Protein AF-A0A2M7BD12-F1 (afdb_monomer)

InterPro domains:
  IPR000212 UvrD-like helicase [PTHR11070] (2-362)
  IPR011604 PD-(D/E)XK endonuclease-like domain superfamily [G3DSA:3.90.320.10] (371-621)
  IPR014017 UvrD-like helicase, C-terminal [PF13361] (2-305)
  IPR014017 U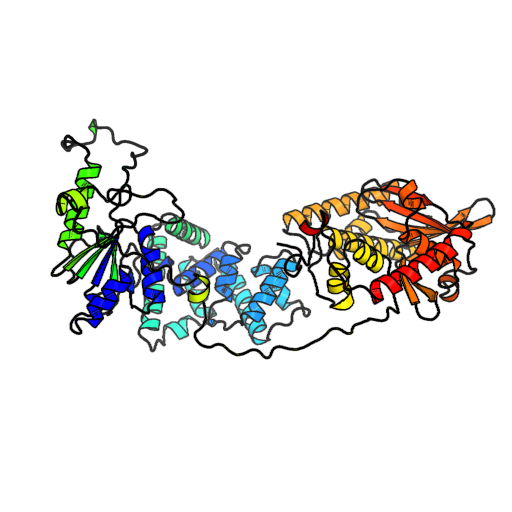vrD-like helicase, C-terminal [PS51217] (1-241)
  IPR027417 P-loop containing nucleoside triphosphate hydrolase [G3DSA:3.40.50.300] (2-325)
  IPR027417 P-loop containing nucleoside triphosphate hydrolase [SSF52540] (1-389)
  IPR038726 PD-(D/E)XK endonuclease-like domain, AddAB-type [PF12705] (373-620)

Foldseek 3Di:
DVLVVLVVVCVVDVVDFQLQAEEAFADPVVCVVVVVVCVLVVFFADEDEFACLCVDLLNLLLLLLLVCLVPVQPLVSVLSVLPPVLLVADPVLSVLLVVQCQQQQHRSLVSLVVCLVDPVRDGDPSSSVSSVLVNVLSVVLNVCLVPDFSLVSSVSVCVSSVVVVVLVDDDDPVSVQSNQSVVVVSVVLVVVVVVDPDRGSNVVSVVSVVCVVVVHDHHRDDPCPVPDRHHYYYYLVSCQPAAHQEYEHEAQFPCRQVNDDDPDPDDDPPVPPPDDDDPDDVSNVVSLVSVVSRQVSHDHYYHYYHDLDDDPDPHGTHGHPSVCVVPPPCPPPPPPPPPPPDDDVVVSPDDPDDPPDDDDPDDDDQFDQAQEDEPVLLVQCVQFLLLSCVCPVVVPDFWDAPQRQLVVLLLQLVQVQLVCLVVVHDQDLVNSLVSSVVSRGSTNASHPVRSVVSSVVSSVLSSCCCVPPDDSVWRFLDAQDKFWDDLDPRYIYIDTFGTKTWDQDPVRDIAIEGEDEDADDDDDLVCVQVDPNQVVVLCRQQVCRCVVVVSDVDRDDQQRYKYWYQYSVVRDIRIDTDDPVVVVVSSVVVVVSSVCSRNDPRQTDDDPCLVVRRCLVVHPPND

Structure (mmCIF, N/CA/C/O backbone):
data_AF-A0A2M7BD12-F1
#
_entry.id   AF-A0A2M7BD12-F1
#
loop_
_atom_site.group_PDB
_atom_site.id
_atom_site.type_symbol
_atom_site.label_atom_id
_atom_site.label_alt_id
_atom_site.label_comp_id
_atom_site.label_asym_id
_atom_site.label_entity_id
_atom_site.label_seq_id
_atom_site.pdbx_PDB_ins_code
_atom_site.Cartn_x
_atom_site.Cartn_y
_atom_site.Cartn_z
_atom_site.occupancy
_atom_site.B_iso_or_equiv
_atom_site.auth_seq_id
_atom_site.auth_comp_id
_atom_site.auth_asym_id
_atom_site.auth_atom_id
_atom_site.pdbx_PDB_model_num
ATOM 1 N N . ALA A 1 1 ? -27.859 -23.116 12.399 1.00 79.50 1 ALA A N 1
ATOM 2 C CA . ALA A 1 1 ? -28.941 -23.837 13.106 1.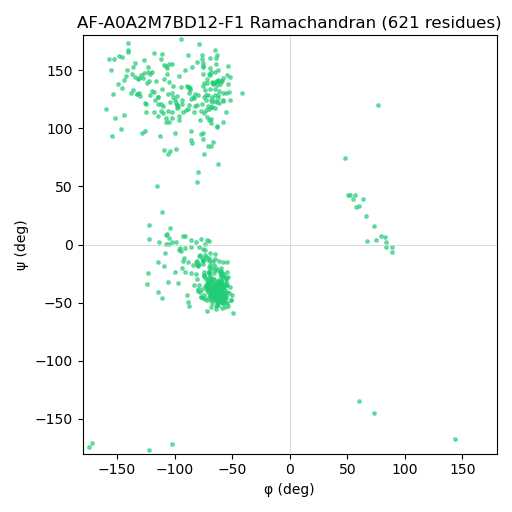00 79.50 1 ALA A CA 1
ATOM 3 C C . ALA A 1 1 ? -29.618 -22.964 14.164 1.00 79.50 1 ALA A C 1
ATOM 5 O O . ALA A 1 1 ? -30.793 -22.682 13.989 1.00 79.50 1 ALA A O 1
ATOM 6 N N . VAL A 1 2 ? -28.889 -22.469 15.177 1.00 87.62 2 VAL A N 1
ATOM 7 C CA . VAL A 1 2 ? -29.424 -21.631 16.280 1.00 87.62 2 VAL A CA 1
ATOM 8 C C . VAL A 1 2 ? -30.289 -20.472 15.785 1.00 87.62 2 VAL A C 1
ATOM 10 O O . VAL A 1 2 ? -31.487 -20.462 16.040 1.00 87.62 2 VAL A O 1
ATOM 13 N N . ALA A 1 3 ? -29.732 -19.582 14.955 1.00 86.25 3 ALA A N 1
ATOM 14 C CA . ALA A 1 3 ? -30.499 -18.476 14.383 1.00 86.25 3 ALA A CA 1
ATOM 15 C C . ALA A 1 3 ? -31.752 -18.949 13.624 1.00 86.25 3 ALA A C 1
ATOM 17 O O . ALA A 1 3 ? -32.725 -18.224 13.555 1.00 86.25 3 ALA A O 1
ATOM 18 N N . LYS A 1 4 ? -31.760 -20.162 13.043 1.00 86.75 4 LYS A N 1
ATOM 19 C CA . LYS A 1 4 ? -32.921 -20.659 12.277 1.00 86.75 4 LYS A CA 1
ATOM 20 C C . LYS A 1 4 ? -34.038 -20.983 13.246 1.00 86.75 4 LYS A C 1
ATOM 22 O O . LYS A 1 4 ? -35.140 -20.503 13.065 1.00 86.75 4 LYS A O 1
ATOM 27 N N . LYS A 1 5 ? -33.701 -21.715 14.308 1.00 88.75 5 LYS A N 1
ATOM 28 C CA . LYS A 1 5 ? -34.680 -22.111 15.306 1.00 88.75 5 LYS A CA 1
ATOM 29 C C . LYS A 1 5 ? -35.239 -20.915 16.074 1.00 88.75 5 LYS A C 1
ATOM 31 O O . LYS A 1 5 ? -36.416 -20.941 16.386 1.00 88.75 5 LYS A O 1
ATOM 36 N N . ILE A 1 6 ? -34.443 -19.873 16.330 1.00 88.62 6 ILE A N 1
ATOM 37 C CA . ILE A 1 6 ? -34.951 -18.620 16.919 1.00 88.62 6 ILE A CA 1
ATOM 38 C C . ILE A 1 6 ? -36.005 -17.982 16.002 1.00 88.62 6 ILE A C 1
ATOM 40 O O . ILE A 1 6 ? -37.091 -17.666 16.468 1.00 88.62 6 ILE A O 1
ATOM 44 N N . PHE A 1 7 ? -35.723 -17.859 14.699 1.00 85.94 7 PHE A N 1
ATOM 45 C CA . PHE A 1 7 ? -36.707 -17.372 13.723 1.00 85.94 7 PHE A CA 1
ATOM 46 C C . PHE A 1 7 ? -37.956 -18.258 13.662 1.00 85.94 7 PHE A C 1
ATOM 48 O O . PHE A 1 7 ? -39.064 -17.738 13.693 1.00 85.94 7 PHE A O 1
ATOM 55 N N . ASP A 1 8 ? -37.784 -19.582 13.613 1.00 87.06 8 ASP A N 1
ATOM 56 C CA . ASP A 1 8 ? -38.903 -20.527 13.580 1.00 87.06 8 ASP A CA 1
ATOM 57 C C . ASP A 1 8 ? -39.780 -20.371 14.841 1.00 87.06 8 ASP A C 1
ATOM 59 O O . ASP A 1 8 ? -40.992 -20.268 14.730 1.00 87.06 8 ASP A O 1
ATOM 63 N N . LEU A 1 9 ? -39.176 -20.263 16.033 1.00 87.38 9 LEU A N 1
ATOM 64 C CA . LEU A 1 9 ? -39.893 -20.068 17.302 1.00 87.38 9 LEU A CA 1
ATOM 65 C C . LEU A 1 9 ? -40.617 -18.724 17.386 1.00 87.38 9 LEU A C 1
ATOM 67 O O . LEU A 1 9 ? -41.709 -18.666 17.942 1.00 87.38 9 LEU A O 1
ATOM 71 N N . LYS A 1 10 ? -40.012 -17.660 16.848 1.00 85.00 10 LYS A N 1
ATOM 72 C CA . LYS A 1 10 ? -40.647 -16.344 16.767 1.00 85.00 10 LYS A CA 1
ATOM 73 C C . LYS A 1 10 ? -41.849 -16.368 15.817 1.00 85.00 10 LYS A C 1
ATOM 75 O O . LYS A 1 10 ? -42.880 -15.805 16.142 1.00 85.00 10 LYS A O 1
ATOM 80 N N . ASN A 1 11 ? -41.737 -17.058 14.680 1.00 83.88 11 ASN A N 1
ATOM 81 C CA . ASN A 1 11 ? -42.829 -17.190 13.710 1.00 83.88 11 ASN A CA 1
ATOM 82 C C . ASN A 1 11 ? -43.943 -18.143 14.183 1.00 83.88 11 ASN A C 1
ATOM 84 O O . ASN A 1 11 ? -45.084 -18.013 13.758 1.00 83.88 11 ASN A O 1
ATOM 88 N N . GLU A 1 12 ? -43.614 -19.135 15.015 1.00 84.25 12 GLU A N 1
ATOM 89 C CA . GLU A 1 12 ? -44.582 -20.063 15.616 1.00 84.25 12 GLU A CA 1
ATOM 90 C C . GLU A 1 12 ? -45.400 -19.404 16.744 1.00 84.25 12 GLU A C 1
ATOM 92 O O . GLU A 1 12 ? -46.491 -19.881 17.056 1.00 84.25 12 GLU A O 1
ATOM 97 N N . ASN A 1 13 ? -44.882 -18.346 17.381 1.00 77.81 13 ASN A N 1
ATOM 98 C CA . ASN A 1 13 ? -45.518 -17.697 18.524 1.00 77.81 13 ASN A CA 1
ATOM 99 C C . ASN A 1 13 ? -45.263 -16.180 18.544 1.00 77.81 13 ASN A C 1
ATOM 101 O O . ASN A 1 13 ? -44.243 -15.724 19.063 1.00 77.81 13 ASN A O 1
ATOM 105 N N . ASP A 1 14 ? -46.244 -15.407 18.068 1.00 73.44 14 ASP A N 1
ATOM 106 C CA . ASP A 1 14 ? -46.196 -13.937 18.005 1.00 73.44 14 ASP A CA 1
ATOM 107 C C . ASP A 1 14 ? -46.052 -13.251 19.379 1.00 73.44 14 ASP A C 1
ATOM 109 O O . ASP A 1 14 ? -45.712 -12.070 19.446 1.00 73.44 14 ASP A O 1
ATOM 113 N N . ALA A 1 15 ? -46.279 -13.969 20.486 1.00 79.50 15 ALA A N 1
ATOM 114 C CA . ALA A 1 15 ? -46.080 -13.435 21.833 1.00 79.50 15 ALA A CA 1
ATOM 115 C C . ALA A 1 15 ? -44.597 -13.330 22.243 1.00 79.50 15 ALA A C 1
ATOM 117 O O . ALA A 1 15 ? -44.293 -12.627 23.204 1.00 79.50 15 ALA A O 1
ATOM 118 N N . LEU A 1 16 ? -43.680 -14.021 21.548 1.00 84.25 16 LEU A N 1
ATOM 119 C CA . LEU A 1 16 ? -42.244 -13.978 21.840 1.00 84.25 16 LEU A CA 1
ATOM 120 C C . LEU A 1 16 ? -41.570 -12.828 21.087 1.00 84.25 16 LEU A C 1
ATOM 122 O O . LEU A 1 16 ? -41.469 -12.815 19.854 1.00 84.25 16 LEU A O 1
ATOM 126 N N . SER A 1 17 ? -41.029 -11.874 21.836 1.00 87.12 17 SER A N 1
ATOM 127 C CA . SER A 1 17 ? -40.235 -10.789 21.274 1.00 87.12 17 SER A CA 1
ATOM 128 C C . SER A 1 17 ? -38.757 -11.208 21.177 1.00 87.12 17 SER A C 1
ATOM 130 O O . SER A 1 17 ? -38.330 -12.219 21.733 1.00 87.12 17 SER A O 1
ATOM 132 N N . TRP A 1 18 ? -37.944 -10.497 20.393 1.00 86.56 18 TRP A N 1
ATOM 133 C CA . TRP A 1 18 ? -36.523 -10.837 20.230 1.00 86.56 18 TRP A CA 1
ATOM 134 C C . TRP A 1 18 ? -35.746 -10.798 21.555 1.00 86.56 18 TRP A C 1
ATOM 136 O O . TRP A 1 18 ? -34.832 -11.604 21.728 1.00 86.56 18 TRP A O 1
ATOM 146 N N . LYS A 1 19 ? -36.147 -9.928 22.493 1.00 88.25 19 LYS A N 1
ATOM 147 C CA . LYS A 1 19 ? -35.540 -9.808 23.833 1.00 88.25 19 LYS A CA 1
ATOM 148 C C . LYS A 1 19 ? -35.684 -11.064 24.699 1.00 88.25 19 LYS A C 1
ATOM 150 O O . LYS A 1 19 ? -34.884 -11.276 25.608 1.00 88.25 19 LYS A O 1
ATOM 155 N N . ASP A 1 20 ? -36.664 -11.913 24.390 1.00 90.06 20 ASP A N 1
ATOM 156 C CA . ASP A 1 20 ? -36.971 -13.131 25.146 1.00 90.06 20 ASP A CA 1
ATOM 157 C C . ASP A 1 20 ? -36.000 -14.285 24.838 1.00 90.06 20 ASP A C 1
ATOM 159 O O . ASP A 1 20 ? -36.010 -15.323 25.509 1.00 90.06 20 ASP A O 1
ATOM 163 N N . PHE A 1 21 ? -35.145 -14.111 23.825 1.00 92.75 21 PHE A N 1
ATOM 164 C CA . PHE A 1 21 ? -34.149 -15.090 23.413 1.00 92.75 21 PHE A CA 1
ATOM 165 C C . PHE A 1 21 ? -32.755 -14.704 23.910 1.00 92.75 21 PHE A C 1
ATOM 167 O O . PHE A 1 21 ? -32.273 -13.600 23.644 1.00 92.75 21 PHE A O 1
ATOM 174 N N . ALA A 1 22 ? -32.062 -15.660 24.532 1.00 92.75 22 ALA A N 1
ATOM 175 C CA . ALA A 1 22 ? -30.655 -15.530 24.893 1.00 92.75 22 ALA A CA 1
ATOM 176 C C . ALA A 1 22 ? -29.778 -16.633 24.287 1.00 92.75 22 ALA A C 1
ATOM 178 O O . ALA A 1 22 ? -30.148 -17.806 24.249 1.00 92.75 22 ALA A O 1
ATOM 179 N N . VAL A 1 23 ? -28.577 -16.262 23.846 1.00 94.38 23 VAL A N 1
ATOM 180 C CA . VAL A 1 23 ? -27.519 -17.162 23.376 1.00 94.38 23 VAL A CA 1
ATOM 181 C C . VAL A 1 23 ? -26.339 -17.059 24.336 1.00 94.38 23 VAL A C 1
ATOM 183 O O . VAL A 1 23 ? -25.646 -16.043 24.376 1.00 94.38 23 VAL A O 1
ATOM 186 N N . LEU A 1 24 ? -26.105 -18.124 25.100 1.00 93.12 24 LEU A N 1
ATOM 187 C CA . LEU A 1 24 ? -25.054 -18.187 26.110 1.00 93.12 24 LEU A CA 1
ATOM 188 C C . LEU A 1 24 ? -23.806 -18.866 25.548 1.00 93.12 24 LEU A C 1
ATOM 190 O O . LEU A 1 24 ? -23.831 -20.047 25.190 1.00 93.12 24 LEU A O 1
ATOM 194 N N . VAL A 1 25 ? -22.698 -18.126 25.504 1.00 90.69 25 VAL A N 1
ATOM 195 C CA . VAL A 1 25 ? -21.386 -18.619 25.061 1.00 90.69 25 VAL A CA 1
ATOM 196 C C . VAL A 1 25 ? -20.430 -18.814 26.242 1.00 90.69 25 VAL A C 1
ATOM 198 O O . VAL A 1 25 ? -20.436 -18.050 27.204 1.00 90.69 25 VAL A O 1
ATOM 201 N N . ARG A 1 26 ? -19.538 -19.809 26.176 1.00 87.31 26 ARG A N 1
ATOM 202 C CA . ARG A 1 26 ? -18.496 -19.990 27.208 1.00 87.31 26 ARG A CA 1
ATOM 203 C C . ARG A 1 26 ? -17.394 -18.920 27.158 1.00 87.31 26 ARG A C 1
ATOM 205 O O . ARG A 1 26 ? -16.868 -18.553 28.205 1.00 87.31 26 ARG A O 1
ATOM 212 N N . ALA A 1 27 ? -17.042 -18.432 25.968 1.00 81.56 27 ALA A N 1
ATOM 213 C CA . ALA A 1 27 ? -15.944 -17.486 25.748 1.00 81.56 27 ALA A CA 1
ATOM 214 C C . ALA A 1 27 ? -16.346 -16.379 24.759 1.00 81.56 27 ALA A C 1
ATOM 216 O O . ALA A 1 27 ? -17.099 -16.636 23.819 1.00 81.56 27 ALA A O 1
ATOM 217 N N . ASN A 1 28 ? -15.817 -15.164 24.943 1.00 76.75 28 ASN A N 1
ATOM 218 C CA . ASN A 1 28 ? -16.164 -13.985 24.131 1.00 76.75 28 ASN A CA 1
ATOM 219 C C . ASN A 1 28 ? -15.832 -14.149 22.642 1.00 76.75 28 ASN A C 1
ATOM 221 O O . ASN A 1 28 ? -16.597 -13.738 21.778 1.00 76.75 28 ASN A O 1
ATOM 225 N N . ASN A 1 29 ? -14.722 -14.809 22.318 1.00 77.19 29 ASN A N 1
ATOM 226 C CA . ASN A 1 29 ? -14.327 -15.081 20.932 1.00 77.19 29 ASN A CA 1
ATOM 227 C C . ASN A 1 29 ? -15.245 -16.096 20.215 1.00 77.19 29 ASN A C 1
ATOM 229 O O . ASN A 1 29 ? -15.106 -16.324 19.017 1.00 77.19 29 ASN A O 1
ATOM 233 N N . HIS A 1 30 ? -16.181 -16.738 20.923 1.00 82.56 30 HIS A N 1
ATOM 234 C CA . HIS A 1 30 ? -17.148 -17.660 20.324 1.00 82.56 30 HIS A CA 1
ATOM 235 C C . HIS A 1 30 ? -18.399 -16.953 19.783 1.00 82.56 30 HIS A C 1
ATOM 237 O O . HIS A 1 30 ? -19.267 -17.619 19.224 1.00 82.56 30 HIS A O 1
ATOM 243 N N . VAL A 1 31 ? -18.502 -15.634 19.948 1.00 83.19 31 VAL A N 1
ATOM 244 C CA . VAL A 1 31 ? -19.691 -14.828 19.637 1.00 83.19 31 VAL A CA 1
ATOM 245 C C . VAL A 1 31 ? -19.814 -14.525 18.142 1.00 83.19 31 VAL A C 1
ATOM 247 O O . VAL A 1 31 ? -20.913 -14.596 17.586 1.00 83.19 31 VAL A O 1
ATOM 250 N N . ASP A 1 32 ? -18.695 -14.235 17.470 1.00 81.69 32 ASP A N 1
ATOM 251 C CA . ASP A 1 32 ? -18.673 -13.714 16.094 1.00 81.69 32 ASP A CA 1
ATOM 252 C C . ASP A 1 32 ? -19.470 -14.545 15.071 1.00 81.69 32 ASP A C 1
ATOM 254 O O . ASP A 1 32 ? -20.183 -13.955 14.250 1.00 81.69 32 ASP A O 1
ATOM 258 N N . PRO A 1 33 ? -19.423 -15.897 15.078 1.00 84.44 33 PRO A N 1
ATOM 259 C CA . PRO A 1 33 ? -20.205 -16.698 14.138 1.00 84.44 33 PRO A CA 1
ATOM 260 C C . PRO A 1 33 ? -21.719 -16.508 14.301 1.00 84.44 33 PRO A C 1
ATOM 262 O O . PRO A 1 33 ? -22.452 -16.548 13.311 1.00 84.44 33 PRO A O 1
ATOM 265 N N . PHE A 1 34 ? -22.192 -16.288 15.531 1.00 86.88 34 PHE A N 1
ATOM 266 C CA . PHE A 1 34 ? -23.611 -16.076 15.818 1.00 86.88 34 PHE A CA 1
ATOM 267 C C . PHE A 1 34 ? -24.052 -14.683 15.379 1.00 86.88 34 PHE A C 1
ATOM 269 O O . PHE A 1 34 ? -25.064 -14.575 14.691 1.00 86.88 34 PHE A O 1
ATOM 276 N N . ILE A 1 35 ? -23.249 -13.651 15.663 1.00 82.50 35 ILE A N 1
ATOM 277 C CA . ILE A 1 35 ? -23.481 -12.285 15.170 1.00 82.50 35 ILE A CA 1
ATOM 278 C C . ILE A 1 35 ? -23.631 -12.282 13.646 1.00 82.50 35 ILE A C 1
ATOM 280 O O . ILE A 1 35 ? -24.648 -11.832 13.120 1.00 82.50 35 ILE A O 1
ATOM 284 N N . LYS A 1 36 ? -22.669 -12.869 12.921 1.00 82.12 36 LYS A N 1
ATOM 285 C CA . LYS A 1 36 ? -22.719 -12.950 11.450 1.00 82.12 36 LYS A CA 1
ATOM 286 C C . LYS A 1 36 ? -23.979 -13.666 10.953 1.00 82.12 36 LYS A C 1
ATOM 288 O O . LYS A 1 36 ? -24.545 -13.272 9.935 1.00 82.12 36 LYS A O 1
ATOM 293 N N . ALA A 1 37 ? -24.429 -14.705 11.656 1.00 84.62 37 ALA A N 1
ATOM 294 C CA . ALA A 1 37 ? -25.641 -15.438 11.300 1.00 84.62 37 ALA A CA 1
ATOM 295 C C . ALA A 1 37 ? -26.931 -14.629 11.532 1.00 84.62 37 ALA A C 1
ATOM 297 O O . ALA A 1 37 ? -27.861 -14.761 10.735 1.00 84.62 37 ALA A O 1
ATOM 298 N N . PHE A 1 38 ? -26.994 -13.802 12.580 1.00 84.25 38 PHE A N 1
ATOM 299 C CA . PHE A 1 38 ? -28.126 -12.904 12.826 1.00 84.25 38 PHE A CA 1
ATOM 300 C C . PHE A 1 38 ? -28.173 -11.761 11.809 1.00 84.25 38 PHE A C 1
ATOM 302 O O . PHE A 1 38 ? -29.225 -11.550 11.207 1.00 84.25 38 PHE A O 1
ATOM 309 N N . VAL A 1 39 ? -27.027 -11.128 11.516 1.00 78.62 39 VAL A N 1
ATOM 310 C CA . VAL A 1 39 ? -26.900 -10.086 10.476 1.00 78.62 39 VAL A CA 1
ATOM 311 C C . VAL A 1 39 ? -27.408 -10.592 9.127 1.00 78.62 39 VAL A C 1
ATOM 313 O O . VAL A 1 39 ? -28.259 -9.960 8.512 1.00 78.62 39 VAL A O 1
ATOM 316 N N . ARG A 1 40 ? -26.949 -11.773 8.687 1.00 79.06 40 ARG A N 1
ATOM 317 C CA . ARG A 1 40 ? -27.358 -12.371 7.400 1.00 79.06 40 ARG A CA 1
ATOM 318 C C . ARG A 1 40 ? -28.860 -12.623 7.277 1.00 79.06 40 ARG A C 1
ATOM 320 O O . ARG A 1 40 ? -29.354 -12.767 6.167 1.00 79.06 40 ARG A O 1
ATOM 327 N N . ARG A 1 41 ? -29.572 -12.738 8.397 1.00 81.25 41 ARG A N 1
ATOM 328 C CA . ARG A 1 41 ? -31.016 -13.001 8.424 1.00 81.25 41 ARG A CA 1
ATOM 329 C C . ARG A 1 41 ? -31.847 -11.796 8.839 1.00 81.25 41 ARG A C 1
ATOM 331 O O . ARG A 1 41 ? -33.060 -11.925 8.915 1.00 81.25 41 ARG A O 1
ATOM 338 N N . GLY A 1 42 ? -31.214 -10.658 9.118 1.00 77.88 42 GLY A N 1
ATOM 339 C CA . GLY A 1 42 ? -31.905 -9.461 9.587 1.00 77.88 42 GLY A CA 1
ATOM 340 C C . GLY A 1 42 ? -32.528 -9.605 10.979 1.00 77.88 42 GLY A C 1
ATOM 341 O O . GLY A 1 42 ? -33.485 -8.901 11.276 1.00 77.88 42 GLY A O 1
ATOM 342 N N . ALA A 1 43 ? -32.027 -10.510 11.830 1.00 79.94 43 ALA A N 1
ATOM 343 C CA . ALA A 1 43 ? -32.453 -10.552 13.231 1.00 79.94 43 ALA A CA 1
ATOM 344 C C . ALA A 1 43 ? -31.714 -9.470 14.034 1.00 79.94 43 ALA A C 1
ATOM 346 O O . ALA A 1 43 ? -30.479 -9.443 13.988 1.00 79.94 43 ALA A O 1
ATOM 347 N N . PRO A 1 44 ? -32.425 -8.621 14.798 1.00 82.94 44 PRO A N 1
ATOM 348 C CA . PRO A 1 44 ? -31.788 -7.711 15.736 1.00 82.94 44 PRO A CA 1
ATOM 349 C C . PRO A 1 44 ? -31.104 -8.525 16.839 1.00 82.94 44 PRO A C 1
ATOM 351 O O . PRO A 1 44 ? -31.675 -9.472 17.382 1.00 82.94 44 PRO A O 1
ATOM 354 N N . TYR A 1 45 ? -29.863 -8.175 17.160 1.00 84.31 45 TYR A N 1
ATOM 355 C CA . TYR A 1 45 ? -29.073 -8.831 18.199 1.00 84.31 45 TYR A CA 1
ATOM 356 C C . TYR A 1 45 ? -28.349 -7.784 19.042 1.00 84.31 45 TYR A C 1
ATOM 358 O O . TYR A 1 45 ? -28.011 -6.704 18.557 1.00 84.31 45 TYR A O 1
ATOM 366 N N . GLN A 1 46 ? -28.079 -8.133 20.294 1.00 80.50 46 GLN A N 1
ATOM 367 C CA . GLN A 1 46 ? -27.294 -7.329 21.217 1.00 80.50 46 GLN A CA 1
ATOM 368 C C . GLN A 1 46 ? -26.266 -8.228 21.899 1.00 80.50 46 GLN A C 1
ATOM 370 O O . GLN A 1 46 ? -26.604 -9.295 22.402 1.00 80.50 46 GLN A O 1
ATOM 375 N N . PHE A 1 47 ? -24.997 -7.819 21.890 1.00 78.19 47 PHE A N 1
ATOM 376 C CA . PHE A 1 47 ? -23.941 -8.521 22.614 1.00 78.19 47 PHE A CA 1
ATOM 377 C C . PHE A 1 47 ? -23.678 -7.826 23.951 1.00 78.19 47 PHE A C 1
ATOM 379 O O . PHE A 1 47 ? -23.309 -6.654 23.972 1.00 78.19 47 PHE A O 1
ATOM 386 N N . LEU A 1 48 ? -23.856 -8.561 25.046 1.00 70.69 48 LEU A N 1
ATOM 387 C CA . LEU A 1 48 ? -23.642 -8.120 26.422 1.00 70.69 48 LEU A CA 1
ATOM 388 C C . LEU A 1 48 ? -22.385 -8.830 26.949 1.00 70.69 48 LEU A C 1
ATOM 390 O O . LEU A 1 48 ? -22.451 -9.892 27.575 1.00 70.69 48 LEU A O 1
ATOM 394 N N . GLY A 1 49 ? -21.222 -8.287 26.595 1.00 60.97 49 GLY A N 1
ATOM 395 C CA . GLY A 1 49 ? -19.908 -8.780 27.017 1.00 60.97 49 GLY A CA 1
ATOM 396 C C . GLY A 1 49 ? -19.098 -7.712 27.754 1.00 60.97 49 GLY A C 1
ATOM 397 O O . GLY A 1 49 ? -19.604 -6.606 27.957 1.00 60.97 49 GLY A O 1
ATOM 398 N N . PRO A 1 50 ? -17.841 -8.013 28.149 1.00 55.94 50 PRO A N 1
ATOM 399 C CA . PRO A 1 50 ? -16.938 -6.985 28.658 1.00 55.94 50 PRO A CA 1
ATOM 400 C C . PRO A 1 50 ? -16.837 -5.870 27.623 1.00 55.94 50 PRO A C 1
ATOM 402 O O . PRO A 1 50 ? -16.992 -6.114 26.422 1.00 55.94 50 PRO A O 1
ATOM 405 N N . GLY A 1 51 ? -16.703 -4.649 28.123 1.00 62.56 51 GLY A N 1
ATOM 406 C CA . GLY A 1 51 ? -17.120 -3.461 27.410 1.00 62.56 51 GLY A CA 1
ATOM 407 C C . GLY A 1 51 ? -16.542 -3.313 26.002 1.00 62.56 51 GLY A C 1
ATOM 408 O O . GLY A 1 51 ? -15.514 -3.873 25.639 1.00 62.56 51 GLY A O 1
ATOM 409 N N . ILE A 1 52 ? -17.285 -2.604 25.160 1.00 74.00 52 ILE A N 1
ATOM 410 C CA . ILE A 1 52 ? -17.034 -2.485 23.718 1.00 74.00 52 ILE A CA 1
ATOM 411 C C . ILE A 1 52 ? -16.844 -1.028 23.299 1.00 74.00 52 ILE A C 1
ATOM 413 O O . ILE A 1 52 ? -16.967 -0.717 22.113 1.00 74.00 52 ILE A O 1
ATOM 417 N N . LEU A 1 53 ? -16.585 -0.128 24.252 1.00 81.81 53 LEU A N 1
ATOM 418 C CA . LEU A 1 53 ? -16.524 1.308 24.002 1.00 81.81 53 LEU A CA 1
ATOM 419 C C . LEU A 1 53 ? -15.455 1.658 22.960 1.00 81.81 53 LEU A C 1
ATOM 421 O O . LEU A 1 53 ? -15.763 2.309 21.970 1.00 81.81 53 LEU A O 1
ATOM 425 N N . PHE A 1 54 ? -14.237 1.128 23.095 1.00 85.81 54 PHE A N 1
ATOM 426 C CA . PHE A 1 54 ? -13.138 1.367 22.143 1.00 85.81 54 PHE A CA 1
ATOM 427 C C . PHE A 1 54 ? -13.398 0.755 20.760 1.00 85.81 54 PHE A C 1
ATOM 429 O O . PHE A 1 54 ? -12.723 1.072 19.783 1.00 85.81 54 PHE A O 1
ATOM 436 N N . ARG A 1 55 ? -14.391 -0.138 20.649 1.00 83.69 55 ARG A N 1
ATOM 437 C CA . ARG A 1 55 ? -14.787 -0.744 19.375 1.00 83.69 55 ARG A CA 1
ATOM 438 C C . ARG A 1 55 ? -15.834 0.079 18.628 1.00 83.69 55 ARG A C 1
ATOM 440 O O . ARG A 1 55 ? -16.034 -0.190 17.436 1.00 83.69 55 ARG A O 1
ATOM 447 N N . GLN A 1 56 ? -16.478 1.037 19.296 1.00 85.56 56 GLN A N 1
ATOM 448 C CA . GLN A 1 56 ? -17.512 1.870 18.694 1.00 85.56 56 GLN A CA 1
ATOM 449 C C . GLN A 1 56 ? -16.922 2.777 17.601 1.00 85.56 56 GLN A C 1
ATOM 451 O O . GLN A 1 56 ? -15.818 3.292 17.790 1.00 85.56 56 GLN A O 1
ATOM 456 N N . PRO A 1 57 ? -17.608 2.960 16.456 1.00 88.19 57 PRO A N 1
ATOM 457 C CA . PRO A 1 57 ? -17.096 3.742 15.325 1.00 88.19 57 PRO A CA 1
ATOM 458 C C . PRO A 1 57 ? -16.581 5.140 15.705 1.00 88.19 57 PRO A C 1
ATOM 460 O O . PRO A 1 57 ? -15.467 5.507 15.361 1.00 88.19 57 PRO A O 1
ATOM 463 N N . GLU A 1 58 ? -17.368 5.866 16.476 1.00 89.62 58 GLU A N 1
ATOM 464 C CA . GLU A 1 58 ? -17.166 7.227 16.952 1.00 89.62 58 GLU A CA 1
ATOM 465 C C . GLU A 1 58 ? -16.022 7.335 17.963 1.00 89.62 58 GLU A C 1
ATOM 467 O O . GLU A 1 58 ? -15.324 8.340 17.996 1.00 89.62 58 GLU A O 1
ATOM 472 N N . VAL A 1 59 ? -15.766 6.284 18.746 1.00 92.12 59 VAL A N 1
ATOM 473 C CA . VAL A 1 59 ? -14.608 6.239 19.651 1.00 92.12 59 VAL A CA 1
ATOM 474 C C . VAL A 1 59 ? -13.342 5.879 18.875 1.00 92.12 59 VAL A C 1
ATOM 476 O O . VAL A 1 59 ? -12.297 6.478 19.102 1.00 92.12 59 VAL A O 1
ATOM 479 N N . LYS A 1 60 ? -13.431 4.965 17.898 1.00 93.25 60 LYS A N 1
ATOM 480 C CA . LYS A 1 60 ? -12.319 4.664 16.977 1.00 93.25 60 LYS A CA 1
ATOM 481 C C . LYS A 1 60 ? -11.869 5.887 16.197 1.00 93.25 60 LYS A C 1
ATOM 483 O O . LYS A 1 60 ? -10.689 6.004 15.902 1.00 93.25 60 LYS A O 1
ATOM 488 N N . ASP A 1 61 ? -12.801 6.766 15.858 1.00 94.50 61 ASP A N 1
ATOM 489 C CA . ASP A 1 61 ? -12.529 8.014 15.156 1.00 94.50 61 ASP A CA 1
ATOM 490 C C . ASP A 1 61 ? -11.653 8.950 16.006 1.00 94.50 61 ASP A C 1
ATOM 492 O O . ASP A 1 61 ? -10.663 9.490 15.511 1.00 94.50 61 ASP A O 1
ATOM 496 N N . LEU A 1 62 ? -11.942 9.057 17.307 1.00 94.88 62 LEU A N 1
ATOM 497 C CA . LEU A 1 62 ? -11.124 9.816 18.259 1.00 94.88 62 LEU A CA 1
ATOM 498 C C . LEU A 1 62 ? -9.768 9.150 18.518 1.00 94.88 62 LEU A C 1
ATOM 500 O O . LEU A 1 62 ? -8.741 9.825 18.512 1.00 94.88 62 LEU A O 1
ATOM 504 N N . ILE A 1 63 ? -9.748 7.825 18.698 1.00 94.69 63 ILE A N 1
ATOM 505 C CA . ILE A 1 63 ? -8.503 7.063 18.870 1.00 94.69 63 ILE A CA 1
ATOM 506 C C . ILE A 1 63 ? -7.608 7.247 17.641 1.00 94.69 63 ILE A C 1
ATOM 508 O O . ILE A 1 63 ? -6.443 7.586 17.794 1.00 94.69 63 ILE A O 1
ATOM 512 N N . ALA A 1 64 ? -8.156 7.110 16.429 1.00 95.50 64 ALA A N 1
ATOM 513 C CA . ALA A 1 64 ? -7.413 7.298 15.187 1.00 95.50 64 ALA A CA 1
ATOM 514 C C . ALA A 1 64 ? -6.809 8.704 15.085 1.00 95.50 64 ALA A C 1
ATOM 516 O O . ALA A 1 64 ? -5.672 8.846 14.640 1.00 95.50 64 ALA A O 1
ATOM 517 N N . TYR A 1 65 ? -7.529 9.738 15.529 1.00 95.94 65 TYR A N 1
ATOM 518 C CA . TYR A 1 65 ? -6.990 11.095 15.560 1.00 95.94 65 TYR A CA 1
ATOM 519 C C . TYR A 1 65 ? -5.770 11.216 16.491 1.00 95.94 65 TYR A C 1
ATOM 521 O O . TYR A 1 65 ? -4.742 11.761 16.089 1.00 95.94 65 TYR A O 1
ATOM 529 N N . LEU A 1 66 ? -5.843 10.653 17.703 1.00 95.12 66 LEU A N 1
ATOM 530 C CA . LEU A 1 66 ? -4.697 10.600 18.618 1.00 95.12 66 LEU A CA 1
ATOM 531 C C . LEU A 1 66 ? -3.538 9.772 18.045 1.00 95.12 66 LEU A C 1
ATOM 533 O O . LEU A 1 66 ? -2.387 10.198 18.122 1.00 95.12 66 LEU A O 1
ATOM 537 N N . SER A 1 67 ? -3.830 8.630 17.417 1.00 94.88 67 SER A N 1
ATOM 538 C CA . SER A 1 67 ? -2.820 7.771 16.792 1.00 94.88 67 SER A CA 1
ATOM 539 C C . SER A 1 67 ? -2.055 8.504 15.688 1.00 94.88 67 SER A C 1
ATOM 541 O O . SER A 1 67 ? -0.828 8.441 15.672 1.00 94.88 67 SER A O 1
ATOM 543 N N . VAL A 1 68 ? -2.734 9.285 14.838 1.00 94.94 68 VAL A N 1
ATOM 544 C CA . VAL A 1 68 ? -2.072 10.119 13.813 1.00 94.94 68 VAL A CA 1
ATOM 545 C C . VAL A 1 68 ? -1.145 11.159 14.444 1.00 94.94 68 VAL A C 1
ATOM 547 O O . VAL A 1 68 ? -0.049 11.378 13.939 1.00 94.94 68 VAL A O 1
ATOM 550 N N . LEU A 1 69 ? -1.550 11.784 15.555 1.00 93.81 69 LEU A N 1
ATOM 551 C CA . LEU A 1 69 ? -0.701 12.745 16.270 1.00 93.81 69 LEU A CA 1
ATOM 552 C C . LEU A 1 69 ? 0.516 12.090 16.936 1.00 93.81 69 LEU A C 1
ATOM 554 O O . LEU A 1 69 ? 1.540 12.752 17.093 1.00 93.81 69 LEU A O 1
ATOM 558 N N . SER A 1 70 ? 0.406 10.817 17.323 1.00 92.88 70 SER A N 1
ATOM 559 C CA . SER A 1 70 ? 1.525 10.045 17.872 1.00 92.88 70 SER A CA 1
ATOM 560 C C . SER A 1 70 ? 2.480 9.524 16.789 1.00 92.88 70 SER A C 1
ATOM 562 O O . SER A 1 70 ? 3.687 9.470 17.009 1.00 92.88 70 SER A O 1
ATOM 564 N N . ASN A 1 71 ? 1.964 9.152 15.611 1.00 92.12 71 ASN A N 1
ATOM 565 C CA . ASN A 1 71 ? 2.744 8.556 14.530 1.00 92.12 71 ASN A CA 1
ATOM 566 C C . ASN A 1 71 ? 2.146 8.864 13.140 1.00 92.12 71 ASN A C 1
ATOM 568 O O . ASN A 1 71 ? 1.150 8.264 12.734 1.00 92.12 71 ASN A O 1
ATOM 572 N N . PHE A 1 72 ? 2.807 9.722 12.353 1.00 89.50 72 PHE A N 1
ATOM 573 C CA . PHE A 1 72 ? 2.373 10.055 10.982 1.00 89.50 72 PHE A CA 1
ATOM 574 C C . PHE A 1 72 ? 2.568 8.929 9.962 1.00 89.50 72 PHE A C 1
ATOM 576 O O . PHE A 1 72 ? 2.046 9.009 8.844 1.00 89.50 72 PHE A O 1
ATOM 583 N N . GLU A 1 73 ? 3.331 7.891 10.304 1.00 90.25 73 GLU A N 1
ATOM 584 C CA . GLU A 1 73 ? 3.490 6.713 9.452 1.00 90.25 73 GLU A CA 1
ATOM 585 C C . GLU A 1 73 ? 2.304 5.745 9.589 1.00 90.25 73 GLU A C 1
ATOM 587 O O . GLU A 1 73 ? 2.110 4.894 8.713 1.00 90.25 73 GLU A O 1
ATOM 592 N N . ASP A 1 74 ? 1.458 5.909 10.620 1.00 92.44 74 ASP A N 1
ATOM 593 C CA . ASP A 1 74 ? 0.246 5.111 10.807 1.00 92.44 74 ASP A CA 1
ATOM 594 C C . ASP A 1 74 ? -0.824 5.463 9.762 1.00 92.44 74 ASP A C 1
ATOM 596 O O . ASP A 1 74 ? -1.761 6.248 9.946 1.00 92.44 74 ASP A O 1
ATOM 600 N N . SER A 1 75 ? -0.680 4.812 8.615 1.00 93.19 75 SER A N 1
ATOM 601 C CA . SER A 1 75 ? -1.597 4.943 7.494 1.00 93.19 75 SER A CA 1
ATOM 602 C C . SER A 1 75 ? -2.974 4.335 7.791 1.00 93.19 75 SER A C 1
ATOM 604 O O . SER A 1 75 ? -3.944 4.711 7.138 1.00 93.19 75 SER A O 1
ATOM 606 N N . VAL A 1 76 ? -3.109 3.427 8.766 1.00 93.69 76 VAL A N 1
ATOM 607 C CA . VAL A 1 76 ? -4.411 2.838 9.125 1.00 93.69 76 VAL A CA 1
ATOM 608 C C . VAL A 1 76 ? -5.246 3.863 9.886 1.00 93.69 76 VAL A C 1
ATOM 610 O O . VAL A 1 76 ? -6.406 4.094 9.528 1.00 93.69 76 VAL A O 1
ATOM 613 N N . ALA A 1 77 ? -4.642 4.523 10.874 1.00 94.44 77 ALA A N 1
ATOM 614 C CA . ALA A 1 77 ? -5.272 5.615 11.605 1.00 94.44 77 ALA A CA 1
ATOM 615 C C . ALA A 1 77 ? -5.604 6.794 10.677 1.00 94.44 77 ALA A C 1
ATOM 617 O O . ALA A 1 77 ? -6.737 7.283 10.676 1.00 94.44 77 ALA A O 1
ATOM 618 N N . MET A 1 78 ? -4.672 7.187 9.801 1.00 95.19 78 MET A N 1
ATOM 619 C CA . MET A 1 78 ? -4.914 8.278 8.851 1.00 95.19 78 MET A CA 1
ATOM 620 C C . MET A 1 78 ? -6.019 7.941 7.838 1.00 95.19 78 MET A C 1
ATOM 622 O O . MET A 1 78 ? -6.869 8.782 7.542 1.00 95.19 78 MET A O 1
ATOM 626 N N . TYR A 1 79 ? -6.069 6.703 7.333 1.00 95.06 79 TYR A N 1
ATOM 627 C CA . TYR A 1 79 ? -7.166 6.253 6.472 1.00 95.06 79 TYR A CA 1
ATOM 628 C C . TYR A 1 79 ? -8.513 6.339 7.192 1.00 95.06 79 TYR A C 1
ATOM 630 O O . TYR A 1 79 ? -9.477 6.846 6.621 1.00 95.06 79 TYR A O 1
ATOM 638 N N . ARG A 1 80 ? -8.579 5.877 8.449 1.00 94.62 80 ARG A N 1
ATOM 639 C CA . ARG A 1 80 ? -9.796 5.948 9.265 1.00 94.62 80 ARG A CA 1
ATOM 640 C C . ARG A 1 80 ? -10.267 7.392 9.435 1.00 94.62 80 ARG A C 1
ATOM 642 O O . ARG A 1 80 ? -11.454 7.648 9.266 1.00 94.62 80 ARG A O 1
ATOM 649 N N . LEU A 1 81 ? -9.340 8.312 9.704 1.00 94.19 81 LEU A N 1
ATOM 650 C CA . LEU A 1 81 ? -9.617 9.738 9.859 1.00 94.19 81 LEU A CA 1
ATOM 651 C C . LEU A 1 81 ? -10.161 10.369 8.572 1.00 94.19 81 LEU A C 1
ATOM 653 O O . LEU A 1 81 ? -11.166 11.069 8.622 1.00 94.19 81 LEU A O 1
ATOM 657 N N . LEU A 1 82 ? -9.560 10.084 7.415 1.00 93.50 82 LEU A N 1
ATOM 658 C CA . LEU A 1 82 ? -10.044 10.589 6.123 1.00 93.50 82 LEU A CA 1
ATOM 659 C C . LEU A 1 82 ? -11.378 9.964 5.694 1.00 93.50 82 LEU A C 1
ATOM 661 O O . LEU A 1 82 ? -12.180 10.613 5.026 1.00 93.50 82 LEU A O 1
ATOM 665 N N . ALA A 1 83 ? -11.621 8.710 6.073 1.00 93.88 83 ALA A N 1
ATOM 666 C CA . ALA A 1 83 ? -12.829 7.968 5.727 1.00 93.88 83 ALA A CA 1
ATOM 667 C C . ALA A 1 83 ? -14.035 8.284 6.629 1.00 93.88 83 ALA A C 1
ATOM 669 O O . ALA A 1 83 ? -15.082 7.662 6.455 1.00 93.88 83 ALA A O 1
ATOM 670 N N . MET A 1 84 ? -13.919 9.210 7.590 1.00 92.06 84 MET A N 1
ATOM 671 C CA . MET A 1 84 ? -15.065 9.613 8.407 1.00 92.06 84 MET A CA 1
ATOM 672 C C . MET A 1 84 ? -16.161 10.219 7.524 1.00 92.06 84 MET A C 1
ATOM 674 O O . MET A 1 84 ? -15.907 11.138 6.739 1.00 92.06 84 MET A O 1
ATOM 678 N N . ASP A 1 85 ? -17.401 9.766 7.725 1.00 87.38 85 ASP A N 1
ATOM 679 C CA . ASP A 1 85 ? -18.575 10.250 6.982 1.00 87.38 85 ASP A CA 1
ATOM 680 C C . ASP A 1 85 ? -18.733 11.777 7.075 1.00 87.38 85 ASP A C 1
ATOM 682 O O . ASP A 1 85 ? -19.218 12.419 6.143 1.00 87.38 85 ASP A O 1
ATOM 686 N N . PHE A 1 86 ? -18.266 12.365 8.182 1.00 88.38 86 PHE A N 1
ATOM 687 C CA . PHE A 1 86 ? -18.268 13.802 8.440 1.00 88.38 86 PHE A CA 1
ATOM 688 C C . PHE A 1 86 ? -17.574 14.625 7.344 1.00 88.38 86 PHE A C 1
ATOM 690 O O . PHE A 1 86 ? -18.087 15.662 6.924 1.00 88.38 86 PHE A O 1
ATOM 697 N N . TRP A 1 87 ? -16.430 14.154 6.842 1.00 90.06 87 TRP A N 1
ATOM 698 C CA . TRP A 1 87 ? -15.663 14.871 5.822 1.00 90.06 87 TRP A CA 1
ATOM 699 C C . TRP A 1 87 ? -16.311 14.786 4.438 1.00 90.06 87 TRP A C 1
ATOM 701 O O . TRP A 1 87 ? -16.118 15.667 3.594 1.00 90.06 87 TRP A O 1
ATOM 711 N N . GLY A 1 88 ? -17.086 13.723 4.195 1.00 87.81 88 GLY A N 1
ATOM 712 C CA . GLY A 1 88 ? -17.726 13.458 2.910 1.00 87.81 88 GLY A CA 1
ATOM 713 C C . GLY A 1 88 ? -16.729 13.303 1.757 1.00 87.81 88 GLY A C 1
ATOM 714 O O . GLY A 1 88 ? -17.035 13.724 0.639 1.00 87.81 88 GLY A O 1
ATOM 715 N N . ILE A 1 89 ? -15.537 12.757 2.029 1.00 91.75 89 ILE A N 1
ATOM 716 C CA . ILE A 1 89 ? -14.523 12.455 1.011 1.00 91.75 89 ILE A CA 1
ATOM 717 C C . ILE A 1 89 ? -14.991 11.244 0.205 1.00 91.75 89 ILE A C 1
ATOM 719 O O . ILE A 1 89 ? -15.355 10.206 0.758 1.00 91.75 89 ILE A O 1
ATOM 723 N N . SER A 1 90 ? -14.991 11.365 -1.123 1.00 92.06 90 SER A N 1
ATOM 724 C CA . SER A 1 90 ? -15.423 10.267 -1.984 1.00 92.06 90 SER A CA 1
ATOM 725 C C . SER A 1 90 ? -14.423 9.104 -1.946 1.00 92.06 90 SER A C 1
ATOM 727 O O . SER A 1 90 ? -13.209 9.309 -1.900 1.00 92.06 90 SER A O 1
ATOM 729 N N . GLY A 1 91 ? -14.912 7.862 -2.050 1.00 90.62 91 GLY A N 1
ATOM 730 C CA . GLY A 1 91 ? -14.034 6.685 -2.119 1.00 90.62 91 GLY A CA 1
ATOM 731 C C . GLY A 1 91 ? -13.047 6.730 -3.296 1.00 90.62 91 GLY A C 1
ATOM 732 O O . GLY A 1 91 ? -11.952 6.180 -3.202 1.00 90.62 91 GLY A O 1
ATOM 733 N N . ARG A 1 92 ? -13.399 7.439 -4.381 1.00 91.81 92 ARG A N 1
ATOM 734 C CA . ARG A 1 92 ? -12.506 7.701 -5.517 1.00 91.81 92 ARG A CA 1
ATOM 735 C C . ARG A 1 92 ? -11.351 8.621 -5.125 1.00 91.81 92 ARG A C 1
ATOM 737 O O . ARG A 1 92 ? -10.210 8.272 -5.407 1.00 91.81 92 ARG A O 1
ATOM 744 N N . ASP A 1 93 ? -11.629 9.761 -4.490 1.00 92.25 93 ASP A N 1
ATOM 745 C CA . ASP A 1 93 ? -10.577 10.699 -4.072 1.00 92.25 93 ASP A CA 1
ATOM 746 C C . ASP A 1 93 ? -9.656 10.054 -3.033 1.00 92.25 93 ASP A C 1
ATOM 748 O O . ASP A 1 93 ? -8.436 10.160 -3.131 1.00 92.25 93 ASP A O 1
ATOM 752 N N . LEU A 1 94 ? -10.230 9.302 -2.089 1.00 92.75 94 LEU A N 1
ATOM 753 C CA . LEU A 1 94 ? -9.463 8.558 -1.095 1.00 92.75 94 LEU A CA 1
ATOM 754 C C . LEU A 1 94 ? -8.531 7.531 -1.755 1.00 92.75 94 LEU A C 1
ATOM 756 O O . LEU A 1 94 ? -7.354 7.448 -1.410 1.00 92.75 94 LEU A O 1
ATOM 760 N N . ALA A 1 95 ? -9.022 6.795 -2.758 1.00 92.00 95 ALA A N 1
ATOM 761 C CA . ALA A 1 95 ? -8.196 5.875 -3.536 1.00 92.00 95 ALA A CA 1
ATOM 762 C C . ALA A 1 95 ? -7.081 6.595 -4.315 1.00 92.00 95 ALA A C 1
ATOM 764 O O . ALA A 1 95 ? -5.975 6.066 -4.403 1.00 92.00 95 ALA A O 1
ATOM 765 N N . LEU A 1 96 ? -7.333 7.795 -4.853 1.00 90.94 96 LEU A N 1
ATOM 766 C CA . LEU A 1 96 ? -6.309 8.598 -5.530 1.00 90.94 96 LEU A CA 1
ATOM 767 C C . LEU A 1 96 ? -5.192 9.022 -4.571 1.00 90.94 96 LEU A C 1
ATOM 769 O O . LEU A 1 96 ? -4.023 8.863 -4.914 1.00 90.94 96 LEU A O 1
ATOM 773 N N . ILE A 1 97 ? -5.535 9.477 -3.362 1.00 90.75 97 ILE A N 1
ATOM 774 C CA . ILE A 1 97 ? -4.558 9.851 -2.326 1.00 90.75 97 ILE A CA 1
ATOM 775 C C . ILE A 1 97 ? -3.714 8.633 -1.922 1.00 90.75 97 ILE A C 1
ATOM 777 O O . ILE A 1 97 ? -2.487 8.711 -1.882 1.00 90.75 97 ILE A O 1
ATOM 781 N N . ILE A 1 98 ? -4.350 7.477 -1.696 1.00 91.38 98 ILE A N 1
ATOM 782 C CA . ILE A 1 98 ? -3.650 6.228 -1.347 1.00 91.38 98 ILE A CA 1
ATOM 783 C C . ILE A 1 98 ? -2.722 5.781 -2.479 1.00 91.38 98 ILE A C 1
ATOM 785 O O . ILE A 1 98 ? -1.579 5.399 -2.232 1.00 91.38 98 ILE A O 1
ATOM 789 N N . ASN A 1 99 ? -3.196 5.820 -3.724 1.00 88.88 99 ASN A N 1
ATOM 790 C CA . ASN A 1 99 ? -2.396 5.433 -4.882 1.00 88.88 99 ASN A CA 1
ATOM 791 C C . ASN A 1 99 ? -1.218 6.384 -5.094 1.00 88.88 99 ASN A C 1
ATOM 793 O O . ASN A 1 99 ? -0.132 5.923 -5.437 1.00 88.88 99 ASN A O 1
ATOM 797 N N . TYR A 1 100 ? -1.405 7.682 -4.850 1.00 89.19 100 TYR A N 1
ATOM 798 C CA . TYR A 1 100 ? -0.321 8.656 -4.867 1.00 89.19 100 TYR A CA 1
ATOM 799 C C . TYR A 1 100 ? 0.724 8.354 -3.788 1.00 89.19 100 TYR A C 1
ATOM 801 O O . TYR A 1 100 ? 1.917 8.338 -4.090 1.00 89.19 100 TYR A O 1
ATOM 809 N N . GLY A 1 101 ? 0.288 8.041 -2.563 1.00 88.12 101 GLY A N 1
ATOM 810 C CA . GLY A 1 101 ? 1.182 7.623 -1.484 1.00 88.12 101 GLY A CA 1
ATOM 811 C C . GLY A 1 101 ? 1.978 6.374 -1.851 1.00 88.12 101 GLY A C 1
ATOM 812 O O . GLY A 1 101 ? 3.202 6.383 -1.789 1.00 88.12 101 GLY A O 1
ATOM 813 N N . ARG A 1 102 ? 1.308 5.335 -2.365 1.00 85.88 102 ARG A N 1
ATOM 814 C CA . ARG A 1 102 ? 1.961 4.097 -2.828 1.00 85.88 102 ARG A CA 1
ATOM 815 C C . ARG A 1 102 ? 2.944 4.328 -3.970 1.00 85.88 102 ARG A C 1
ATOM 817 O O . ARG A 1 102 ? 4.022 3.754 -3.958 1.00 85.88 102 ARG A O 1
ATOM 824 N N . LYS A 1 103 ? 2.584 5.155 -4.955 1.00 82.69 103 LYS A N 1
ATOM 825 C CA . LYS A 1 103 ? 3.449 5.461 -6.104 1.00 82.69 103 LYS A CA 1
ATOM 826 C C . LYS A 1 103 ? 4.742 6.165 -5.680 1.00 82.69 103 LYS A C 1
ATOM 828 O O . LYS A 1 103 ? 5.760 5.999 -6.342 1.00 82.69 103 LYS A O 1
ATOM 833 N N . ASN A 1 104 ? 4.681 6.947 -4.604 1.00 84.06 104 ASN A N 1
ATOM 834 C CA . ASN A 1 104 ? 5.792 7.756 -4.113 1.00 84.06 104 ASN A CA 1
ATOM 835 C C . ASN A 1 104 ? 6.430 7.220 -2.817 1.00 84.06 104 ASN A C 1
ATOM 837 O O . ASN A 1 104 ? 7.250 7.921 -2.233 1.00 84.06 104 ASN A O 1
ATOM 841 N N . ASN A 1 105 ? 6.044 6.023 -2.357 1.00 84.88 105 ASN A N 1
ATOM 842 C CA . ASN A 1 105 ? 6.464 5.431 -1.076 1.00 84.88 105 ASN A CA 1
ATOM 843 C C . ASN A 1 105 ? 6.294 6.364 0.140 1.00 84.88 105 ASN A C 1
ATOM 845 O O . ASN A 1 105 ? 7.164 6.440 1.007 1.00 84.88 105 ASN A O 1
ATOM 849 N N . LEU A 1 106 ? 5.161 7.064 0.198 1.00 89.44 106 LEU A N 1
ATOM 850 C CA . LEU A 1 106 ? 4.802 8.000 1.264 1.00 89.44 106 LEU A CA 1
ATOM 851 C C . LEU A 1 106 ? 3.725 7.413 2.176 1.00 89.44 106 LEU A C 1
ATOM 853 O O . LEU A 1 106 ? 2.877 6.634 1.720 1.00 89.44 106 LEU A O 1
ATOM 857 N N . SER A 1 107 ? 3.703 7.841 3.440 1.00 92.06 107 SER A N 1
ATOM 858 C CA . SER A 1 107 ? 2.552 7.582 4.310 1.00 92.06 107 SER A CA 1
ATOM 859 C C . SER A 1 107 ? 1.304 8.296 3.774 1.00 92.06 107 SER A C 1
ATOM 861 O O . SER A 1 107 ? 1.396 9.240 2.985 1.00 92.06 107 SER A O 1
ATOM 863 N N . ILE A 1 108 ? 0.104 7.876 4.189 1.00 93.38 108 ILE A N 1
ATOM 864 C CA . ILE A 1 108 ? -1.130 8.566 3.758 1.00 93.38 108 ILE A CA 1
ATOM 865 C C . ILE A 1 108 ? -1.142 10.031 4.228 1.00 93.38 108 ILE A C 1
ATOM 867 O O . ILE A 1 108 ? -1.688 10.887 3.530 1.00 93.38 108 ILE A O 1
ATOM 871 N N . PHE A 1 109 ? -0.510 10.329 5.366 1.00 93.25 109 PHE A N 1
ATOM 872 C CA . PHE A 1 109 ? -0.361 11.694 5.863 1.00 93.25 109 PHE A CA 1
ATOM 873 C C . PHE A 1 109 ? 0.487 12.545 4.903 1.00 93.25 109 PHE A C 1
ATOM 875 O O . PHE A 1 109 ? -0.004 13.534 4.358 1.00 93.25 109 PHE A O 1
ATOM 882 N N . GLU A 1 110 ? 1.706 12.093 4.595 1.00 91.31 110 GLU A N 1
ATOM 883 C CA . GLU A 1 110 ? 2.622 12.760 3.657 1.00 91.31 110 GLU A CA 1
ATOM 884 C C . GLU A 1 110 ? 2.028 12.866 2.241 1.00 91.31 110 GLU A C 1
ATOM 886 O O . GLU A 1 110 ? 2.198 13.869 1.542 1.00 91.31 110 GLU A O 1
ATOM 891 N N . ALA A 1 111 ? 1.310 11.828 1.800 1.00 91.56 111 ALA A N 1
ATOM 892 C CA . ALA A 1 111 ? 0.603 11.826 0.527 1.00 91.56 111 ALA A CA 1
ATOM 893 C C . ALA A 1 111 ? -0.473 12.916 0.495 1.00 91.56 111 ALA A C 1
ATOM 895 O O . ALA A 1 111 ? -0.557 13.655 -0.483 1.00 91.56 111 ALA A O 1
ATOM 896 N N . GLY A 1 112 ? -1.256 13.057 1.568 1.00 90.31 112 GLY A N 1
ATOM 897 C CA . GLY A 1 112 ? -2.255 14.115 1.701 1.00 90.31 112 GLY A CA 1
ATOM 898 C C . GLY A 1 112 ? -1.642 15.514 1.606 1.00 90.31 112 GLY A C 1
ATOM 899 O O . GLY A 1 112 ? -2.181 16.365 0.903 1.00 90.31 112 GLY A O 1
ATOM 900 N N . GLU A 1 113 ? -0.489 15.743 2.237 1.00 90.31 113 GLU A N 1
ATOM 901 C CA . GLU A 1 113 ? 0.222 17.024 2.151 1.00 90.31 113 GLU A CA 1
ATOM 902 C C . GLU A 1 113 ? 0.736 17.341 0.745 1.00 90.31 113 GLU A C 1
ATOM 904 O O . GLU A 1 113 ? 0.621 18.473 0.267 1.00 90.31 113 GLU A O 1
ATOM 909 N N . LYS A 1 114 ? 1.336 16.352 0.076 1.00 89.62 114 LYS A N 1
ATOM 910 C CA . LYS A 1 114 ? 1.910 16.552 -1.258 1.00 89.62 114 LYS A CA 1
ATOM 911 C C . LYS A 1 114 ? 0.839 16.703 -2.331 1.00 89.62 114 LYS A C 1
ATOM 913 O O . LYS A 1 114 ? 0.994 17.556 -3.197 1.00 89.62 114 LYS A O 1
ATOM 918 N N . VAL A 1 115 ? -0.273 15.972 -2.235 1.00 89.88 115 VAL A N 1
ATOM 919 C CA . VAL A 1 115 ? -1.415 16.102 -3.161 1.00 89.88 115 VAL A CA 1
ATOM 920 C C . VAL A 1 115 ? -2.014 17.515 -3.141 1.00 89.88 115 VAL A C 1
ATOM 922 O O . VAL A 1 115 ? -2.548 17.965 -4.149 1.00 89.88 115 VAL A O 1
ATOM 925 N N . LEU A 1 116 ? -1.895 18.260 -2.035 1.00 86.81 116 LEU A N 1
ATOM 926 C CA . LEU A 1 116 ? -2.318 19.667 -1.985 1.00 86.81 116 LEU A CA 1
ATOM 927 C C . LEU A 1 116 ? -1.417 20.610 -2.799 1.00 86.81 116 LEU A C 1
ATOM 929 O O . LEU A 1 116 ? -1.868 21.687 -3.182 1.00 86.81 116 LEU A O 1
ATOM 933 N N . LYS A 1 117 ? -0.155 20.233 -3.034 1.00 85.31 117 LYS A N 1
ATOM 934 C CA . LYS A 1 117 ? 0.847 21.028 -3.767 1.00 85.31 117 LYS A CA 1
ATOM 935 C C . LYS A 1 117 ? 1.011 20.574 -5.218 1.00 85.31 117 LYS A C 1
ATOM 937 O O . LYS A 1 117 ? 1.477 21.347 -6.047 1.00 85.31 117 LYS A O 1
ATOM 942 N N . ASP A 1 118 ? 0.670 19.323 -5.503 1.00 81.50 118 ASP A N 1
ATOM 943 C CA . ASP A 1 118 ? 0.886 18.672 -6.789 1.00 81.50 118 ASP A CA 1
ATOM 944 C C . ASP A 1 118 ? -0.376 18.743 -7.664 1.00 81.50 118 ASP A C 1
ATOM 946 O O . ASP A 1 118 ? -1.385 18.089 -7.397 1.00 81.50 118 ASP A O 1
ATOM 950 N N . GLU A 1 119 ? -0.318 19.530 -8.742 1.00 75.50 119 GLU A N 1
ATOM 951 C CA . GLU A 1 119 ? -1.428 19.679 -9.692 1.00 75.50 119 GLU A CA 1
ATOM 952 C C . GLU A 1 119 ? -1.678 18.420 -10.542 1.00 75.50 119 GLU A C 1
ATOM 954 O O . GLU A 1 119 ? -2.717 18.318 -11.197 1.00 75.50 119 GLU A O 1
ATOM 959 N N . SER A 1 120 ? -0.770 17.435 -10.525 1.00 75.00 120 SER A N 1
ATOM 960 C CA . SER A 1 120 ? -0.916 16.204 -11.313 1.00 75.00 120 SER A CA 1
ATOM 961 C C . SER A 1 120 ? -2.036 15.282 -10.814 1.00 75.00 120 SER A C 1
ATOM 963 O O . SER A 1 120 ? -2.524 14.436 -11.572 1.00 75.00 120 SER A O 1
ATOM 965 N N . VAL A 1 121 ? -2.481 15.443 -9.562 1.00 80.62 121 VAL A N 1
ATOM 966 C CA . VAL A 1 121 ? -3.551 14.636 -8.966 1.00 80.62 121 VAL A CA 1
ATOM 967 C C . VAL A 1 121 ? -4.862 15.417 -8.947 1.00 80.62 121 VAL A C 1
ATOM 969 O O . VAL A 1 121 ? -5.078 16.336 -8.156 1.00 80.62 121 VAL A O 1
ATOM 972 N N . VAL A 1 122 ? -5.793 14.998 -9.802 1.00 85.06 122 VAL A N 1
ATOM 973 C CA . VAL A 1 122 ? -7.122 15.611 -9.898 1.00 85.06 122 VAL A CA 1
ATOM 974 C C . VAL A 1 122 ? -8.064 14.988 -8.864 1.00 85.06 122 VAL A C 1
ATOM 976 O O . VAL A 1 122 ? -8.735 13.993 -9.139 1.00 85.06 122 VAL A O 1
ATOM 979 N N . ILE A 1 123 ? -8.104 15.586 -7.673 1.00 88.00 123 ILE A N 1
ATOM 980 C CA . ILE A 1 123 ? -9.146 15.369 -6.655 1.00 88.00 123 ILE A CA 1
ATOM 981 C C . ILE A 1 123 ? -10.143 16.531 -6.646 1.00 88.00 123 ILE A C 1
ATOM 983 O O . ILE A 1 123 ? -9.801 17.647 -7.045 1.00 88.00 123 ILE A O 1
ATOM 987 N N . ALA A 1 124 ? -11.367 16.276 -6.179 1.00 89.75 124 ALA A N 1
ATOM 988 C CA . ALA A 1 124 ? -12.399 17.307 -6.061 1.00 89.75 124 ALA A CA 1
ATOM 989 C C . ALA A 1 124 ? -11.954 18.481 -5.163 1.00 89.75 124 ALA A C 1
ATOM 991 O O . ALA A 1 124 ? -11.331 18.267 -4.121 1.00 89.75 124 ALA A O 1
ATOM 992 N N . ASP A 1 125 ? -12.342 19.712 -5.514 1.00 88.19 125 ASP A N 1
ATOM 993 C CA . ASP A 1 125 ? -11.951 20.922 -4.769 1.00 88.19 125 ASP A CA 1
ATOM 994 C C . ASP A 1 125 ? -12.416 20.886 -3.308 1.00 88.19 125 ASP A C 1
ATOM 996 O O . ASP A 1 125 ? -11.658 21.226 -2.402 1.00 88.19 125 ASP A O 1
ATOM 1000 N N . LYS A 1 126 ? -13.614 20.343 -3.055 1.00 90.38 126 LYS A N 1
ATOM 1001 C CA . LYS A 1 126 ? -14.108 20.091 -1.692 1.00 90.38 126 LYS A CA 1
ATOM 1002 C C . LYS A 1 126 ? -13.151 19.198 -0.896 1.00 90.38 126 LYS A C 1
ATOM 1004 O O . LYS A 1 126 ? -12.884 19.471 0.269 1.00 90.38 126 LYS A O 1
ATOM 1009 N N . THR A 1 127 ? -12.617 18.145 -1.515 1.00 91.50 127 THR A N 1
ATOM 1010 C CA . THR A 1 127 ? -11.653 17.249 -0.864 1.00 91.50 127 THR A CA 1
ATOM 1011 C C . THR A 1 127 ? -10.341 17.978 -0.577 1.00 91.50 127 THR A C 1
ATOM 1013 O O . THR A 1 127 ? -9.795 17.813 0.511 1.00 91.50 127 THR A O 1
ATOM 1016 N N . LYS A 1 128 ? -9.865 18.835 -1.493 1.00 91.19 128 LYS A N 1
ATOM 1017 C CA . LYS A 1 128 ? -8.670 19.672 -1.269 1.00 91.19 128 LYS A CA 1
ATOM 1018 C C . LYS A 1 128 ? -8.850 20.617 -0.082 1.00 91.19 128 LYS A C 1
ATOM 1020 O O . LYS A 1 128 ? -7.976 20.690 0.776 1.00 91.19 128 LYS A O 1
ATOM 1025 N N . GLU A 1 129 ? -9.983 21.312 -0.003 1.00 91.00 129 GLU A N 1
ATOM 1026 C CA . GLU A 1 129 ? -10.282 22.211 1.116 1.00 91.00 129 GLU A CA 1
ATOM 1027 C C . GLU A 1 129 ? -10.349 21.463 2.450 1.00 91.00 129 GLU A C 1
ATOM 1029 O O . GLU A 1 129 ? -9.779 21.920 3.442 1.00 91.00 129 GLU A O 1
ATOM 1034 N N . THR A 1 130 ? -11.014 20.306 2.478 1.00 92.06 130 THR A N 1
ATOM 1035 C CA . THR A 1 130 ? -11.105 19.471 3.679 1.00 92.06 130 THR A CA 1
ATOM 1036 C C . THR A 1 130 ? -9.737 18.959 4.119 1.00 92.06 130 THR A C 1
ATOM 1038 O O . THR A 1 130 ? -9.402 19.073 5.295 1.00 92.06 130 THR A O 1
ATOM 1041 N N . LEU A 1 131 ? -8.920 18.453 3.189 1.00 92.44 131 LEU A N 1
ATOM 1042 C CA . LEU A 1 131 ? -7.551 18.023 3.481 1.00 92.44 131 LEU A CA 1
ATOM 1043 C C . LEU A 1 131 ? -6.716 19.175 4.032 1.00 92.44 131 LEU A C 1
ATOM 1045 O O . LEU A 1 131 ? -6.049 19.003 5.045 1.00 92.44 131 LEU A O 1
ATOM 1049 N N . LYS A 1 132 ? -6.783 20.360 3.416 1.00 93.00 132 LYS A N 1
ATOM 1050 C CA . LYS A 1 132 ? -6.046 21.536 3.886 1.00 93.00 132 LYS A CA 1
ATOM 1051 C C . LYS A 1 132 ? -6.426 21.902 5.323 1.00 93.00 132 LYS A C 1
ATOM 1053 O O . LYS A 1 132 ? -5.538 22.045 6.157 1.00 93.00 132 LYS A O 1
ATOM 1058 N N . LYS A 1 133 ? -7.728 21.974 5.626 1.00 92.62 133 LYS A N 1
ATOM 1059 C CA . LYS A 1 133 ? -8.229 22.241 6.987 1.00 92.62 133 LYS A CA 1
ATOM 1060 C C . LYS A 1 133 ? -7.762 21.183 7.986 1.00 92.62 133 LYS A C 1
ATOM 1062 O O . LYS A 1 133 ? -7.321 21.526 9.078 1.00 92.62 133 LYS A O 1
ATOM 1067 N N . LEU A 1 134 ? -7.832 19.905 7.608 1.00 93.06 134 LEU A N 1
ATOM 1068 C CA . LEU A 1 134 ? -7.395 18.796 8.454 1.00 93.06 134 LEU A CA 1
ATOM 1069 C C . LEU A 1 134 ? -5.890 18.864 8.747 1.00 93.06 134 LEU A C 1
ATOM 1071 O O . LEU A 1 134 ? -5.492 18.695 9.895 1.00 93.06 134 LEU A O 1
ATOM 1075 N N . MET A 1 135 ? -5.062 19.156 7.740 1.00 92.62 135 MET A N 1
ATOM 1076 C CA . MET A 1 135 ? -3.612 19.287 7.912 1.00 92.62 135 MET A CA 1
ATOM 1077 C C . MET A 1 135 ? -3.252 20.488 8.792 1.00 92.62 135 MET A C 1
ATOM 1079 O O . MET A 1 135 ? -2.457 20.347 9.717 1.00 92.62 135 MET A O 1
ATOM 1083 N N . GLU A 1 136 ? -3.867 21.652 8.561 1.00 93.75 136 GLU A N 1
ATOM 1084 C CA . GLU A 1 136 ? -3.678 22.843 9.403 1.00 93.75 136 GLU A CA 1
ATOM 1085 C C . GLU A 1 136 ? -4.057 22.564 10.868 1.00 93.75 136 GLU A C 1
ATOM 1087 O O . GLU A 1 136 ? -3.315 22.931 11.783 1.00 93.75 136 GLU A O 1
ATOM 1092 N N . MET A 1 137 ? -5.163 21.849 11.092 1.00 94.00 137 MET A N 1
ATOM 1093 C CA . MET A 1 137 ? -5.604 21.424 12.422 1.00 94.00 137 MET A CA 1
ATOM 1094 C C . MET A 1 137 ? -4.615 20.447 13.074 1.00 94.00 137 MET A C 1
ATOM 1096 O O . MET A 1 137 ? -4.247 20.639 14.232 1.00 94.00 137 MET A O 1
ATOM 1100 N N . ILE A 1 138 ? -4.130 19.438 12.341 1.00 94.06 138 ILE A N 1
ATOM 1101 C CA . ILE A 1 138 ? -3.125 18.491 12.849 1.00 94.06 138 ILE A CA 1
ATOM 1102 C C . ILE A 1 138 ? -1.849 19.241 13.254 1.00 94.06 138 ILE A C 1
ATOM 1104 O O . ILE A 1 138 ? -1.385 19.084 14.383 1.00 94.06 138 ILE A O 1
ATOM 1108 N N . TYR A 1 139 ? -1.323 20.125 12.400 1.00 93.50 139 TYR A N 1
ATOM 1109 C CA . TYR A 1 139 ? -0.142 20.937 12.717 1.00 93.50 139 TYR A CA 1
ATOM 1110 C C . TYR A 1 139 ? -0.332 21.835 13.937 1.00 93.50 139 TYR A C 1
ATOM 1112 O O . TYR A 1 139 ? 0.577 21.968 14.762 1.00 93.50 139 TYR A O 1
ATOM 1120 N N . ARG A 1 140 ? -1.515 22.436 14.088 1.00 94.00 140 ARG A N 1
ATOM 1121 C CA . ARG A 1 140 ? -1.857 23.218 15.278 1.00 94.00 140 ARG A CA 1
ATOM 1122 C C . ARG A 1 140 ? -1.844 22.344 16.530 1.00 94.00 140 ARG A C 1
ATOM 1124 O O . ARG A 1 140 ? -1.198 22.709 17.511 1.00 94.00 140 ARG A O 1
ATOM 1131 N N . HIS A 1 141 ? -2.515 21.196 16.494 1.00 94.19 141 HIS A N 1
ATOM 1132 C CA . HIS A 1 141 ? -2.632 20.303 17.644 1.00 94.19 141 HIS A CA 1
ATOM 1133 C C . HIS A 1 141 ? -1.288 19.684 18.038 1.00 94.19 141 HIS A C 1
ATOM 1135 O O . HIS A 1 141 ? -1.004 19.614 19.228 1.00 94.19 141 HIS A O 1
ATOM 1141 N N . LEU A 1 142 ? -0.395 19.379 17.091 1.00 91.38 142 LEU A N 1
ATOM 1142 C CA . LEU A 1 142 ? 0.974 18.923 17.380 1.00 91.38 142 LEU A CA 1
ATOM 1143 C C . LEU A 1 142 ? 1.783 19.902 18.237 1.00 91.38 142 LEU A C 1
ATOM 1145 O O . LEU A 1 142 ? 2.545 19.484 19.109 1.00 91.38 142 LEU A O 1
ATOM 1149 N N . ASN A 1 143 ? 1.599 21.208 18.032 1.00 91.75 143 ASN A N 1
ATOM 1150 C CA . ASN A 1 143 ? 2.250 22.220 18.864 1.00 91.75 143 ASN A CA 1
ATOM 1151 C C . ASN A 1 143 ? 1.686 22.259 20.295 1.00 91.75 143 ASN A C 1
ATOM 1153 O O . ASN A 1 143 ? 2.392 22.674 21.217 1.00 91.75 143 ASN A O 1
ATOM 1157 N N . LEU A 1 144 ? 0.439 21.818 20.483 1.00 91.75 144 LEU A N 1
ATOM 1158 C CA . LEU A 1 144 ? -0.238 21.749 21.778 1.00 91.75 144 LEU A CA 1
ATOM 1159 C C . LEU A 1 144 ? 0.055 20.446 22.535 1.00 91.75 144 LEU A C 1
ATOM 1161 O O . LEU A 1 144 ? 0.032 20.468 23.760 1.00 91.75 144 LEU A O 1
ATOM 1165 N N . VAL A 1 145 ? 0.424 19.351 21.852 1.00 89.12 145 VAL A N 1
ATOM 1166 C CA . VAL A 1 145 ? 0.734 18.043 22.482 1.00 89.12 145 VAL A CA 1
ATOM 1167 C C . VAL A 1 145 ? 1.797 18.147 23.587 1.00 89.12 145 VAL A C 1
ATOM 1169 O O . VAL A 1 145 ? 1.793 17.360 24.523 1.00 89.12 145 VAL A O 1
ATOM 1172 N N . LYS A 1 146 ? 2.709 19.127 23.513 1.00 85.44 146 LYS A N 1
ATOM 1173 C CA . LYS A 1 146 ? 3.750 19.342 24.539 1.00 85.44 146 LYS A CA 1
ATOM 1174 C C . LYS A 1 146 ? 3.237 19.983 25.835 1.00 85.44 146 LYS A C 1
ATOM 1176 O O . LYS A 1 146 ? 4.000 20.069 26.791 1.00 85.44 146 LYS A O 1
ATOM 1181 N N . LYS A 1 147 ? 2.023 20.534 25.830 1.00 86.94 147 LYS A N 1
ATOM 1182 C CA . LYS A 1 147 ? 1.471 21.359 26.918 1.00 86.94 147 LYS A CA 1
ATOM 1183 C C . LYS A 1 147 ? 0.151 20.826 27.459 1.00 86.94 147 LYS A C 1
ATOM 1185 O O . LYS A 1 147 ? -0.112 20.993 28.641 1.00 86.94 147 LYS A O 1
ATOM 1190 N N . GLU A 1 148 ? -0.655 20.232 26.590 1.00 91.19 148 GLU A N 1
ATOM 1191 C CA . GLU A 1 148 ? -2.026 19.819 26.872 1.00 91.19 148 GLU A CA 1
ATOM 1192 C C . GLU A 1 148 ? -2.127 18.289 26.952 1.00 91.19 148 GLU A C 1
ATOM 1194 O O . GLU A 1 148 ? -1.341 17.564 26.334 1.00 91.19 148 GLU A O 1
ATOM 1199 N N . THR A 1 149 ? -3.119 17.792 27.686 1.00 92.19 149 THR A N 1
ATOM 1200 C CA . THR A 1 149 ? -3.405 16.357 27.809 1.00 92.19 149 THR A CA 1
ATOM 1201 C C . THR A 1 149 ? -4.094 15.805 26.560 1.00 92.19 149 THR A C 1
ATOM 1203 O O . THR A 1 149 ? -4.680 16.541 25.759 1.00 92.19 149 THR A O 1
ATOM 1206 N N . ALA A 1 150 ? -4.090 14.479 26.391 1.00 91.25 150 ALA A N 1
ATOM 1207 C CA . ALA A 1 150 ? -4.787 13.839 25.274 1.00 91.25 150 ALA A CA 1
ATOM 1208 C C . ALA A 1 150 ? -6.295 14.165 25.243 1.00 91.25 150 ALA A C 1
ATOM 1210 O O . ALA A 1 150 ? -6.862 14.363 24.164 1.00 91.25 150 ALA A O 1
ATOM 1211 N N . GLY A 1 151 ? -6.938 14.266 26.414 1.00 91.62 151 GLY A N 1
ATOM 1212 C CA . GLY A 1 151 ? -8.342 14.662 26.530 1.00 91.62 151 GLY A CA 1
ATOM 1213 C C . GLY A 1 151 ? -8.589 16.078 26.008 1.00 91.62 151 GLY A C 1
ATOM 1214 O O . GLY A 1 151 ? -9.504 16.297 25.214 1.00 91.62 151 GLY A O 1
ATOM 1215 N N . GLN A 1 152 ? -7.733 17.034 26.370 1.00 91.81 152 GLN A N 1
ATOM 1216 C CA . GLN A 1 152 ? -7.823 18.414 25.879 1.00 91.81 152 GLN A CA 1
ATOM 1217 C C . GLN A 1 152 ? -7.601 18.503 24.363 1.00 91.81 152 GLN A C 1
ATOM 1219 O O . GLN A 1 152 ? -8.357 19.178 23.666 1.00 91.81 152 GLN A O 1
ATOM 1224 N N . ILE A 1 153 ? -6.626 17.764 23.824 1.00 93.88 153 ILE A N 1
ATOM 1225 C CA . ILE A 1 153 ? -6.379 17.702 22.376 1.00 93.88 153 ILE A CA 1
ATOM 1226 C C . ILE A 1 153 ? -7.597 17.158 21.616 1.00 93.88 153 ILE A C 1
ATOM 1228 O O . ILE A 1 153 ? -7.956 17.693 20.565 1.00 93.88 153 ILE A O 1
ATOM 1232 N N . LEU A 1 154 ? -8.270 16.131 22.144 1.00 93.75 154 LEU A N 1
ATOM 1233 C CA . LEU A 1 154 ? -9.509 15.622 21.551 1.00 93.75 154 LEU A CA 1
ATOM 1234 C C . LEU A 1 154 ? -10.659 16.623 21.622 1.00 93.75 154 LEU A C 1
ATOM 1236 O O . LEU A 1 154 ? -11.459 16.697 20.689 1.00 93.75 154 LEU A O 1
ATOM 1240 N N . TYR A 1 155 ? -10.748 17.395 22.702 1.00 93.19 155 TYR A N 1
ATOM 1241 C CA . TYR A 1 155 ? -11.730 18.467 22.799 1.00 93.19 155 TYR A CA 1
ATOM 1242 C C . TYR A 1 155 ? -11.502 19.520 21.703 1.00 93.19 155 TYR A C 1
ATOM 1244 O O . TYR A 1 155 ? -12.436 19.836 20.965 1.00 93.19 155 TYR A O 1
ATOM 1252 N N . PHE A 1 156 ? -10.258 19.981 21.518 1.00 92.88 156 PHE A N 1
ATOM 1253 C CA . PHE A 1 156 ? -9.918 20.917 20.441 1.00 92.88 156 PHE A CA 1
ATOM 1254 C C . PHE A 1 156 ? -10.182 20.328 19.055 1.00 92.88 156 PHE A C 1
ATOM 1256 O O . PHE A 1 156 ? -10.685 21.025 18.183 1.00 92.88 156 PHE A O 1
ATOM 1263 N N . PHE A 1 157 ? -9.940 19.030 18.850 1.00 94.12 157 PHE A N 1
ATOM 1264 C CA . PHE A 1 157 ? -10.322 18.345 17.614 1.00 94.12 157 PHE A CA 1
ATOM 1265 C C . PHE A 1 157 ? -11.829 18.402 17.351 1.00 94.12 157 PHE A C 1
ATOM 1267 O O . PHE A 1 157 ? -12.245 18.747 16.244 1.00 94.12 157 PHE A O 1
ATOM 1274 N N . LEU A 1 158 ? -12.664 18.093 18.347 1.00 92.00 158 LEU A N 1
ATOM 1275 C CA . LEU A 1 158 ? -14.120 18.160 18.200 1.00 92.00 158 LEU A CA 1
ATOM 1276 C C . LEU A 1 158 ? -14.612 19.590 17.932 1.00 92.00 158 LEU A C 1
ATOM 1278 O O . LEU A 1 158 ? -15.573 19.777 17.181 1.00 92.00 158 LEU A O 1
ATOM 1282 N N . GLU A 1 159 ? -13.962 20.589 18.526 1.00 92.38 159 GLU A N 1
ATOM 1283 C CA . GLU A 1 159 ? -14.271 22.006 18.336 1.00 92.38 159 GLU A CA 1
ATOM 1284 C C . GLU A 1 159 ? -13.847 22.517 16.948 1.00 92.38 159 GLU A C 1
ATOM 1286 O O . GLU A 1 159 ? -14.701 22.977 16.185 1.00 92.38 159 GLU A O 1
ATOM 1291 N N . ASP A 1 160 ? -12.566 22.379 16.591 1.00 91.00 160 ASP A N 1
ATOM 1292 C CA . ASP A 1 160 ? -11.978 22.885 15.342 1.00 91.00 160 ASP A CA 1
ATOM 1293 C C . ASP A 1 160 ? -12.551 22.175 14.102 1.00 91.00 160 ASP A C 1
ATOM 1295 O O . ASP A 1 160 ? -12.751 22.801 13.058 1.00 91.00 160 ASP A O 1
ATOM 1299 N N . SER A 1 161 ? -12.879 20.880 14.207 1.00 89.81 161 SER A N 1
ATOM 1300 C CA . SER A 1 161 ? -13.558 20.145 13.128 1.00 89.81 161 SER A CA 1
ATOM 1301 C C . SER A 1 161 ? -15.014 20.581 12.939 1.00 89.81 161 SER A C 1
ATOM 1303 O O . SER A 1 161 ? -15.570 20.410 11.856 1.00 89.81 161 SER A O 1
ATOM 1305 N N . GLY A 1 162 ? -15.647 21.144 13.972 1.00 88.00 162 GLY A N 1
ATOM 1306 C CA . GLY A 1 162 ? -17.077 21.443 14.004 1.00 88.00 162 GLY A CA 1
ATOM 1307 C C . GLY A 1 162 ? -17.967 20.256 14.396 1.00 88.00 162 GLY A C 1
ATOM 1308 O O . GLY A 1 162 ? -19.189 20.424 14.456 1.00 88.00 162 GLY A O 1
ATOM 1309 N N . LEU A 1 163 ? -17.390 19.091 14.720 1.00 86.50 163 LEU A N 1
ATOM 1310 C CA . LEU A 1 163 ? -18.124 17.913 15.202 1.00 86.50 163 LEU A CA 1
ATOM 1311 C C . LEU A 1 163 ? -18.914 18.209 16.480 1.00 86.50 163 LEU A C 1
ATOM 1313 O O . LEU A 1 163 ? -20.032 17.722 16.638 1.00 86.50 163 LEU A O 1
ATOM 1317 N N . LEU A 1 164 ? -18.394 19.064 17.364 1.00 85.44 164 LEU A N 1
ATOM 1318 C CA . LEU A 1 164 ? -19.054 19.417 18.623 1.00 85.44 164 LEU A CA 1
ATOM 1319 C C . LEU A 1 164 ? -20.442 20.047 18.398 1.00 85.44 164 LEU A C 1
ATOM 1321 O O . LEU A 1 164 ? -21.382 19.748 19.131 1.00 85.44 164 LEU A O 1
ATOM 1325 N N . LYS A 1 165 ? -20.619 20.842 17.332 1.00 84.06 165 LYS A N 1
ATOM 1326 C CA . LYS A 1 165 ? -21.927 21.421 16.957 1.00 84.06 165 LYS A CA 1
ATOM 1327 C C . LYS A 1 165 ? -22.921 20.372 16.459 1.00 84.06 165 LYS A C 1
ATOM 1329 O O . LYS A 1 165 ? -24.126 20.535 16.623 1.00 84.06 165 LYS A O 1
ATOM 1334 N N . GLN A 1 166 ? -22.429 19.312 15.825 1.00 80.31 166 GLN A N 1
ATOM 1335 C CA . GLN A 1 166 ? -23.265 18.202 15.377 1.00 80.31 166 GLN A CA 1
ATOM 1336 C C . GLN A 1 166 ? -23.660 17.306 16.556 1.00 80.31 166 GLN A C 1
ATOM 1338 O O . GLN A 1 166 ? -24.808 16.875 16.638 1.00 80.31 166 GLN A O 1
ATOM 1343 N N . LEU A 1 167 ? -22.734 17.085 17.491 1.00 78.50 167 LEU A N 1
ATOM 1344 C CA . LEU A 1 167 ? -22.963 16.304 18.706 1.00 78.50 167 LEU A CA 1
ATOM 1345 C C . LEU A 1 167 ? -23.968 16.971 19.657 1.00 78.50 167 LEU A C 1
ATOM 1347 O O . LEU A 1 167 ? -24.696 16.272 20.350 1.00 78.50 167 LEU A O 1
ATOM 1351 N N . THR A 1 168 ? -24.070 18.302 19.675 1.00 78.00 168 THR A N 1
ATOM 1352 C CA . THR A 1 168 ? -25.054 19.013 20.514 1.00 78.00 168 THR A CA 1
ATOM 1353 C C . THR A 1 168 ? -26.460 19.086 19.909 1.00 78.00 168 THR A C 1
ATOM 1355 O O . THR A 1 168 ? -27.409 19.370 20.634 1.00 78.00 168 THR A O 1
ATOM 1358 N N . ASN A 1 169 ? -26.627 18.800 18.613 1.00 79.56 169 ASN A N 1
ATOM 1359 C CA . ASN A 1 169 ? -27.905 18.904 17.894 1.00 79.56 169 ASN A CA 1
ATOM 1360 C C . ASN A 1 169 ? -28.400 17.532 17.398 1.00 79.56 169 ASN A C 1
ATOM 1362 O O . ASN A 1 169 ? -28.708 17.351 16.215 1.00 79.56 169 ASN A O 1
ATOM 1366 N N . TYR A 1 170 ? -28.433 16.542 18.294 1.00 73.62 170 TYR A N 1
ATOM 1367 C CA . TYR A 1 170 ? -28.896 15.193 17.974 1.00 73.62 170 TYR A CA 1
ATOM 1368 C C . TYR A 1 170 ? -30.426 15.142 17.853 1.00 73.62 170 TYR A C 1
ATOM 1370 O O . TYR A 1 170 ? -31.158 15.714 18.657 1.00 73.62 170 TYR A O 1
ATOM 1378 N N . LYS A 1 171 ? -30.921 14.448 16.820 1.00 74.88 171 LYS A N 1
ATOM 1379 C CA . LYS A 1 171 ? -32.366 14.291 16.546 1.00 74.88 171 LYS A CA 1
ATOM 1380 C C . LYS A 1 171 ? -32.856 12.855 16.694 1.00 74.88 171 LYS A C 1
ATOM 1382 O O . LYS A 1 171 ? -34.061 12.622 16.723 1.00 74.88 171 LYS A O 1
ATOM 1387 N N . THR A 1 172 ? -31.939 11.892 16.732 1.00 78.75 172 THR A N 1
ATOM 1388 C CA . THR A 1 172 ? -32.253 10.463 16.745 1.00 78.75 172 THR A CA 1
ATOM 1389 C C . THR A 1 172 ? -31.648 9.786 17.971 1.00 78.75 172 THR A C 1
ATOM 1391 O O . THR A 1 172 ? -30.596 10.197 18.457 1.00 78.75 172 THR A O 1
ATOM 1394 N N . ALA A 1 173 ? -32.270 8.696 18.428 1.00 74.88 173 ALA A N 1
ATOM 1395 C CA . ALA A 1 173 ? -31.734 7.872 19.516 1.00 74.88 173 ALA A CA 1
ATOM 1396 C C . ALA A 1 173 ? -30.347 7.278 19.185 1.00 74.88 173 ALA A C 1
ATOM 1398 O O . ALA A 1 173 ? -29.551 6.999 20.077 1.00 74.88 173 ALA A O 1
ATOM 1399 N N . ALA A 1 174 ? -30.033 7.086 17.898 1.00 73.44 174 ALA A N 1
ATOM 1400 C CA . ALA A 1 174 ? -28.715 6.630 17.464 1.00 73.44 174 ALA A CA 1
ATOM 1401 C C . ALA A 1 174 ? -27.640 7.712 17.652 1.00 73.44 174 ALA A C 1
ATOM 1403 O O . ALA A 1 174 ? -26.520 7.397 18.046 1.00 73.44 174 ALA A O 1
ATOM 1404 N N . ASP A 1 175 ? -27.977 8.976 17.396 1.00 79.19 175 ASP A N 1
ATOM 1405 C CA . ASP A 1 175 ? -27.055 10.095 17.594 1.00 79.19 175 ASP A CA 1
ATOM 1406 C C . ASP A 1 175 ? -26.833 10.379 19.084 1.00 79.19 175 ASP A C 1
ATOM 1408 O O . ASP A 1 175 ? -25.698 10.608 19.496 1.00 79.19 175 ASP A O 1
ATOM 1412 N N . GLU A 1 176 ? -27.878 10.259 19.907 1.00 80.31 176 GLU A N 1
ATOM 1413 C CA . GLU A 1 176 ? -27.760 10.350 21.368 1.00 80.31 176 GLU A CA 1
ATOM 1414 C C . GLU A 1 176 ? -26.773 9.306 21.924 1.00 80.31 176 GLU A C 1
ATOM 1416 O O . GLU A 1 176 ? -25.876 9.644 22.699 1.00 80.31 176 GLU A O 1
ATOM 1421 N N . ARG A 1 177 ? -26.861 8.051 21.457 1.00 79.88 177 ARG A N 1
ATOM 1422 C CA . ARG A 1 177 ? -25.919 6.979 21.832 1.00 79.88 177 ARG A CA 1
ATOM 1423 C C . ARG A 1 177 ? -24.470 7.323 21.481 1.00 79.88 177 ARG A C 1
ATOM 1425 O O . ARG A 1 177 ? -23.576 7.074 22.287 1.00 79.88 177 ARG A O 1
ATOM 1432 N N . LYS A 1 178 ? -24.219 7.924 20.311 1.00 84.25 178 LYS A N 1
ATOM 1433 C CA . LYS A 1 178 ? -22.862 8.348 19.915 1.00 84.25 178 LYS A CA 1
ATOM 1434 C C . LYS A 1 178 ? -22.306 9.394 20.876 1.00 84.25 178 LYS A C 1
ATOM 1436 O O . LYS A 1 178 ? -21.172 9.263 21.326 1.00 84.25 178 LYS A O 1
ATOM 1441 N N . VAL A 1 179 ? -23.107 10.404 21.219 1.00 86.44 179 VAL A N 1
ATOM 1442 C CA . VAL A 1 179 ? -22.708 11.474 22.149 1.00 86.44 179 VAL A CA 1
ATOM 1443 C C . VAL A 1 179 ? -22.376 10.896 23.524 1.00 86.44 179 VAL A C 1
ATOM 1445 O O . VAL A 1 179 ? -21.344 11.233 24.098 1.00 86.44 179 VAL A O 1
ATOM 1448 N N . GLN A 1 180 ? -23.200 9.978 24.030 1.00 83.62 180 GLN A N 1
ATOM 1449 C CA . GLN A 1 180 ? -22.953 9.326 25.316 1.00 83.62 180 GLN A CA 1
ATOM 1450 C C . GLN A 1 180 ? -21.710 8.425 25.295 1.00 83.62 180 GLN A C 1
ATOM 1452 O O . GLN A 1 180 ? -20.955 8.406 26.265 1.00 83.62 180 GLN A O 1
ATOM 1457 N N . ASN A 1 181 ? -21.458 7.703 24.198 1.00 86.56 181 ASN A N 1
ATOM 1458 C CA . ASN A 1 181 ? -20.228 6.924 24.032 1.00 86.56 181 ASN A CA 1
ATOM 1459 C C . ASN A 1 181 ? -18.992 7.831 24.055 1.00 86.56 181 ASN A C 1
ATOM 1461 O O . ASN A 1 181 ? -18.024 7.535 24.753 1.00 86.56 181 ASN A O 1
ATOM 1465 N N . ILE A 1 182 ? -19.040 8.960 23.345 1.00 90.00 182 ILE A N 1
ATOM 1466 C CA . ILE A 1 182 ? -17.965 9.954 23.370 1.00 90.00 182 ILE A CA 1
ATOM 1467 C C . ILE A 1 182 ? -17.775 10.491 24.795 1.00 90.00 182 ILE A C 1
ATOM 1469 O O . ILE A 1 182 ? -16.654 10.473 25.292 1.00 90.00 182 ILE A O 1
ATOM 1473 N N . ALA A 1 183 ? -18.846 10.877 25.494 1.00 88.94 183 ALA A N 1
ATOM 1474 C CA . ALA A 1 183 ? -18.766 11.361 26.875 1.00 88.94 183 ALA A CA 1
ATOM 1475 C C . ALA A 1 183 ? -18.118 10.334 27.821 1.00 88.94 183 ALA A C 1
ATOM 1477 O O . ALA A 1 183 ? -17.176 10.669 28.533 1.00 88.94 183 ALA A O 1
ATOM 1478 N N . LYS A 1 184 ? -18.525 9.059 27.746 1.00 86.62 184 LYS A N 1
ATOM 1479 C CA . LYS A 1 184 ? -17.900 7.968 28.515 1.00 86.62 184 LYS A CA 1
ATOM 1480 C C . LYS A 1 184 ? -16.414 7.794 28.202 1.00 86.62 184 LYS A C 1
ATOM 1482 O O . LYS A 1 184 ? -15.638 7.427 29.083 1.00 86.62 184 LYS A O 1
ATOM 1487 N N . PHE A 1 185 ? -16.011 8.015 26.950 1.00 91.56 185 PHE A N 1
ATOM 1488 C CA . PHE A 1 185 ? -14.603 7.968 26.572 1.00 91.56 185 PHE A CA 1
ATOM 1489 C C . PHE A 1 185 ? -13.821 9.116 27.224 1.00 91.56 185 PHE A C 1
ATOM 1491 O O . PHE A 1 185 ? -12.778 8.861 27.819 1.00 91.56 185 PHE A O 1
ATOM 1498 N N . PHE A 1 186 ? -14.360 10.339 27.216 1.00 91.50 186 PHE A N 1
ATOM 1499 C CA . PHE A 1 186 ? -13.777 11.480 27.933 1.00 91.50 186 PHE A CA 1
ATOM 1500 C C . PHE A 1 186 ? -13.706 11.257 29.447 1.00 91.50 186 PHE A C 1
ATOM 1502 O O . PHE A 1 186 ? -12.678 11.560 30.047 1.00 91.50 186 PHE A O 1
ATOM 1509 N N . ASP A 1 187 ? -14.739 10.677 30.062 1.00 88.00 187 ASP A N 1
ATOM 1510 C CA . ASP A 1 1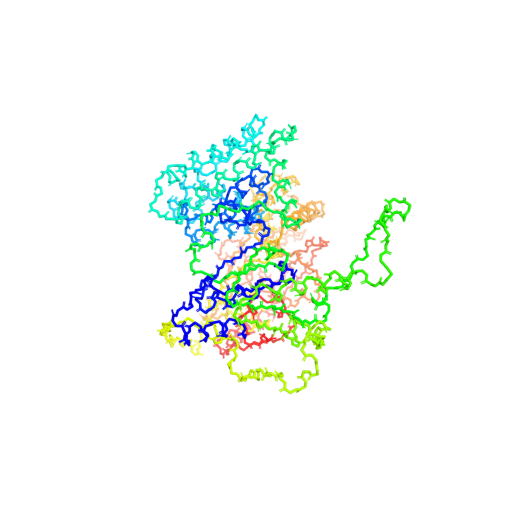87 ? -14.709 10.325 31.485 1.00 88.00 187 ASP A CA 1
ATOM 1511 C C . ASP A 1 187 ? -13.569 9.347 31.787 1.00 88.00 187 ASP A C 1
ATOM 1513 O O . ASP A 1 187 ? -12.848 9.517 32.770 1.00 88.00 187 ASP A O 1
ATOM 1517 N N . LYS A 1 188 ? -13.342 8.360 30.908 1.00 87.38 188 LYS A N 1
ATOM 1518 C CA . LYS A 1 188 ? -12.230 7.416 31.064 1.00 87.38 188 LYS A CA 1
ATOM 1519 C C . LYS A 1 188 ? -10.867 8.092 30.913 1.00 87.38 188 LYS A C 1
ATOM 1521 O O . LYS A 1 188 ? -9.961 7.759 31.674 1.00 87.38 188 LYS A O 1
ATOM 1526 N N . LEU A 1 189 ? -10.722 9.031 29.977 1.00 90.31 189 LEU A N 1
ATOM 1527 C CA . LEU A 1 189 ? -9.499 9.829 29.837 1.00 90.31 189 LEU A CA 1
ATOM 1528 C C . LEU A 1 189 ? -9.255 10.698 31.073 1.00 90.31 189 LEU A C 1
ATOM 1530 O O . LEU A 1 189 ? -8.135 10.749 31.563 1.00 90.31 189 LEU A O 1
ATOM 1534 N N . LYS A 1 190 ? -10.308 11.289 31.641 1.00 89.12 190 LYS A N 1
ATOM 1535 C CA . LYS A 1 190 ? -10.223 12.058 32.885 1.00 89.12 190 LYS A CA 1
ATOM 1536 C C . LYS A 1 190 ? -9.817 11.189 34.076 1.00 89.12 190 LYS A C 1
ATOM 1538 O O . LYS A 1 190 ? -9.033 11.622 34.910 1.00 89.12 190 LYS A O 1
ATOM 1543 N N . THR A 1 191 ? -10.329 9.960 34.173 1.00 87.12 191 THR A N 1
ATOM 1544 C CA . THR A 1 191 ? -9.860 8.998 35.184 1.00 87.12 191 THR A CA 1
ATOM 1545 C C . THR A 1 191 ? -8.383 8.666 34.978 1.00 87.12 191 THR A C 1
ATOM 1547 O O . THR A 1 191 ? -7.622 8.694 35.938 1.00 87.12 191 THR A O 1
ATOM 1550 N N . TYR A 1 192 ? -7.966 8.418 33.733 1.00 87.69 192 TYR A N 1
ATOM 1551 C CA . TYR A 1 192 ? -6.570 8.136 33.401 1.00 87.69 192 TYR A CA 1
ATOM 1552 C C . TYR A 1 192 ? -5.640 9.300 33.785 1.00 87.69 192 TYR A C 1
ATOM 1554 O O . TYR A 1 192 ? -4.608 9.058 34.400 1.00 87.69 192 TYR A O 1
ATOM 1562 N N . GLU A 1 193 ? -6.045 10.545 33.507 1.00 89.00 193 GLU A N 1
ATOM 1563 C CA . GLU A 1 193 ? -5.338 11.780 33.889 1.00 89.00 193 GLU A CA 1
ATOM 1564 C C . GLU A 1 193 ? -5.156 11.946 35.405 1.00 89.00 193 GLU A C 1
ATOM 1566 O O . GLU A 1 193 ? -4.189 12.558 35.844 1.00 89.00 193 GLU A O 1
ATOM 1571 N N . VAL A 1 194 ? -6.087 11.431 36.214 1.00 88.56 194 VAL A N 1
ATOM 1572 C CA . VAL A 1 194 ? -5.986 11.481 37.683 1.00 88.56 194 VAL A CA 1
ATOM 1573 C C . VAL A 1 194 ? -5.114 10.345 38.223 1.00 88.56 194 VAL A C 1
ATOM 1575 O O . VAL A 1 194 ? -4.431 10.523 39.228 1.00 88.56 194 VAL A O 1
ATOM 1578 N N . GLU A 1 195 ? -5.154 9.174 37.584 1.00 87.38 195 GLU A N 1
ATOM 1579 C CA . GLU A 1 195 ? -4.422 7.974 38.010 1.00 87.38 195 GLU A CA 1
ATOM 1580 C C . GLU A 1 195 ? -2.945 7.973 37.580 1.00 87.38 195 GLU A C 1
ATOM 1582 O O . GLU A 1 195 ? -2.130 7.322 38.233 1.00 87.38 195 GLU A O 1
ATOM 1587 N N . HIS A 1 196 ? -2.595 8.682 36.503 1.00 85.94 196 HIS A N 1
ATOM 1588 C CA . HIS A 1 196 ? -1.261 8.659 35.900 1.00 85.94 196 HIS A CA 1
ATOM 1589 C C . HIS A 1 196 ? -0.659 10.064 35.818 1.00 85.94 196 HIS A C 1
ATOM 1591 O O . HIS A 1 196 ? -1.330 11.018 35.438 1.00 85.94 196 HIS A O 1
ATOM 1597 N N . GLU A 1 197 ? 0.638 10.180 36.116 1.00 82.81 197 GLU A N 1
ATOM 1598 C CA . GLU A 1 197 ? 1.374 11.449 35.997 1.00 82.81 197 GLU A CA 1
ATOM 1599 C C . GLU A 1 197 ? 1.558 11.889 34.532 1.00 82.81 197 GLU A C 1
ATOM 1601 O O . GLU A 1 197 ? 1.585 13.086 34.247 1.00 82.81 197 GLU A O 1
ATOM 1606 N N . ASP A 1 198 ? 1.664 10.934 33.599 1.00 87.31 198 ASP A N 1
ATOM 1607 C CA . ASP A 1 198 ? 1.770 11.192 32.160 1.00 87.31 198 ASP A CA 1
ATOM 1608 C C . ASP A 1 198 ? 0.447 10.886 31.444 1.00 87.31 198 ASP A C 1
ATOM 1610 O O . ASP A 1 198 ? 0.088 9.730 31.207 1.00 87.31 198 ASP A O 1
ATOM 1614 N N . ALA A 1 199 ? -0.259 11.954 31.070 1.00 89.56 199 ALA A N 1
ATOM 1615 C CA . ALA A 1 199 ? -1.479 11.918 30.266 1.00 89.56 199 ALA A CA 1
ATOM 1616 C C . ALA A 1 199 ? -1.284 12.509 28.859 1.00 89.56 199 ALA A C 1
ATOM 1618 O O . ALA A 1 199 ? -2.215 13.054 28.250 1.00 89.56 199 ALA A O 1
ATOM 1619 N N . SER A 1 200 ? -0.055 12.435 28.343 1.00 91.38 200 SER A N 1
ATOM 1620 C CA . SER A 1 200 ? 0.261 12.834 26.976 1.00 91.38 200 SER A CA 1
ATOM 1621 C C . SER A 1 200 ? -0.460 11.962 25.942 1.00 91.38 200 SER A C 1
ATOM 1623 O O . SER A 1 200 ? -0.931 10.856 26.219 1.00 91.38 200 SER A O 1
ATOM 1625 N N . VAL A 1 201 ? -0.523 12.458 24.702 1.00 91.19 201 VAL A N 1
ATOM 1626 C CA . VAL A 1 201 ? -1.104 11.716 23.570 1.00 91.19 201 VAL A CA 1
ATOM 1627 C C . VAL A 1 201 ? -0.445 10.343 23.397 1.00 91.19 201 VAL A C 1
ATOM 1629 O O . VAL A 1 201 ? -1.153 9.367 23.171 1.00 91.19 201 VAL A O 1
ATOM 1632 N N . TYR A 1 202 ? 0.880 10.255 23.550 1.00 91.81 202 TYR A N 1
ATOM 1633 C CA . TYR A 1 202 ? 1.626 9.001 23.414 1.00 91.81 202 TYR A CA 1
ATOM 1634 C C . TYR A 1 202 ? 1.204 7.976 24.473 1.00 91.81 202 TYR A C 1
ATOM 1636 O O . TYR A 1 202 ? 0.784 6.877 24.120 1.00 91.81 202 TYR A O 1
ATOM 1644 N N . ALA A 1 203 ? 1.212 8.369 25.752 1.00 91.94 203 ALA A N 1
ATOM 1645 C CA . ALA A 1 203 ? 0.843 7.487 26.858 1.00 91.94 203 ALA A CA 1
ATOM 1646 C C . ALA A 1 203 ? -0.601 6.972 26.736 1.00 91.94 203 ALA A C 1
ATOM 1648 O O . ALA A 1 203 ? -0.873 5.792 26.954 1.00 91.94 203 ALA A O 1
ATOM 1649 N N . VAL A 1 204 ? -1.533 7.840 26.330 1.00 92.75 204 VAL A N 1
ATOM 1650 C CA . VAL A 1 204 ? -2.940 7.460 26.151 1.00 92.75 204 VAL A CA 1
ATOM 1651 C C . VAL A 1 204 ? -3.137 6.520 24.960 1.00 92.75 204 VAL A C 1
ATOM 1653 O O . VAL A 1 204 ? -3.913 5.569 25.066 1.00 92.75 204 VAL A O 1
ATOM 1656 N N . VAL A 1 205 ? -2.452 6.750 23.836 1.00 92.81 205 VAL A N 1
ATOM 1657 C CA . VAL A 1 205 ? -2.508 5.842 22.677 1.00 92.81 205 VAL A CA 1
ATOM 1658 C C . VAL A 1 205 ? -1.967 4.462 23.054 1.00 92.81 205 VAL A C 1
ATOM 1660 O O . VAL A 1 205 ? -2.620 3.459 22.756 1.00 92.81 205 VAL A O 1
ATOM 1663 N N . ASP A 1 206 ? -0.845 4.401 23.773 1.00 92.12 206 ASP A N 1
ATOM 1664 C CA . ASP A 1 206 ? -0.261 3.144 24.251 1.00 92.12 206 ASP A CA 1
ATOM 1665 C C . ASP A 1 206 ? -1.199 2.413 25.219 1.00 92.12 206 ASP A C 1
ATOM 1667 O O . ASP A 1 206 ? -1.452 1.217 25.058 1.00 92.12 206 ASP A O 1
ATOM 1671 N N . PHE A 1 207 ? -1.801 3.135 26.169 1.00 91.81 207 PHE A N 1
ATOM 1672 C CA . PHE A 1 207 ? -2.804 2.591 27.085 1.00 91.81 207 PHE A CA 1
ATOM 1673 C C . PHE A 1 207 ? -4.006 1.983 26.344 1.00 91.81 207 PHE A C 1
ATOM 1675 O O . PHE A 1 207 ? -4.446 0.872 26.665 1.00 91.81 207 PHE A O 1
ATOM 1682 N N . VAL A 1 208 ? -4.549 2.686 25.344 1.00 90.12 208 VAL A N 1
ATOM 1683 C CA . VAL A 1 208 ? -5.696 2.206 24.560 1.00 90.12 208 VAL A CA 1
ATOM 1684 C C . VAL A 1 208 ? -5.320 0.974 23.737 1.00 90.12 208 VAL A C 1
ATOM 1686 O O . VAL A 1 208 ? -6.085 0.007 23.715 1.00 90.12 208 VAL A O 1
ATOM 1689 N N . ASN A 1 209 ? -4.153 0.982 23.090 1.00 88.81 209 ASN A N 1
ATOM 1690 C CA . ASN A 1 209 ? -3.666 -0.153 22.307 1.00 88.81 209 ASN A CA 1
ATOM 1691 C C . ASN A 1 209 ? -3.461 -1.390 23.188 1.00 88.81 209 ASN A C 1
ATOM 1693 O O . ASN A 1 209 ? -3.995 -2.452 22.871 1.00 88.81 209 ASN A O 1
ATOM 1697 N N . LEU A 1 210 ? -2.798 -1.237 24.338 1.00 87.69 210 LEU A N 1
ATOM 1698 C CA . LEU A 1 210 ? -2.607 -2.316 25.306 1.00 87.69 210 LEU A CA 1
ATOM 1699 C C . LEU A 1 210 ? -3.948 -2.865 25.812 1.00 87.69 210 LEU A C 1
ATOM 1701 O O . LEU A 1 210 ? -4.155 -4.077 25.848 1.00 87.69 210 LEU A O 1
ATOM 1705 N N . SER A 1 211 ? -4.894 -1.983 26.144 1.00 84.88 211 SER A N 1
ATOM 1706 C CA . SER A 1 211 ? -6.239 -2.388 26.570 1.00 84.88 211 SER A CA 1
ATOM 1707 C C . SER A 1 211 ? -6.941 -3.219 25.488 1.00 84.88 211 SER A C 1
ATOM 1709 O O . SER A 1 211 ? -7.515 -4.273 25.771 1.00 84.88 211 SER A O 1
ATOM 1711 N N . LEU A 1 212 ? -6.855 -2.792 24.224 1.00 81.88 212 LEU A N 1
ATOM 1712 C CA . LEU A 1 212 ? -7.424 -3.518 23.087 1.00 81.88 212 LEU A CA 1
ATOM 1713 C C . LEU A 1 212 ? -6.761 -4.886 22.867 1.00 81.88 212 LEU A C 1
ATOM 1715 O O . LEU A 1 212 ? -7.478 -5.846 22.569 1.00 81.88 212 LEU A O 1
ATOM 1719 N N . GLU A 1 213 ? -5.441 -4.991 23.034 1.00 77.88 213 GLU A N 1
ATOM 1720 C CA . GLU A 1 213 ? -4.690 -6.252 22.950 1.00 77.88 213 GLU A CA 1
ATOM 1721 C C . GLU A 1 213 ? -5.089 -7.240 24.053 1.00 77.88 213 GLU A C 1
ATOM 1723 O O . GLU A 1 213 ? -5.291 -8.427 23.782 1.00 77.88 213 GLU A O 1
ATOM 1728 N N . LEU A 1 214 ? -5.289 -6.743 25.276 1.00 76.44 214 LEU A N 1
ATOM 1729 C CA . LEU A 1 214 ? -5.786 -7.522 26.416 1.00 76.44 214 LEU A CA 1
ATOM 1730 C C . LEU A 1 214 ? -7.284 -7.857 26.302 1.00 76.44 214 LEU A C 1
ATOM 1732 O O . LEU A 1 214 ? -7.802 -8.695 27.043 1.00 76.44 214 LEU A O 1
ATOM 1736 N N . GLY A 1 215 ? -7.993 -7.244 25.349 1.00 66.88 215 GLY A N 1
ATOM 1737 C CA . GLY A 1 215 ? -9.435 -7.400 25.176 1.00 66.88 215 GLY A CA 1
ATOM 1738 C C . GLY A 1 215 ? -10.261 -6.678 26.243 1.00 66.88 215 GLY A C 1
ATOM 1739 O O . GLY A 1 215 ? -11.452 -6.965 26.380 1.00 66.88 215 GLY A O 1
ATOM 1740 N N . GLU A 1 216 ? -9.647 -5.750 26.973 1.00 71.44 216 GLU A N 1
ATOM 1741 C CA . GLU A 1 216 ? -10.294 -4.889 27.952 1.00 71.44 216 GLU A CA 1
ATOM 1742 C C . GLU A 1 216 ? -10.833 -3.630 27.272 1.00 71.44 216 GLU A C 1
ATOM 1744 O O . GLU A 1 216 ? -10.148 -2.942 26.514 1.00 71.44 216 GLU A O 1
ATOM 1749 N N . SER A 1 217 ? -12.095 -3.299 27.531 1.00 72.44 217 SER A N 1
ATOM 1750 C CA . SER A 1 217 ? -12.639 -2.001 27.150 1.00 72.44 217 SER A CA 1
ATOM 1751 C C . SER A 1 217 ? -13.824 -1.634 28.054 1.00 72.44 217 SER A C 1
ATOM 1753 O O . SER A 1 217 ? -14.503 -2.527 28.569 1.00 72.44 217 SER A O 1
ATOM 1755 N N . PRO A 1 218 ? -14.074 -0.334 28.306 1.00 73.00 218 PRO A N 1
ATOM 1756 C CA . PRO A 1 218 ? -15.209 0.105 29.113 1.00 73.00 218 PRO A CA 1
ATOM 1757 C C . PRO A 1 218 ? -16.559 -0.234 28.474 1.00 73.00 218 PRO A C 1
ATOM 1759 O O . PRO A 1 218 ? -16.681 -0.377 27.253 1.00 73.00 218 PRO A O 1
ATOM 1762 N N . LEU A 1 219 ? -17.599 -0.354 29.303 1.00 68.44 219 LEU A N 1
ATOM 1763 C CA . LEU A 1 219 ? -18.975 -0.551 28.838 1.00 68.44 219 LEU A CA 1
ATOM 1764 C C . LEU A 1 219 ? -19.450 0.686 28.061 1.00 68.44 219 LEU A C 1
ATOM 1766 O O . LEU A 1 219 ? -19.355 1.815 28.550 1.00 68.44 219 LEU A O 1
ATOM 1770 N N . ALA A 1 220 ? -19.982 0.466 26.856 1.00 65.38 220 ALA A N 1
ATOM 1771 C CA . ALA A 1 220 ? -20.628 1.517 26.069 1.00 65.38 220 ALA A CA 1
ATOM 1772 C C . ALA A 1 220 ? -21.903 2.020 26.775 1.00 65.38 220 ALA A C 1
ATOM 1774 O O . ALA A 1 220 ? -22.318 1.475 27.797 1.00 65.38 220 ALA A O 1
ATOM 1775 N N . SER A 1 221 ? -22.481 3.137 26.333 1.00 56.94 221 SER A N 1
ATOM 1776 C CA . SER A 1 221 ? -23.719 3.665 26.927 1.00 56.94 221 SER A CA 1
ATOM 1777 C C . SER A 1 221 ? -24.895 2.695 26.754 1.00 56.94 221 SER A C 1
ATOM 1779 O O . SER A 1 221 ? -25.231 2.298 25.641 1.00 56.94 221 SER A O 1
ATOM 1781 N N . ASP A 1 222 ? -25.494 2.304 27.884 1.00 57.88 222 ASP A N 1
ATOM 1782 C CA . ASP A 1 222 ? -26.615 1.369 27.980 1.00 57.88 222 ASP A CA 1
ATOM 1783 C C . ASP A 1 222 ? -27.893 2.155 28.297 1.00 57.88 222 ASP A C 1
ATOM 1785 O O . ASP A 1 222 ? -28.349 2.194 29.438 1.00 57.88 222 ASP A O 1
ATOM 1789 N N . LEU A 1 223 ? -28.484 2.803 27.294 1.00 44.88 223 LEU A N 1
ATOM 1790 C CA . LEU A 1 223 ? -29.911 3.113 27.372 1.00 44.88 223 LEU A CA 1
ATOM 1791 C C . LEU A 1 223 ? -30.681 1.823 27.045 1.00 44.88 223 LEU A C 1
ATOM 1793 O O . LEU A 1 223 ? -30.672 1.354 25.904 1.00 44.88 223 LEU A O 1
ATOM 1797 N N . ASP A 1 224 ? -31.277 1.244 28.091 1.00 49.81 224 ASP A N 1
ATOM 1798 C CA . ASP A 1 224 ? -32.239 0.138 28.106 1.00 49.81 224 ASP A CA 1
ATOM 1799 C C . ASP A 1 224 ? -31.879 -1.099 27.267 1.00 49.81 224 ASP A C 1
ATOM 1801 O O . ASP A 1 224 ? -32.512 -1.419 26.259 1.00 49.81 224 ASP A O 1
ATOM 1805 N N . TRP A 1 225 ? -30.927 -1.900 27.749 1.00 57.31 225 TRP A N 1
ATOM 1806 C CA . TRP A 1 225 ? -30.726 -3.269 27.250 1.00 57.31 225 TRP A CA 1
ATOM 1807 C C . TRP A 1 225 ? -31.973 -4.166 27.412 1.00 57.31 225 TRP A C 1
ATOM 1809 O O . TRP A 1 225 ? -32.171 -5.079 26.618 1.00 57.31 225 TRP A O 1
ATOM 1819 N N . PHE A 1 226 ? -32.865 -3.865 28.365 1.00 51.88 226 PHE A N 1
ATOM 1820 C CA . PHE A 1 226 ? -34.197 -4.485 28.463 1.00 51.88 226 PHE A CA 1
ATOM 1821 C C . PHE A 1 226 ? -35.242 -3.887 27.500 1.00 51.88 226 PHE A C 1
ATOM 1823 O O . PHE A 1 226 ? -36.286 -4.503 27.271 1.00 51.88 226 PHE A O 1
ATOM 1830 N N . GLY A 1 227 ? -34.995 -2.690 26.961 1.00 55.12 227 GLY A N 1
ATOM 1831 C CA . GLY A 1 227 ? -35.913 -1.970 26.071 1.00 55.12 227 GLY A CA 1
ATOM 1832 C C . GLY A 1 227 ? -35.689 -2.262 24.587 1.00 55.12 227 GLY A C 1
ATOM 1833 O O . GLY A 1 227 ? -36.624 -2.141 23.796 1.00 55.12 227 GLY A O 1
ATOM 1834 N N . ASN A 1 228 ? -34.484 -2.686 24.194 1.00 67.69 228 ASN A N 1
ATOM 1835 C CA . ASN A 1 228 ? -34.207 -3.079 22.813 1.00 67.69 228 ASN A CA 1
ATOM 1836 C C . ASN A 1 228 ? -34.797 -4.466 22.516 1.00 67.69 228 ASN A C 1
ATOM 1838 O O . ASN A 1 228 ? -34.414 -5.464 23.125 1.00 67.69 228 ASN A O 1
ATOM 1842 N N . ASP A 1 229 ? -35.690 -4.551 21.528 1.00 82.25 229 ASP A N 1
ATOM 1843 C CA . ASP A 1 229 ? -36.206 -5.833 21.041 1.00 82.25 229 ASP A CA 1
ATOM 1844 C C . ASP A 1 229 ? -35.148 -6.556 20.185 1.00 82.25 229 ASP A C 1
ATOM 1846 O O . ASP A 1 229 ? -35.199 -6.535 18.954 1.00 82.25 229 ASP A O 1
ATOM 1850 N N . ALA A 1 230 ? -34.160 -7.176 20.837 1.00 84.69 230 ALA A N 1
ATOM 1851 C CA . ALA A 1 230 ? -33.023 -7.839 20.199 1.00 84.69 230 ALA A CA 1
ATOM 1852 C C . ALA A 1 230 ? -32.622 -9.142 20.912 1.00 84.69 230 ALA A C 1
ATOM 1854 O O . ALA A 1 230 ? -32.754 -9.261 22.124 1.00 84.69 230 ALA A O 1
ATOM 1855 N N . VAL A 1 231 ? -32.083 -10.111 20.163 1.00 88.38 231 VAL A N 1
ATOM 1856 C CA . VAL A 1 231 ? -31.571 -11.371 20.728 1.00 88.38 231 VAL A CA 1
ATOM 1857 C C . VAL A 1 231 ? -30.332 -11.096 21.574 1.00 88.38 231 VAL A C 1
ATOM 1859 O O . VAL A 1 231 ? -29.326 -10.596 21.062 1.00 88.38 231 VAL A O 1
ATOM 1862 N N . ASN A 1 232 ? -30.378 -11.484 22.846 1.00 88.69 232 ASN A N 1
ATOM 1863 C CA . ASN A 1 232 ? -29.299 -11.254 23.798 1.00 88.69 232 ASN A CA 1
ATOM 1864 C C . ASN A 1 232 ? -28.194 -12.304 23.635 1.00 88.69 232 ASN A C 1
ATOM 1866 O O . ASN A 1 232 ? -28.426 -13.499 23.793 1.00 88.69 232 ASN A O 1
ATOM 1870 N N . ILE A 1 233 ? -26.966 -11.889 23.335 1.00 89.19 233 ILE A N 1
ATOM 1871 C CA . ILE A 1 233 ? -25.796 -12.770 23.267 1.00 89.19 233 ILE A CA 1
ATOM 1872 C C . ILE A 1 233 ? -24.866 -12.400 24.413 1.00 89.19 233 ILE A C 1
ATOM 1874 O O . ILE A 1 233 ? -24.402 -11.268 24.487 1.00 89.19 233 ILE A O 1
ATOM 1878 N N . LEU A 1 234 ? -24.574 -13.341 25.302 1.00 87.88 234 LEU A N 1
ATOM 1879 C CA . LEU A 1 234 ? -23.783 -13.067 26.500 1.00 87.88 234 LEU A CA 1
ATOM 1880 C C . LEU A 1 234 ? -22.948 -14.274 26.910 1.00 87.88 234 LEU A C 1
ATOM 1882 O O . LEU A 1 234 ? -23.198 -15.405 26.481 1.00 87.88 234 LEU A O 1
ATOM 1886 N N . THR A 1 235 ? -21.933 -14.043 27.742 1.00 87.62 235 THR A N 1
ATOM 1887 C CA . THR A 1 235 ? -21.196 -15.164 28.326 1.00 87.62 235 THR A CA 1
ATOM 1888 C C . THR A 1 235 ? -21.994 -15.828 29.439 1.00 87.62 235 THR A C 1
ATOM 1890 O O . THR A 1 235 ? -22.794 -15.180 30.110 1.00 87.62 235 THR A O 1
ATOM 1893 N N . VAL A 1 236 ? -21.742 -17.115 29.685 1.00 88.00 236 VAL A N 1
ATOM 1894 C CA . VAL A 1 236 ? -22.356 -17.847 30.809 1.00 88.00 236 VAL A CA 1
ATOM 1895 C C . VAL A 1 236 ? -22.091 -17.151 32.154 1.00 88.00 236 VAL A C 1
ATOM 1897 O O . VAL A 1 236 ? -22.973 -17.120 33.006 1.00 88.00 236 VAL A O 1
ATOM 1900 N N . HIS A 1 237 ? -20.921 -16.526 32.320 1.00 83.88 237 HIS A N 1
ATOM 1901 C CA . HIS A 1 237 ? -20.570 -15.761 33.520 1.00 83.88 237 HIS A CA 1
ATOM 1902 C C . HIS A 1 237 ? -21.415 -14.489 33.646 1.00 83.88 237 HIS A C 1
ATOM 1904 O O . HIS A 1 237 ? -22.002 -14.232 34.695 1.00 83.88 237 HIS A O 1
ATOM 1910 N N . SER A 1 238 ? -21.527 -13.728 32.554 1.00 80.62 238 SER A N 1
ATOM 1911 C CA . SER A 1 238 ? -22.333 -12.501 32.483 1.00 80.62 238 SER A CA 1
ATOM 1912 C C . SER A 1 238 ? -23.836 -12.764 32.634 1.00 80.62 238 SER A C 1
ATOM 1914 O O . SER A 1 238 ? -24.587 -11.845 32.935 1.00 80.62 238 SER A O 1
ATOM 1916 N N . ALA A 1 239 ? -24.286 -14.010 32.449 1.00 84.56 239 ALA A N 1
ATOM 1917 C CA . ALA A 1 239 ? -25.683 -14.410 32.613 1.00 84.56 239 ALA A CA 1
ATOM 1918 C C . ALA A 1 239 ? -26.123 -14.536 34.078 1.00 84.56 239 ALA A C 1
ATOM 1920 O O . ALA A 1 239 ? -27.310 -14.734 34.348 1.00 84.56 239 ALA A O 1
ATOM 1921 N N . LYS A 1 240 ? -25.185 -14.509 35.033 1.00 83.56 240 LYS A N 1
ATOM 1922 C CA . LYS A 1 240 ? -25.482 -14.738 36.449 1.00 83.56 240 LYS A CA 1
ATOM 1923 C C . LYS A 1 240 ? -26.454 -13.671 36.965 1.00 83.56 240 LYS A C 1
ATOM 1925 O O . LYS A 1 240 ? -26.160 -12.485 36.924 1.00 83.56 240 LYS A O 1
ATOM 1930 N N . GLY A 1 241 ? -27.605 -14.114 37.472 1.00 81.88 241 GLY A N 1
ATOM 1931 C CA . GLY A 1 241 ? -28.671 -13.229 37.962 1.00 81.88 241 GLY A CA 1
ATOM 1932 C C . GLY A 1 241 ? -29.689 -12.800 36.900 1.00 81.88 241 GLY A C 1
ATOM 1933 O O . GLY A 1 241 ? -30.656 -12.133 37.244 1.00 81.88 241 GLY A O 1
ATOM 1934 N N . LEU A 1 242 ? -29.511 -13.212 35.641 1.00 86.69 242 LEU A N 1
ATOM 1935 C CA . LEU A 1 242 ? -30.443 -12.940 34.544 1.00 86.69 242 LEU A CA 1
ATOM 1936 C C . LEU A 1 242 ? -31.250 -14.183 34.189 1.00 86.69 242 LEU A C 1
ATOM 1938 O O . LEU A 1 242 ? -30.808 -15.308 34.429 1.00 86.69 242 LEU A O 1
ATOM 1942 N N . GLU A 1 243 ? -32.430 -13.988 33.613 1.00 90.44 243 GLU A N 1
ATOM 1943 C CA . GLU A 1 243 ? -33.315 -15.072 33.193 1.00 90.44 243 GLU A CA 1
ATOM 1944 C C . GLU A 1 243 ? -34.032 -14.701 31.901 1.00 90.44 243 GLU A C 1
ATOM 1946 O O . GLU A 1 243 ? -34.455 -13.559 31.726 1.00 90.44 243 GLU A O 1
ATOM 1951 N N . PHE A 1 244 ? -34.192 -15.684 31.016 1.00 91.31 244 PHE A N 1
ATOM 1952 C CA . PHE A 1 244 ? -34.817 -15.506 29.710 1.00 91.31 244 PHE A CA 1
ATOM 1953 C C . PHE A 1 244 ? -35.825 -16.634 29.444 1.00 91.31 244 PHE A C 1
ATOM 1955 O O . PHE A 1 244 ? -35.558 -17.782 29.816 1.00 91.31 244 PHE A O 1
ATOM 1962 N N . PRO A 1 245 ? -36.961 -16.354 28.778 1.00 92.44 245 PRO A N 1
ATOM 1963 C CA . PRO A 1 245 ? -37.907 -17.380 28.331 1.00 92.44 245 PRO A CA 1
ATOM 1964 C C . PRO A 1 245 ? -37.243 -18.518 27.548 1.00 92.44 245 PRO A C 1
ATOM 1966 O O . PRO A 1 245 ? -37.438 -19.696 27.862 1.00 92.44 245 PRO A O 1
ATOM 1969 N N . VAL A 1 246 ? -36.391 -18.179 26.573 1.00 93.81 246 VAL A N 1
ATOM 1970 C CA . VAL A 1 246 ? -35.721 -19.160 25.713 1.00 93.81 246 VAL A CA 1
ATOM 1971 C C . VAL A 1 246 ? -34.208 -18.966 25.730 1.00 93.81 246 VAL A C 1
ATOM 1973 O O . VAL A 1 246 ? -33.696 -17.924 25.324 1.00 93.81 246 VAL A O 1
ATOM 1976 N N . VAL A 1 247 ? -33.470 -20.008 26.118 1.00 95.00 247 VAL A N 1
ATOM 1977 C CA . VAL A 1 247 ? -32.002 -19.980 26.195 1.00 95.00 247 VAL A CA 1
ATOM 1978 C C . VAL A 1 247 ? -31.376 -21.015 25.269 1.00 95.00 247 VAL A C 1
ATOM 1980 O O . VAL A 1 247 ? -31.732 -22.193 25.279 1.00 95.00 247 VAL A O 1
ATOM 1983 N N . PHE A 1 248 ? -30.379 -20.581 24.504 1.00 95.12 248 PHE A N 1
ATOM 1984 C CA . PHE A 1 248 ? -29.507 -21.425 23.698 1.00 95.12 248 PHE A CA 1
ATOM 1985 C C . PHE A 1 248 ? -28.122 -21.485 24.335 1.00 95.12 248 PHE A C 1
ATOM 1987 O O . PHE A 1 248 ? -27.365 -20.518 24.271 1.00 95.12 248 PHE A O 1
ATOM 1994 N N . LEU A 1 249 ? -27.763 -22.635 24.898 1.00 93.12 249 LEU A N 1
ATOM 1995 C CA . LEU A 1 249 ? -26.405 -22.908 25.350 1.00 93.12 249 LEU A CA 1
ATOM 1996 C C . LEU A 1 249 ? -25.623 -23.537 24.191 1.00 93.12 249 LEU A C 1
ATOM 1998 O O . LEU A 1 249 ? -25.973 -24.608 23.678 1.00 93.12 249 LEU A O 1
ATOM 2002 N N . VAL A 1 250 ? -24.598 -22.830 23.718 1.00 92.31 250 VAL A N 1
ATOM 2003 C CA . VAL A 1 250 ? -23.913 -23.163 22.462 1.00 92.31 250 VAL A CA 1
ATOM 2004 C C . VAL A 1 250 ? -22.484 -23.650 22.685 1.00 92.31 250 VAL A C 1
ATOM 2006 O O . VAL A 1 250 ? -21.855 -23.367 23.700 1.00 92.31 250 VAL A O 1
ATOM 2009 N N . ASN A 1 251 ? -21.945 -24.349 21.685 1.00 90.06 251 ASN A N 1
ATOM 2010 C CA . ASN A 1 251 ? -20.583 -24.893 21.675 1.00 90.06 251 ASN A CA 1
ATOM 2011 C C . ASN A 1 251 ? -20.302 -25.955 22.743 1.00 90.06 251 ASN A C 1
ATOM 2013 O O . ASN A 1 251 ? -19.199 -26.027 23.282 1.00 90.06 251 ASN A O 1
ATOM 2017 N N . LEU A 1 252 ? -21.287 -26.819 22.987 1.00 90.06 252 LEU A N 1
ATOM 2018 C CA . LEU A 1 252 ? -21.230 -27.903 23.966 1.00 90.06 252 LEU A CA 1
ATOM 2019 C C . LEU A 1 252 ? -20.471 -29.126 23.441 1.00 90.06 252 LEU A C 1
ATOM 2021 O O . LEU A 1 252 ? -21.009 -30.227 23.293 1.00 90.06 252 LEU A O 1
ATOM 2025 N N . VAL A 1 253 ? -19.192 -28.916 23.151 1.00 89.00 253 VAL A N 1
ATOM 2026 C CA . VAL A 1 253 ? -18.255 -29.949 22.716 1.00 89.00 253 VAL A CA 1
ATOM 2027 C C . VAL A 1 253 ? -17.008 -29.964 23.587 1.00 89.00 253 VAL A C 1
ATOM 2029 O O . VAL A 1 253 ? -16.653 -28.972 24.227 1.00 89.00 253 VAL A O 1
ATOM 2032 N N . ASP A 1 254 ? -16.329 -31.102 23.557 1.00 83.75 254 ASP A N 1
ATOM 2033 C CA . ASP A 1 254 ? -15.062 -31.326 24.234 1.00 83.75 254 ASP A CA 1
ATOM 2034 C C . ASP A 1 254 ? -14.015 -30.257 23.863 1.00 83.75 254 ASP A C 1
ATOM 2036 O O . ASP A 1 254 ? -13.884 -29.866 22.692 1.00 83.75 254 ASP A O 1
ATOM 2040 N N . GLN A 1 255 ? -13.272 -29.786 24.870 1.00 83.38 255 GLN A N 1
ATOM 2041 C CA . GLN A 1 255 ? -12.291 -28.688 24.817 1.00 83.38 255 GLN A CA 1
ATOM 2042 C C . GLN A 1 255 ? -12.849 -27.276 24.546 1.00 83.38 255 GLN A C 1
ATOM 2044 O O . GLN A 1 255 ? -12.073 -26.329 24.398 1.00 83.38 255 GLN A O 1
ATOM 2049 N N . ARG A 1 256 ? -14.173 -27.104 24.438 1.00 84.88 256 ARG A N 1
ATOM 2050 C CA . ARG A 1 256 ? -14.823 -25.777 24.398 1.00 84.88 256 ARG A CA 1
ATOM 2051 C C . ARG A 1 256 ? -15.695 -25.534 25.617 1.00 84.88 256 ARG A C 1
ATOM 2053 O O . ARG A 1 256 ? -15.704 -24.412 26.113 1.00 84.88 256 ARG A O 1
ATOM 2060 N N . PHE A 1 257 ? -16.434 -26.551 26.048 1.00 86.69 257 PHE A N 1
ATOM 2061 C CA . PHE A 1 257 ? -17.201 -26.530 27.286 1.00 86.69 257 PHE A CA 1
ATOM 2062 C C . PHE A 1 257 ? -17.379 -27.983 27.766 1.00 86.69 257 PHE A C 1
ATOM 2064 O O . PHE A 1 257 ? -18.291 -28.655 27.279 1.00 86.69 257 PHE A O 1
ATOM 2071 N N . PRO A 1 258 ? -16.507 -28.521 28.642 1.00 84.94 258 PRO A N 1
ATOM 2072 C CA . PRO A 1 258 ? -15.485 -27.818 29.426 1.00 84.94 258 PRO A CA 1
ATOM 2073 C C . PRO A 1 258 ? -14.324 -27.283 28.582 1.00 84.94 258 PRO A C 1
ATOM 2075 O O . PRO A 1 258 ? -13.946 -27.876 27.566 1.00 84.94 258 PRO A O 1
ATOM 2078 N N . THR A 1 259 ? -13.775 -26.140 28.988 1.00 83.00 259 THR A N 1
ATOM 2079 C CA . THR A 1 259 ? -12.492 -25.653 28.462 1.00 83.00 259 THR A CA 1
ATOM 2080 C C . THR A 1 259 ? -11.331 -26.525 28.942 1.00 83.00 259 THR A C 1
ATOM 2082 O O . THR A 1 259 ? -11.458 -27.265 29.911 1.00 83.00 259 THR A O 1
ATOM 2085 N N . ASN A 1 260 ? -10.188 -26.467 28.257 1.00 78.69 260 ASN A N 1
ATOM 2086 C CA . ASN A 1 260 ? -8.973 -27.084 28.789 1.00 78.69 260 ASN A CA 1
ATOM 2087 C C . ASN A 1 260 ? -8.448 -26.231 29.944 1.00 78.69 260 ASN A C 1
ATOM 2089 O O . ASN A 1 260 ? -8.312 -25.014 29.778 1.00 78.69 260 ASN A O 1
ATOM 2093 N N . GLU A 1 261 ? -8.099 -26.876 31.053 1.00 73.69 261 GLU A N 1
ATOM 2094 C CA . GLU A 1 261 ? -7.397 -26.223 32.149 1.00 73.69 261 GLU A CA 1
ATOM 2095 C C . GLU A 1 261 ? -6.078 -25.644 31.625 1.00 73.69 261 GLU A C 1
ATOM 2097 O O . GLU A 1 261 ? -5.251 -26.336 31.017 1.00 73.69 261 GLU A O 1
ATOM 2102 N N . ARG A 1 262 ? -5.892 -24.340 31.817 1.00 66.00 262 ARG A N 1
ATOM 2103 C CA . ARG A 1 262 ? -4.597 -23.703 31.607 1.00 66.00 262 ARG A CA 1
ATOM 2104 C C . ARG A 1 262 ? -3.898 -23.711 32.950 1.00 66.00 262 ARG A C 1
ATOM 2106 O O . ARG A 1 262 ? -4.356 -23.035 33.862 1.00 66.00 262 ARG A O 1
ATOM 2113 N N . ARG A 1 263 ? -2.800 -24.461 33.056 1.00 63.25 263 ARG A N 1
ATOM 2114 C CA . ARG A 1 263 ? -1.937 -24.379 34.236 1.00 63.25 263 ARG A CA 1
ATOM 2115 C C . ARG A 1 263 ? -1.505 -22.930 34.422 1.00 63.25 263 ARG A C 1
ATOM 2117 O O . ARG A 1 263 ? -1.054 -22.301 33.459 1.00 63.25 263 ARG A O 1
ATOM 2124 N N . GLU A 1 264 ? -1.649 -22.420 35.637 1.00 62.56 264 GLU A N 1
ATOM 2125 C CA . GLU A 1 264 ? -1.089 -21.126 36.005 1.00 62.56 264 GLU A CA 1
ATOM 2126 C C . GLU A 1 264 ? 0.425 -21.166 35.763 1.00 62.56 264 GLU A C 1
ATOM 2128 O O . GLU A 1 264 ? 1.103 -22.123 36.139 1.00 62.56 264 GLU A O 1
ATOM 2133 N N . GLN A 1 265 ? 0.961 -20.155 35.073 1.00 65.38 265 GLN A N 1
ATOM 2134 C CA . GLN A 1 265 ? 2.400 -20.085 34.784 1.00 65.38 265 GLN A CA 1
ATOM 2135 C C . GLN A 1 265 ? 3.230 -19.912 36.063 1.00 65.38 265 GLN A C 1
ATOM 2137 O O . GLN A 1 265 ? 4.399 -20.289 36.091 1.00 65.38 265 GLN A O 1
ATOM 2142 N N . ILE A 1 266 ? 2.611 -19.362 37.110 1.00 76.06 266 ILE A N 1
ATOM 2143 C CA . ILE A 1 266 ? 3.186 -19.173 38.437 1.00 76.06 266 ILE A CA 1
ATOM 2144 C C . ILE A 1 266 ? 2.183 -19.772 39.432 1.00 76.06 266 ILE A C 1
ATOM 2146 O O . ILE A 1 266 ? 1.207 -19.100 39.759 1.00 76.06 266 ILE A O 1
ATOM 2150 N N . PRO A 1 267 ? 2.359 -21.031 39.866 1.00 71.62 267 PRO A N 1
ATOM 2151 C CA . PRO A 1 267 ? 1.456 -21.637 40.834 1.00 71.62 267 PRO A CA 1
ATOM 2152 C C . PRO A 1 267 ? 1.586 -20.929 42.185 1.00 71.62 267 PRO A C 1
ATOM 2154 O O . PRO A 1 267 ? 2.696 -20.633 42.636 1.00 71.62 267 PRO A O 1
ATOM 2157 N N . ILE A 1 268 ? 0.456 -20.675 42.844 1.00 70.56 268 ILE A N 1
ATOM 2158 C CA . ILE A 1 268 ? 0.447 -20.154 44.212 1.00 70.56 268 ILE A CA 1
ATOM 2159 C C . ILE A 1 268 ? 1.009 -21.244 45.144 1.00 70.56 268 ILE A C 1
ATOM 2161 O O . ILE A 1 268 ? 0.508 -22.370 45.113 1.00 70.56 268 ILE A O 1
ATOM 2165 N N . PRO A 1 269 ? 2.033 -20.950 45.970 1.00 79.88 269 PRO A N 1
ATOM 2166 C CA . PRO A 1 269 ? 2.518 -21.885 46.980 1.00 79.88 269 PRO A CA 1
ATOM 2167 C C . PRO A 1 269 ? 1.373 -22.388 47.865 1.00 79.88 269 PRO A C 1
ATOM 2169 O O . PRO A 1 269 ? 0.605 -21.581 48.388 1.00 79.88 269 PRO A O 1
ATOM 2172 N N . GLU A 1 270 ? 1.277 -23.706 48.067 1.00 71.12 270 GLU A N 1
ATOM 2173 C CA . GLU A 1 270 ? 0.194 -24.335 48.845 1.00 71.12 270 GLU A CA 1
ATOM 2174 C C . GLU A 1 270 ? 0.080 -23.755 50.265 1.00 71.12 270 GLU A C 1
ATOM 2176 O O . GLU A 1 270 ? -1.014 -23.605 50.799 1.00 71.12 270 GLU A O 1
ATOM 2181 N N . GLU A 1 271 ? 1.205 -23.323 50.836 1.00 75.44 271 GLU A N 1
ATOM 2182 C CA . GLU A 1 271 ? 1.315 -22.664 52.144 1.00 75.44 271 GLU A CA 1
ATOM 2183 C C . GLU A 1 271 ? 0.527 -21.342 52.242 1.00 75.44 271 GLU A C 1
ATOM 2185 O O . GLU A 1 271 ? 0.157 -20.917 53.338 1.00 75.44 271 GLU A O 1
ATOM 2190 N N . LEU A 1 272 ? 0.263 -20.679 51.110 1.00 77.00 272 LEU A N 1
ATOM 2191 C CA . LEU A 1 272 ? -0.505 -19.432 51.035 1.00 77.00 272 LEU A CA 1
ATOM 2192 C C . LEU A 1 272 ? -2.005 -19.669 50.803 1.00 77.00 272 LEU A C 1
ATOM 2194 O O . LEU A 1 272 ? -2.802 -18.738 50.955 1.00 77.00 272 LEU A O 1
ATOM 2198 N N . ILE A 1 273 ? -2.407 -20.900 50.471 1.00 73.88 273 ILE A N 1
ATOM 2199 C CA . ILE A 1 273 ? -3.800 -21.275 50.231 1.00 73.88 273 ILE A CA 1
ATOM 2200 C C . ILE A 1 273 ? -4.437 -21.631 51.579 1.00 73.88 273 ILE A C 1
ATOM 2202 O O . ILE A 1 273 ? -4.290 -22.730 52.102 1.00 73.88 273 ILE A O 1
ATOM 2206 N N . LYS A 1 274 ? -5.154 -20.671 52.174 1.00 70.06 274 LYS A N 1
ATOM 2207 C CA . LYS A 1 274 ? -5.827 -20.840 53.480 1.00 70.06 274 LYS A CA 1
ATOM 2208 C C . LYS A 1 274 ? -7.077 -21.727 53.425 1.00 70.06 274 LYS A C 1
ATOM 2210 O O . LYS A 1 274 ? -7.656 -22.034 54.466 1.00 70.06 274 LYS A O 1
ATOM 2215 N N . GLU A 1 275 ? -7.517 -22.093 52.228 1.00 71.81 275 GLU A N 1
ATOM 2216 C CA . GLU A 1 275 ? -8.709 -22.900 51.989 1.00 71.81 275 GLU A CA 1
ATOM 2217 C C . GLU A 1 275 ? -8.333 -24.375 51.816 1.00 71.81 275 GLU A C 1
ATOM 2219 O O . GLU A 1 275 ? -7.290 -24.706 51.256 1.00 71.81 275 GLU A O 1
ATOM 2224 N N . VAL A 1 276 ? -9.191 -25.286 52.283 1.00 63.56 276 VAL A N 1
ATOM 2225 C CA . VAL A 1 276 ? -9.013 -26.720 52.025 1.00 63.56 276 VAL A CA 1
ATOM 2226 C C . VAL A 1 276 ? -9.247 -26.957 50.535 1.00 63.56 276 VAL A C 1
ATOM 2228 O O . VAL A 1 276 ? -10.387 -26.884 50.072 1.00 63.56 276 VAL A O 1
ATOM 2231 N N . LEU A 1 277 ? -8.175 -27.236 49.789 1.00 61.09 277 LEU A N 1
ATOM 2232 C CA . LEU A 1 277 ? -8.274 -27.596 48.377 1.00 61.09 277 LEU A CA 1
ATOM 2233 C C . LEU A 1 277 ? -9.164 -28.845 48.240 1.00 61.09 277 LEU A C 1
ATOM 2235 O O . LEU A 1 277 ? -8.898 -29.864 48.889 1.00 61.09 277 LEU A O 1
ATOM 2239 N N . PRO A 1 278 ? -10.242 -28.795 47.441 1.00 60.16 278 PRO A N 1
ATOM 2240 C CA . PRO A 1 278 ? -11.098 -29.955 47.243 1.00 60.16 278 PRO A CA 1
ATOM 2241 C C . PRO A 1 278 ? -10.311 -31.095 46.579 1.00 60.16 278 PRO A C 1
ATOM 2243 O O . PRO A 1 278 ? -9.502 -30.870 45.683 1.00 60.16 278 PRO A O 1
ATOM 2246 N N . GLN A 1 279 ? -10.560 -32.338 47.001 1.00 58.53 279 GLN A N 1
ATOM 2247 C CA . GLN A 1 279 ? -9.981 -33.518 46.352 1.00 58.53 279 GLN A CA 1
ATOM 2248 C C . GLN A 1 279 ? -10.688 -33.769 45.009 1.00 58.53 279 GLN A C 1
ATOM 2250 O O . GLN A 1 279 ? -11.871 -34.105 44.995 1.00 58.53 279 GLN A O 1
ATOM 2255 N N . GLY A 1 280 ? -9.976 -33.613 43.886 1.00 68.31 280 GLY A N 1
ATOM 2256 C CA . GLY A 1 280 ? -10.495 -33.872 42.535 1.00 68.31 280 GLY A CA 1
ATOM 2257 C C . GLY A 1 280 ? -9.975 -32.898 41.471 1.00 68.31 280 GLY A C 1
ATOM 2258 O O . GLY A 1 280 ? -9.037 -32.144 41.710 1.00 68.31 280 GLY A O 1
ATOM 2259 N N . ASP A 1 281 ? -10.595 -32.917 40.288 1.00 74.88 281 ASP A N 1
ATOM 2260 C CA . ASP A 1 281 ? -10.348 -31.954 39.204 1.00 74.88 281 ASP A CA 1
ATOM 2261 C C . ASP A 1 281 ? -11.213 -30.698 39.428 1.00 74.88 281 ASP A C 1
ATOM 2263 O O . ASP A 1 281 ? -12.360 -30.616 38.979 1.00 74.88 281 ASP A O 1
ATOM 2267 N N . PHE A 1 282 ? -10.680 -29.738 40.194 1.00 75.75 282 PHE A N 1
ATOM 2268 C CA . PHE A 1 282 ? -11.384 -28.502 40.562 1.00 75.75 282 PHE A CA 1
ATOM 2269 C C . PHE A 1 282 ? -11.876 -27.717 39.340 1.00 75.75 282 PHE A C 1
ATOM 2271 O O . PHE A 1 282 ? -12.994 -27.200 39.343 1.00 75.75 282 PHE A O 1
ATOM 2278 N N . HIS A 1 283 ? -11.068 -27.663 38.280 1.00 80.31 283 HIS A N 1
ATOM 2279 C CA . HIS A 1 283 ? -11.419 -26.966 37.050 1.00 80.31 283 HIS A CA 1
ATOM 2280 C C . HIS A 1 283 ? -12.670 -27.582 36.407 1.00 80.31 283 HIS A C 1
ATOM 2282 O O . HIS A 1 283 ? -13.578 -26.865 35.980 1.00 80.31 283 HIS A O 1
ATOM 2288 N N . LEU A 1 284 ? -12.751 -28.913 36.352 1.00 84.00 284 LEU A N 1
ATOM 2289 C CA . LEU A 1 284 ? -13.904 -29.603 35.777 1.00 84.00 284 LEU A CA 1
ATOM 2290 C C . LEU A 1 284 ? -15.175 -29.418 36.622 1.00 84.00 284 LEU A C 1
ATOM 2292 O O . LEU A 1 284 ? -16.254 -29.237 36.054 1.00 84.00 284 LEU A O 1
ATOM 2296 N N . GLU A 1 285 ? -15.057 -29.400 37.952 1.00 84.50 285 GLU A N 1
ATOM 2297 C CA . GLU A 1 285 ? -16.176 -29.090 38.854 1.00 84.50 285 GLU A CA 1
ATOM 2298 C C . GLU A 1 285 ? -16.676 -27.646 38.696 1.00 84.50 285 GLU A C 1
ATOM 2300 O O . GLU A 1 285 ? -17.886 -27.406 38.664 1.00 84.50 285 GLU A O 1
ATOM 2305 N N . GLU A 1 286 ? -15.776 -26.674 38.541 1.00 84.12 286 GLU A N 1
ATOM 2306 C CA . GLU A 1 286 ? -16.156 -25.276 38.318 1.00 84.12 286 GLU A CA 1
ATOM 2307 C C . GLU A 1 286 ? -16.813 -25.080 36.941 1.00 84.12 286 GLU A C 1
ATOM 2309 O O . GLU A 1 286 ? -17.872 -24.459 36.828 1.00 84.12 286 GLU A O 1
ATOM 2314 N N . GLU A 1 287 ? -16.277 -25.708 35.890 1.00 88.88 287 GLU A N 1
ATOM 2315 C CA . GLU A 1 287 ? -16.928 -25.752 34.575 1.00 88.88 287 GLU A CA 1
ATOM 2316 C C . GLU A 1 287 ? -18.315 -26.413 34.642 1.00 88.88 287 GLU A C 1
ATOM 2318 O O . GLU A 1 287 ? -19.254 -25.958 33.980 1.00 88.88 287 GLU A O 1
ATOM 2323 N N . ARG A 1 288 ? -18.489 -27.446 35.476 1.00 89.50 288 ARG A N 1
ATOM 2324 C CA . ARG A 1 288 ? -19.797 -28.075 35.707 1.00 89.50 288 ARG A CA 1
ATOM 2325 C C . ARG A 1 288 ? -20.774 -27.104 36.375 1.00 89.50 288 ARG A C 1
ATOM 2327 O O . ARG A 1 288 ? -21.936 -27.033 35.966 1.00 89.50 288 ARG A O 1
ATOM 2334 N N . ARG A 1 289 ? -20.323 -26.307 37.352 1.00 89.62 289 ARG A N 1
ATOM 2335 C CA . ARG A 1 289 ? -21.143 -25.249 37.976 1.00 89.62 289 ARG A CA 1
ATOM 2336 C C . ARG A 1 289 ? -21.547 -24.186 36.963 1.00 89.62 289 ARG A C 1
ATOM 2338 O O . ARG A 1 289 ? -22.710 -23.791 36.943 1.00 89.62 289 ARG A O 1
ATOM 2345 N N . LEU A 1 290 ? -20.637 -23.767 36.085 1.00 88.88 290 LEU A N 1
ATOM 2346 C CA . LEU A 1 290 ? -20.958 -22.837 34.999 1.00 88.88 290 LEU A CA 1
ATOM 2347 C C . LEU A 1 290 ? -22.007 -23.418 34.051 1.00 88.88 290 LEU A C 1
ATOM 2349 O O . LEU A 1 290 ? -22.953 -22.722 33.679 1.00 88.88 290 LEU A O 1
ATOM 2353 N N . PHE A 1 291 ? -21.879 -24.694 33.683 1.00 91.50 291 PHE A N 1
ATOM 2354 C CA . PHE A 1 291 ? -22.871 -25.374 32.854 1.00 91.50 291 PHE A CA 1
ATOM 2355 C C . PHE A 1 291 ? -24.250 -25.373 33.525 1.00 91.50 291 PHE A C 1
ATOM 2357 O O . PHE A 1 291 ? -25.230 -24.969 32.897 1.00 91.50 291 PHE A O 1
ATOM 2364 N N . TYR A 1 292 ? -24.314 -25.714 34.816 1.00 91.56 292 TYR A N 1
ATOM 2365 C CA . TYR A 1 292 ? -25.542 -25.642 35.609 1.00 91.56 292 TYR A CA 1
ATOM 2366 C C . TYR A 1 292 ? -26.129 -24.224 35.631 1.00 91.56 292 TYR A C 1
ATOM 2368 O O . TYR A 1 292 ? -27.300 -24.044 35.302 1.00 91.56 292 TYR A O 1
ATOM 2376 N N . VAL A 1 293 ? -25.315 -23.201 35.922 1.00 92.25 293 VAL A N 1
ATOM 2377 C CA . VAL A 1 293 ? -25.754 -21.796 35.912 1.00 92.25 293 VAL A CA 1
ATOM 2378 C C . VAL A 1 293 ? -26.362 -21.430 34.565 1.00 92.25 293 VAL A C 1
ATOM 2380 O O . VAL A 1 293 ? -27.436 -20.836 34.552 1.00 92.25 293 VAL A O 1
ATOM 2383 N N . GLY A 1 294 ? -25.718 -21.804 33.454 1.00 90.69 294 GLY A N 1
ATOM 2384 C CA . GLY A 1 294 ? -26.213 -21.557 32.099 1.00 90.69 294 GLY A CA 1
ATOM 2385 C C . GLY A 1 294 ? -27.557 -22.232 31.812 1.00 90.69 294 GLY A C 1
ATOM 2386 O O . GLY A 1 294 ? -28.430 -21.611 31.207 1.00 90.69 294 GLY A O 1
ATOM 2387 N N . MET A 1 295 ? -27.753 -23.469 32.279 1.00 91.88 295 MET A N 1
ATOM 2388 C CA . MET A 1 295 ? -29.023 -24.189 32.129 1.00 91.88 295 MET A CA 1
ATOM 2389 C C . MET A 1 295 ? -30.164 -23.507 32.883 1.00 91.88 295 MET A C 1
ATOM 2391 O O . MET A 1 295 ? -31.241 -23.317 32.322 1.00 91.88 295 MET A O 1
ATOM 2395 N N . THR A 1 296 ? -29.931 -23.093 34.131 1.00 92.75 296 THR A N 1
ATOM 2396 C CA . THR A 1 296 ? -30.981 -22.494 34.969 1.00 92.75 296 THR A CA 1
ATOM 2397 C C . THR A 1 296 ? -31.297 -21.039 34.610 1.00 92.75 296 THR A C 1
ATOM 2399 O O . THR A 1 296 ? -32.045 -20.395 35.338 1.00 92.75 296 THR A O 1
ATOM 2402 N N . ARG A 1 297 ? -30.704 -20.470 33.550 1.00 92.62 297 ARG A N 1
ATOM 2403 C CA . ARG A 1 297 ? -31.119 -19.151 33.036 1.00 92.62 297 ARG A CA 1
ATOM 2404 C C . ARG A 1 297 ? -32.393 -19.242 32.188 1.00 92.62 297 ARG A C 1
ATOM 2406 O O . ARG A 1 297 ? -32.998 -18.213 31.902 1.00 92.62 297 ARG A O 1
ATOM 2413 N N . ALA A 1 298 ? -32.757 -20.446 31.740 1.00 93.75 298 ALA A N 1
ATOM 2414 C CA . ALA A 1 298 ? -33.937 -20.693 30.920 1.00 93.75 298 ALA A CA 1
ATOM 2415 C C . ALA A 1 298 ? -35.192 -20.810 31.792 1.00 93.75 298 ALA A C 1
ATOM 2417 O O . ALA A 1 298 ? -35.200 -21.612 32.724 1.00 93.75 298 ALA A O 1
ATOM 2418 N N . ARG A 1 299 ? -36.255 -20.068 31.461 1.00 91.50 299 ARG A N 1
ATOM 2419 C CA . ARG A 1 299 ? -37.566 -20.204 32.121 1.00 91.50 299 ARG A CA 1
ATOM 2420 C C . ARG A 1 299 ? -38.445 -21.262 31.459 1.00 91.50 299 ARG A C 1
ATOM 2422 O O . ARG A 1 299 ? -38.942 -22.144 32.148 1.00 91.50 299 ARG A O 1
ATOM 2429 N N . ASP A 1 300 ? -38.576 -21.208 30.131 1.00 90.81 300 ASP A N 1
ATOM 2430 C CA . ASP A 1 300 ? -39.532 -22.049 29.398 1.00 90.81 300 ASP A CA 1
ATOM 2431 C C . ASP A 1 300 ? -38.844 -23.112 28.540 1.00 90.81 300 ASP A C 1
ATOM 2433 O O . ASP A 1 300 ? -39.261 -24.271 28.512 1.00 90.81 300 ASP A O 1
ATOM 2437 N N . ARG A 1 301 ? -37.804 -22.728 27.783 1.00 91.56 301 ARG A N 1
ATOM 2438 C CA . ARG A 1 301 ? -37.139 -23.630 26.827 1.00 91.56 301 ARG A CA 1
ATOM 2439 C C . ARG A 1 301 ? -35.623 -23.491 26.863 1.00 91.56 301 ARG A C 1
ATOM 2441 O O . ARG A 1 301 ? -35.081 -22.398 26.712 1.00 91.56 301 ARG A O 1
ATOM 2448 N N . LEU A 1 302 ? -34.942 -24.632 26.959 1.00 92.88 302 LEU A N 1
ATOM 2449 C CA . LEU A 1 302 ? -33.489 -24.745 26.886 1.00 92.88 302 LEU A CA 1
ATOM 2450 C C . LEU A 1 302 ? -33.080 -25.533 25.638 1.00 92.88 302 LEU A C 1
ATOM 2452 O O . LEU A 1 302 ? -33.520 -26.661 25.425 1.00 92.88 302 LEU A O 1
ATOM 2456 N N . PHE A 1 303 ? -32.191 -24.954 24.838 1.00 92.38 303 PHE A N 1
ATOM 2457 C CA . PHE A 1 303 ? -31.594 -25.596 23.674 1.00 92.38 303 PHE A CA 1
ATOM 2458 C C . PHE A 1 303 ? -30.097 -25.789 23.891 1.00 92.38 303 PHE A C 1
ATOM 2460 O O . PHE A 1 303 ? -29.351 -24.825 24.052 1.00 92.38 303 PHE A O 1
ATOM 2467 N N . LEU A 1 304 ? -29.645 -27.039 23.836 1.00 91.50 304 LEU A N 1
ATOM 2468 C CA . LEU A 1 304 ? -28.234 -27.408 23.922 1.00 91.50 304 LEU A CA 1
ATOM 2469 C C . LEU A 1 304 ? -27.703 -27.673 22.512 1.00 91.50 304 LEU A C 1
ATOM 2471 O O . LEU A 1 304 ? -28.263 -28.491 21.783 1.00 91.50 304 LEU A O 1
ATOM 2475 N N . THR A 1 305 ? -26.638 -26.980 22.098 1.00 90.00 305 THR A N 1
ATOM 2476 C CA . THR A 1 305 ? -26.105 -27.118 20.732 1.00 90.00 305 THR A CA 1
ATOM 2477 C C . THR A 1 305 ? -24.593 -27.320 20.690 1.00 90.00 305 THR A C 1
ATOM 2479 O O . THR A 1 305 ? -23.828 -26.712 21.441 1.00 90.00 305 THR A O 1
ATOM 2482 N N . GLY A 1 306 ? -24.155 -28.161 19.755 1.00 87.94 306 GLY A N 1
ATOM 2483 C CA . GLY A 1 306 ? -22.754 -28.414 19.427 1.00 87.94 306 GLY A CA 1
ATOM 2484 C C . GLY A 1 306 ? -22.600 -28.683 17.931 1.00 87.94 306 GLY A C 1
ATOM 2485 O O . GLY A 1 306 ? -23.582 -28.972 17.246 1.00 87.94 306 GLY A O 1
ATOM 2486 N N . ALA A 1 307 ? -21.378 -28.553 17.419 1.00 85.31 307 ALA A N 1
ATOM 2487 C CA . ALA A 1 307 ? -21.041 -28.873 16.036 1.00 85.31 307 ALA A CA 1
ATOM 2488 C C . ALA A 1 307 ? -19.914 -29.907 15.979 1.00 85.31 307 ALA A C 1
ATOM 2490 O O . ALA A 1 307 ? -19.025 -29.923 16.826 1.00 85.31 307 ALA A O 1
ATOM 2491 N N . ASN A 1 308 ? -19.923 -30.747 14.951 1.00 82.19 308 ASN A N 1
ATOM 2492 C CA . ASN A 1 308 ? -18.901 -31.779 14.781 1.00 82.19 308 ASN A CA 1
ATOM 2493 C C . ASN A 1 308 ? -17.559 -31.149 14.369 1.00 82.19 308 ASN A C 1
ATOM 2495 O O . ASN A 1 308 ? -16.504 -31.611 14.793 1.00 82.19 308 ASN A O 1
ATOM 2499 N N . PHE A 1 309 ? -17.599 -30.048 13.612 1.00 82.00 309 PHE A N 1
ATOM 2500 C CA . PHE A 1 309 ? -16.425 -29.337 13.105 1.00 82.00 309 PHE A CA 1
ATOM 2501 C C . PHE A 1 309 ? -16.490 -27.850 13.461 1.00 82.00 309 PHE A C 1
ATOM 2503 O O . PHE A 1 309 ? -17.561 -27.241 13.448 1.00 82.00 309 PHE A O 1
ATOM 2510 N N . TYR A 1 310 ? -15.331 -27.264 13.764 1.00 79.69 310 TYR A N 1
ATOM 2511 C CA . TYR A 1 310 ? -15.186 -25.854 14.121 1.00 79.69 310 TYR A CA 1
ATOM 2512 C C . TYR A 1 310 ? -14.032 -25.225 13.338 1.00 79.69 310 TYR A C 1
ATOM 2514 O O . TYR A 1 310 ? -12.915 -25.743 13.373 1.00 79.69 310 TYR A O 1
ATOM 2522 N N . GLY A 1 311 ? -14.288 -24.085 12.689 1.00 74.06 311 GLY A N 1
ATOM 2523 C CA . GLY A 1 311 ? -13.302 -23.419 11.830 1.00 74.06 311 GLY A CA 1
ATOM 2524 C C . GLY A 1 311 ? -12.868 -24.323 10.672 1.00 74.06 311 GLY A C 1
ATOM 2525 O O . GLY A 1 311 ? -13.705 -24.982 10.064 1.00 74.06 311 GLY A O 1
ATOM 2526 N N . GLU A 1 312 ? -11.562 -24.394 10.417 1.00 69.88 312 GLU A N 1
ATOM 2527 C CA . GLU A 1 312 ? -10.946 -25.291 9.420 1.00 69.88 312 GLU A CA 1
ATOM 2528 C C . GLU A 1 312 ? -10.538 -26.659 10.003 1.00 69.88 312 GLU A C 1
ATOM 2530 O O . GLU A 1 312 ? -9.867 -27.467 9.357 1.00 69.88 312 GLU A O 1
ATOM 2535 N N . GLY A 1 313 ? -10.909 -26.937 11.257 1.00 70.12 313 GLY A N 1
ATOM 2536 C CA . GLY A 1 313 ? -10.534 -28.171 11.935 1.00 70.12 313 GLY A CA 1
ATOM 2537 C C . GLY A 1 313 ? -11.148 -29.400 11.264 1.00 70.12 313 GLY A C 1
ATOM 2538 O O . GLY A 1 313 ? -12.363 -29.570 11.273 1.00 70.12 313 GLY A O 1
ATOM 2539 N N . LYS A 1 314 ? -10.299 -30.302 10.753 1.00 72.06 314 LYS A N 1
ATOM 2540 C CA . LYS A 1 314 ? -10.715 -31.570 10.115 1.00 72.06 314 LYS A CA 1
ATOM 2541 C C . LYS A 1 314 ? -11.087 -32.682 11.103 1.00 72.06 314 LYS A C 1
ATOM 2543 O O . LYS A 1 314 ? -11.576 -33.728 10.692 1.00 72.06 314 LYS A O 1
ATOM 2548 N N . ARG A 1 315 ? -10.826 -32.493 12.402 1.00 79.12 315 ARG A N 1
ATOM 2549 C CA . ARG A 1 315 ? -11.101 -33.497 13.437 1.00 79.12 315 ARG A CA 1
ATOM 2550 C C . ARG A 1 315 ? -12.472 -33.269 14.055 1.00 79.12 315 ARG A C 1
ATOM 2552 O O . ARG A 1 315 ? -12.723 -32.205 14.617 1.00 79.12 315 ARG A O 1
ATOM 2559 N N . GLU A 1 316 ? -13.298 -34.308 14.015 1.00 83.69 316 GLU A N 1
ATOM 2560 C CA . GLU A 1 316 ? -14.603 -34.312 14.663 1.00 83.69 316 GLU A CA 1
ATOM 2561 C C . GLU A 1 316 ? -14.466 -34.162 16.186 1.00 83.69 316 GLU A C 1
ATOM 2563 O O . GLU A 1 316 ? -13.699 -34.875 16.847 1.00 83.69 316 GLU A O 1
ATOM 2568 N N . LYS A 1 317 ? -15.199 -33.199 16.744 1.00 84.38 317 LYS A N 1
ATOM 2569 C CA . LYS A 1 317 ? -15.260 -32.938 18.180 1.00 84.38 317 LYS A CA 1
ATOM 2570 C C . LYS A 1 317 ? -16.337 -33.801 18.826 1.00 84.38 317 LYS A C 1
ATOM 2572 O O . LYS A 1 317 ? -17.451 -33.922 18.325 1.00 84.38 317 LYS A O 1
ATOM 2577 N N . LYS A 1 318 ? -16.001 -34.389 19.975 1.00 85.50 318 LYS A N 1
ATOM 2578 C CA . LYS A 1 318 ? -16.949 -35.164 20.781 1.00 85.50 318 LYS A CA 1
ATOM 2579 C C . LYS A 1 318 ? -17.894 -34.215 21.518 1.00 85.50 318 LYS A C 1
ATOM 2581 O O . LYS A 1 318 ? -17.489 -33.133 21.933 1.00 85.50 318 LYS A O 1
ATOM 2586 N N . VAL A 1 319 ? -19.141 -34.641 21.710 1.00 86.06 319 VAL A N 1
ATOM 2587 C CA . VAL A 1 319 ? -20.114 -33.926 22.551 1.00 86.06 319 VAL A CA 1
ATOM 2588 C C . VAL A 1 319 ? -19.580 -33.816 23.980 1.00 86.06 319 VAL A C 1
ATOM 2590 O O . VAL A 1 319 ? -18.987 -34.775 24.486 1.00 86.06 319 VAL A O 1
ATOM 2593 N N . SER A 1 320 ? -19.811 -32.658 24.604 1.00 87.06 320 SER A N 1
ATOM 2594 C CA . SER A 1 320 ?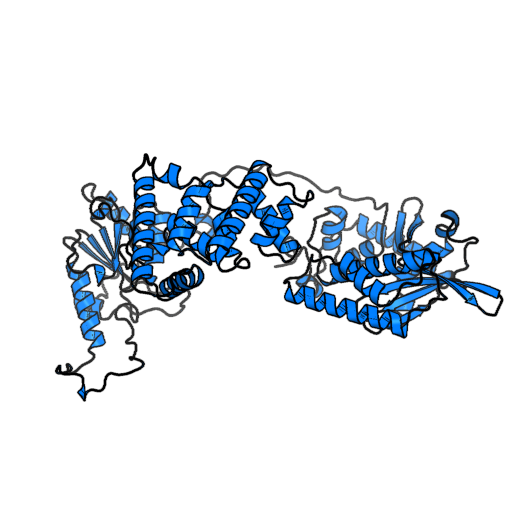 -19.426 -32.365 25.985 1.00 87.06 320 SER A CA 1
ATOM 2595 C C . SER A 1 320 ? -19.906 -33.437 26.968 1.00 87.06 320 SER A C 1
ATOM 2597 O O . SER A 1 320 ? -21.002 -33.988 26.826 1.00 87.06 320 SER A O 1
ATOM 2599 N N . VAL A 1 321 ? -19.086 -33.708 27.987 1.00 86.62 321 VAL A N 1
ATOM 2600 C CA . VAL A 1 321 ? -19.424 -34.624 29.086 1.00 86.62 321 VAL A CA 1
ATOM 2601 C C . VAL A 1 321 ? -20.663 -34.129 29.835 1.00 86.62 321 VAL A C 1
ATOM 2603 O O . VAL A 1 321 ? -21.559 -34.925 30.097 1.00 86.62 321 VAL A O 1
ATOM 2606 N N . PHE A 1 322 ? -20.794 -32.816 30.047 1.00 87.62 322 PHE A N 1
ATOM 2607 C CA . PHE A 1 322 ? -21.913 -32.222 30.787 1.00 87.62 322 PHE A CA 1
ATOM 2608 C C . PHE A 1 322 ? -23.272 -32.446 30.119 1.00 87.62 322 PHE A C 1
ATOM 2610 O O . PHE A 1 322 ? -24.278 -32.652 30.790 1.00 87.62 322 PHE A O 1
ATOM 2617 N N . VAL A 1 323 ? -23.311 -32.480 28.784 1.00 86.06 323 VAL A N 1
ATOM 2618 C CA . VAL A 1 323 ? -24.548 -32.790 28.052 1.00 86.06 323 VAL A CA 1
ATOM 2619 C C . VAL A 1 323 ? -24.954 -34.246 28.276 1.00 86.06 323 VAL A C 1
ATOM 2621 O O . VAL A 1 323 ? -26.136 -34.526 28.460 1.00 86.06 323 VAL A O 1
ATOM 2624 N N . LYS A 1 324 ? -23.984 -35.170 28.294 1.00 84.00 324 LYS A N 1
ATOM 2625 C CA . LYS A 1 324 ? -24.232 -36.594 28.577 1.00 84.00 324 LYS A CA 1
ATOM 2626 C C . LYS A 1 324 ? -24.671 -36.820 30.020 1.00 84.00 324 LYS A C 1
ATOM 2628 O O . LYS A 1 324 ? -25.542 -37.649 30.245 1.00 84.00 324 LYS A O 1
ATOM 2633 N N . GLU A 1 325 ? -24.095 -36.089 30.971 1.00 85.75 325 GLU A N 1
ATOM 2634 C CA . GLU A 1 325 ? -24.502 -36.130 32.381 1.00 85.75 325 GLU A CA 1
ATOM 2635 C C . GLU A 1 325 ? -25.940 -35.615 32.557 1.00 85.75 325 GLU A C 1
ATOM 2637 O O . GLU A 1 325 ? -26.748 -36.271 33.207 1.00 85.75 325 GLU A O 1
ATOM 2642 N N . ALA A 1 326 ? -26.289 -34.487 31.928 1.00 85.00 326 ALA A N 1
ATOM 2643 C CA . ALA A 1 326 ? -27.603 -33.862 32.087 1.00 85.00 326 ALA A CA 1
ATOM 2644 C C . ALA A 1 326 ? -28.749 -34.601 31.370 1.00 85.00 326 ALA A C 1
ATOM 2646 O O . ALA A 1 326 ? -29.870 -34.619 31.873 1.00 85.00 326 ALA A O 1
ATOM 2647 N N . LEU A 1 327 ? -28.496 -35.185 30.191 1.00 81.75 327 LEU A N 1
ATOM 2648 C CA . LEU A 1 327 ? -29.528 -35.826 29.357 1.00 81.75 327 LEU A CA 1
ATOM 2649 C C . LEU A 1 327 ? -29.444 -37.365 29.318 1.00 81.75 327 LEU A C 1
ATOM 2651 O O . LEU A 1 327 ? -30.317 -38.012 28.739 1.00 81.75 327 LEU A O 1
ATOM 2655 N N . GLY A 1 328 ? -28.404 -37.976 29.891 1.00 76.31 328 GLY A N 1
ATOM 2656 C CA . GLY A 1 328 ? -28.188 -39.425 29.861 1.00 76.31 328 GLY A CA 1
ATOM 2657 C C . GLY A 1 328 ? -27.739 -39.971 28.493 1.00 76.31 328 GLY A C 1
ATOM 2658 O O . GLY A 1 328 ? -26.969 -39.349 27.757 1.00 76.31 328 GLY A O 1
ATOM 2659 N N . ASN A 1 329 ? -28.182 -41.184 28.133 1.00 63.06 329 ASN A N 1
ATOM 2660 C CA . ASN A 1 329 ? -27.812 -41.840 26.868 1.00 63.06 329 ASN A CA 1
ATOM 2661 C C . ASN A 1 329 ? -28.556 -41.222 25.662 1.00 63.06 329 ASN A C 1
ATOM 2663 O O . ASN A 1 329 ? -29.616 -41.680 25.246 1.00 63.06 329 ASN A O 1
ATOM 2667 N N . ILE A 1 330 ? -27.936 -40.216 25.041 1.00 58.91 330 ILE A N 1
ATOM 2668 C CA . ILE A 1 330 ? -28.489 -39.349 23.976 1.00 58.91 330 ILE A CA 1
ATOM 2669 C C . ILE A 1 330 ? -28.656 -40.033 22.595 1.00 58.91 330 ILE A C 1
ATOM 2671 O O . ILE A 1 330 ? -29.066 -39.388 21.630 1.00 58.91 330 ILE A O 1
ATOM 2675 N N . LYS A 1 331 ? -28.391 -41.342 22.447 1.00 54.88 331 LYS A N 1
ATOM 2676 C CA . LYS A 1 331 ? -28.372 -42.012 21.122 1.00 54.88 331 LYS A CA 1
ATOM 2677 C C . LYS A 1 331 ? -29.663 -41.842 20.295 1.00 54.88 331 LYS A C 1
ATOM 2679 O O . LYS A 1 331 ? -29.572 -41.885 19.074 1.00 54.88 331 LYS A O 1
ATOM 2684 N N . ASN A 1 332 ? -30.813 -41.572 20.923 1.00 48.69 332 ASN A N 1
ATOM 2685 C CA . ASN A 1 332 ? -32.110 -41.441 20.244 1.00 48.69 332 ASN A CA 1
ATOM 2686 C C . ASN A 1 332 ? -32.640 -39.998 20.080 1.00 48.69 332 ASN A C 1
ATOM 2688 O O . ASN A 1 332 ? -33.720 -39.830 19.524 1.00 48.69 332 ASN A O 1
ATOM 2692 N N . GLN A 1 333 ? -31.922 -38.956 20.527 1.00 53.81 333 GLN A N 1
ATOM 2693 C CA . GLN A 1 333 ? -32.413 -37.560 20.483 1.00 53.81 333 GLN A CA 1
ATOM 2694 C C . GLN A 1 333 ? -31.520 -36.586 19.695 1.00 53.81 333 GLN A C 1
ATOM 2696 O O . GLN A 1 333 ? -31.805 -35.390 19.638 1.00 53.81 333 GLN A O 1
ATOM 2701 N N . ILE A 1 334 ? -30.456 -37.065 19.041 1.00 57.38 334 ILE A N 1
ATOM 2702 C CA . ILE A 1 334 ? -29.626 -36.211 18.180 1.00 57.38 334 ILE A CA 1
ATOM 2703 C C . ILE A 1 334 ? -30.378 -35.954 16.874 1.00 57.38 334 ILE A C 1
ATOM 2705 O O . ILE A 1 334 ? -30.313 -36.745 15.931 1.00 57.38 334 ILE A O 1
ATOM 2709 N N . SER A 1 335 ? -31.073 -34.820 16.790 1.00 57.84 335 SER A N 1
ATOM 2710 C CA . SER A 1 335 ? -31.559 -34.296 15.518 1.00 57.84 335 SER A CA 1
ATOM 2711 C C . SER A 1 335 ? -30.356 -33.845 14.685 1.00 57.84 335 SER A C 1
ATOM 2713 O O . SER A 1 335 ? -29.966 -32.675 14.711 1.00 57.84 335 SER A O 1
ATOM 2715 N N . ASN A 1 336 ? -29.729 -34.776 13.963 1.00 56.25 336 ASN A N 1
ATOM 2716 C CA . ASN A 1 336 ? -28.737 -34.431 12.956 1.00 56.25 336 ASN A CA 1
ATOM 2717 C C . ASN A 1 336 ? -29.449 -33.617 11.879 1.00 56.25 336 ASN A C 1
ATOM 2719 O O . ASN A 1 336 ? -30.152 -34.163 11.027 1.00 56.25 336 ASN A O 1
ATOM 2723 N N . ILE A 1 337 ? -29.275 -32.296 11.925 1.00 56.56 337 ILE A N 1
ATOM 2724 C CA . ILE A 1 337 ? -29.649 -31.416 10.826 1.00 56.56 337 ILE A CA 1
ATOM 2725 C C . ILE A 1 337 ? -28.699 -31.783 9.687 1.00 56.56 337 ILE A C 1
ATOM 2727 O O . ILE A 1 337 ? -27.608 -31.228 9.575 1.00 56.56 337 ILE A O 1
ATOM 2731 N N . LYS A 1 338 ? -29.081 -32.774 8.871 1.00 48.44 338 LYS A N 1
ATOM 2732 C CA . LYS A 1 338 ? -28.439 -33.013 7.582 1.00 48.44 338 LYS A CA 1
ATOM 2733 C C . LYS A 1 338 ? -28.599 -31.712 6.808 1.00 48.44 338 LYS A C 1
ATOM 2735 O O . LYS A 1 338 ? -29.707 -31.370 6.392 1.00 48.44 338 LYS A O 1
ATOM 2740 N N . ASN A 1 339 ? -27.513 -30.953 6.680 1.00 47.69 339 ASN A N 1
ATOM 2741 C CA . ASN A 1 339 ? -27.464 -29.862 5.725 1.00 47.69 339 ASN A CA 1
ATOM 2742 C C . ASN A 1 339 ? -27.802 -30.494 4.374 1.00 47.69 339 ASN A C 1
ATOM 2744 O O . ASN A 1 339 ? -27.059 -31.350 3.900 1.00 47.69 339 ASN A O 1
ATOM 2748 N N . LYS A 1 340 ? -28.948 -30.130 3.784 1.00 47.88 340 LYS A N 1
ATOM 2749 C CA . LYS A 1 340 ? -29.118 -30.319 2.344 1.00 47.88 340 LYS A CA 1
ATOM 2750 C C . LYS A 1 340 ? -27.897 -29.658 1.715 1.00 47.88 340 LYS A C 1
ATOM 2752 O O . LYS A 1 340 ? -27.634 -28.496 2.027 1.00 47.88 340 LYS A O 1
ATOM 2757 N N . GLU A 1 341 ? -27.153 -30.406 0.912 1.00 44.84 341 GLU A N 1
ATOM 2758 C CA . GLU A 1 341 ? -26.084 -29.906 0.048 1.00 44.84 341 GLU A CA 1
ATOM 2759 C C . GLU A 1 341 ? -26.694 -28.935 -0.970 1.00 44.84 341 GLU A C 1
ATOM 2761 O O . GLU A 1 341 ? -26.857 -29.250 -2.141 1.00 44.84 341 GLU A O 1
ATOM 2766 N N . ASN A 1 342 ? -27.142 -27.769 -0.515 1.00 45.62 342 ASN A N 1
ATOM 2767 C CA . ASN A 1 342 ? -27.790 -26.786 -1.355 1.00 45.62 342 ASN A CA 1
ATOM 2768 C C . ASN A 1 342 ? -26.953 -25.516 -1.364 1.00 45.62 342 ASN A C 1
ATOM 2770 O O . ASN A 1 342 ? -26.863 -24.808 -0.365 1.00 45.62 342 ASN A O 1
ATOM 2774 N N . GLN A 1 343 ? -26.447 -25.274 -2.573 1.00 49.06 343 GLN A N 1
ATOM 2775 C CA . GLN A 1 343 ? -25.831 -24.071 -3.115 1.00 49.06 343 GLN A CA 1
ATOM 2776 C C . GLN A 1 343 ? -24.393 -23.798 -2.674 1.00 49.06 343 GLN A C 1
ATOM 2778 O O . GLN A 1 343 ? -24.068 -23.617 -1.506 1.00 49.06 343 GLN A O 1
ATOM 2783 N N . LEU A 1 344 ? -23.526 -23.756 -3.693 1.00 54.84 344 LEU A N 1
ATOM 2784 C CA . LEU A 1 344 ? -22.211 -23.134 -3.641 1.00 54.84 344 LEU A CA 1
ATOM 2785 C C . LEU A 1 344 ? -22.331 -21.813 -2.870 1.00 54.84 344 LEU A C 1
ATOM 2787 O O . LEU A 1 344 ? -23.181 -20.986 -3.207 1.00 54.84 344 LEU A O 1
ATOM 2791 N N . SER A 1 345 ? -21.457 -21.601 -1.886 1.00 58.75 345 SER A N 1
ATOM 2792 C CA . SER A 1 345 ? -21.418 -20.388 -1.051 1.00 58.75 345 SER A CA 1
ATOM 2793 C C . SER A 1 345 ? -21.318 -19.087 -1.858 1.00 58.75 345 SER A C 1
ATOM 2795 O O . SER A 1 345 ? -21.574 -18.014 -1.326 1.00 58.75 345 SER A O 1
ATOM 2797 N N . ILE A 1 346 ? -20.978 -19.175 -3.148 1.00 59.59 346 ILE A N 1
ATOM 2798 C CA . ILE A 1 346 ? -20.976 -18.069 -4.107 1.00 59.59 346 ILE A CA 1
ATOM 2799 C C . ILE A 1 346 ? -22.359 -17.422 -4.285 1.00 59.59 346 ILE A C 1
ATOM 2801 O O . ILE A 1 346 ? -22.442 -16.212 -4.484 1.00 59.59 346 ILE A O 1
ATOM 2805 N N . PHE A 1 347 ? -23.450 -18.191 -4.181 1.00 58.06 347 PHE A N 1
ATOM 2806 C CA . PHE A 1 347 ? -24.805 -17.674 -4.396 1.00 58.06 347 PHE A CA 1
ATOM 2807 C C . PHE A 1 347 ? -25.360 -16.913 -3.187 1.00 58.06 347 PHE A C 1
ATOM 2809 O O . PHE A 1 347 ? -26.249 -16.084 -3.362 1.00 58.06 347 PHE A O 1
ATOM 2816 N N . ASP A 1 348 ? -24.778 -17.105 -1.998 1.00 60.50 348 ASP A N 1
ATOM 2817 C CA . ASP A 1 348 ? -25.120 -16.345 -0.787 1.00 60.50 348 ASP A CA 1
ATOM 2818 C C . ASP A 1 348 ? -24.674 -14.870 -0.862 1.00 60.50 348 ASP A C 1
ATOM 2820 O O . ASP A 1 348 ? -25.102 -14.052 -0.048 1.00 60.50 348 ASP A O 1
ATOM 2824 N N . PHE A 1 349 ? -23.814 -14.516 -1.826 1.00 57.09 349 PHE A N 1
ATOM 2825 C CA . PHE A 1 349 ? -23.319 -13.151 -2.048 1.00 57.09 349 PHE A CA 1
ATOM 2826 C C . PHE A 1 349 ? -24.004 -12.437 -3.217 1.00 57.09 349 PHE A C 1
ATOM 2828 O O . PHE A 1 349 ? -23.628 -11.311 -3.542 1.00 57.09 349 PHE A O 1
ATOM 2835 N N . LYS A 1 350 ? -24.983 -13.069 -3.877 1.00 54.88 350 LYS A N 1
ATOM 2836 C CA . LYS A 1 350 ? -25.669 -12.463 -5.018 1.00 54.88 350 LYS A CA 1
ATOM 2837 C C . LYS A 1 350 ? -26.546 -11.297 -4.525 1.00 54.88 350 LYS A C 1
ATOM 2839 O O . LYS A 1 350 ? -27.485 -11.548 -3.769 1.00 54.88 350 LYS A O 1
ATOM 2844 N N . PRO A 1 351 ? -26.290 -10.036 -4.925 1.00 52.06 351 PRO A N 1
ATOM 2845 C CA . PRO A 1 351 ? -27.218 -8.950 -4.637 1.00 52.06 351 PRO A CA 1
ATOM 2846 C C . PRO A 1 351 ? -28.563 -9.232 -5.320 1.00 52.06 351 PRO A C 1
ATOM 2848 O O . PRO A 1 351 ? -28.612 -9.735 -6.442 1.00 52.06 351 PRO A O 1
ATOM 2851 N N . THR A 1 352 ? -29.661 -8.914 -4.634 1.00 51.06 352 THR A N 1
ATOM 2852 C CA . THR A 1 352 ? -31.043 -9.274 -5.011 1.00 51.06 352 THR A CA 1
ATOM 2853 C C . THR A 1 352 ? -31.527 -8.633 -6.318 1.00 51.06 352 THR A C 1
ATOM 2855 O O . THR A 1 352 ? -32.588 -8.987 -6.825 1.00 51.06 352 THR A O 1
ATOM 2858 N N . THR A 1 353 ? -30.754 -7.715 -6.891 1.00 50.38 353 THR A N 1
ATOM 2859 C CA . THR A 1 353 ? -31.085 -6.983 -8.113 1.00 50.38 353 THR A CA 1
ATOM 2860 C C . THR A 1 353 ? -29.960 -7.149 -9.128 1.00 50.38 353 THR A C 1
ATOM 2862 O O . THR A 1 353 ? -28.946 -6.455 -9.089 1.00 50.38 353 THR A O 1
ATOM 2865 N N . GLU A 1 354 ? -30.137 -8.085 -10.060 1.00 41.81 354 GLU A N 1
ATOM 2866 C CA . GLU A 1 354 ? -29.289 -8.170 -11.248 1.00 41.81 354 GLU A CA 1
ATOM 2867 C C . GLU A 1 354 ? -29.582 -6.983 -12.168 1.00 41.81 354 GLU A C 1
ATOM 2869 O O . GLU A 1 354 ? -30.602 -6.935 -12.858 1.00 41.81 354 GLU A O 1
ATOM 2874 N N . VAL A 1 355 ? -28.652 -6.032 -12.221 1.00 45.16 355 VAL A N 1
ATOM 2875 C CA . VAL A 1 355 ? -28.547 -5.128 -13.364 1.00 45.16 355 VAL A CA 1
ATOM 2876 C C . VAL A 1 355 ? -27.986 -5.955 -14.519 1.00 45.16 355 VAL A C 1
ATOM 2878 O O . VAL A 1 355 ? -26.823 -6.357 -14.495 1.00 45.16 355 VAL A O 1
ATOM 2881 N N . LYS A 1 356 ? -28.813 -6.242 -15.530 1.00 40.91 356 LYS A N 1
ATOM 2882 C CA . LYS A 1 356 ? -28.341 -6.823 -16.793 1.00 40.91 356 LYS A CA 1
ATOM 2883 C C . LYS A 1 356 ? -27.405 -5.819 -17.461 1.00 40.91 356 LYS A C 1
ATOM 2885 O O . LYS A 1 356 ? -27.861 -4.839 -18.044 1.00 40.91 356 LYS A O 1
ATOM 2890 N N . LEU A 1 357 ? -26.100 -6.055 -17.364 1.00 42.41 357 LEU A N 1
ATOM 2891 C CA . LEU A 1 357 ? -25.124 -5.312 -18.149 1.00 42.41 357 LEU A CA 1
ATOM 2892 C C . LEU A 1 357 ? -25.265 -5.713 -19.627 1.00 42.41 357 LEU A C 1
ATOM 2894 O O . LEU A 1 357 ? -25.349 -6.909 -19.924 1.00 42.41 357 LEU A O 1
ATOM 2898 N N . PRO A 1 358 ? -25.294 -4.749 -20.561 1.00 44.59 358 PRO A N 1
ATOM 2899 C CA . PRO A 1 358 ? -25.283 -5.050 -21.982 1.00 44.59 358 PRO A CA 1
ATOM 2900 C C . PRO A 1 358 ? -23.953 -5.715 -22.343 1.00 44.59 358 PRO A C 1
ATOM 2902 O O . PRO A 1 358 ? -22.875 -5.174 -22.099 1.00 44.59 358 PRO A O 1
ATOM 2905 N N . THR A 1 359 ? -24.031 -6.911 -22.916 1.00 40.88 359 THR A N 1
ATOM 2906 C CA . THR A 1 359 ? -22.876 -7.637 -23.443 1.00 40.88 359 THR A CA 1
ATOM 2907 C C . THR A 1 359 ? -22.373 -6.874 -24.667 1.00 40.88 359 THR A C 1
ATOM 2909 O O . THR A 1 359 ? -23.022 -6.891 -25.712 1.00 40.88 359 THR A O 1
ATOM 2912 N N . SER A 1 360 ? -21.260 -6.144 -24.548 1.00 46.72 360 SER A N 1
ATOM 2913 C CA . SER A 1 360 ? -20.674 -5.491 -25.717 1.00 46.72 360 SER A CA 1
ATOM 2914 C C . SER A 1 360 ? -20.019 -6.557 -26.598 1.00 46.72 360 SER A C 1
ATOM 2916 O O . SER A 1 360 ? -19.079 -7.249 -26.211 1.00 46.72 360 SER A O 1
ATOM 2918 N N . SER A 1 361 ? -20.553 -6.726 -27.803 1.00 45.44 361 SER A N 1
ATOM 2919 C CA . SER A 1 361 ? -20.016 -7.605 -28.839 1.00 45.44 361 SER A CA 1
ATOM 2920 C C . SER A 1 361 ? -18.863 -6.917 -29.576 1.00 45.44 361 SER A C 1
ATOM 2922 O O . SER A 1 361 ? -18.907 -6.757 -30.796 1.00 45.44 361 SER A O 1
ATOM 2924 N N . PHE A 1 362 ? -17.855 -6.426 -28.849 1.00 47.00 362 PHE A N 1
ATOM 2925 C CA . PHE A 1 362 ? -16.687 -5.829 -29.492 1.00 47.00 362 PHE A CA 1
ATOM 2926 C C . PHE A 1 362 ? -15.784 -6.945 -30.029 1.00 47.00 362 PHE A C 1
ATOM 2928 O O . PHE A 1 362 ? -14.982 -7.527 -29.300 1.00 47.00 362 PHE A O 1
ATOM 2935 N N . GLN A 1 363 ? -15.948 -7.277 -31.309 1.00 52.22 363 GLN A N 1
ATOM 2936 C CA . GLN A 1 363 ? -15.046 -8.177 -32.022 1.00 52.22 363 GLN A CA 1
ATOM 2937 C C . GLN A 1 363 ? -13.827 -7.382 -32.500 1.00 52.22 363 GLN A C 1
ATOM 2939 O O . GLN A 1 363 ? -13.955 -6.427 -33.264 1.00 52.22 363 GLN A O 1
ATOM 2944 N N . LEU A 1 364 ? -12.638 -7.774 -32.037 1.00 54.09 364 LEU A N 1
ATOM 2945 C CA . LEU A 1 364 ? -11.378 -7.264 -32.578 1.00 54.09 364 LEU A CA 1
ATOM 2946 C C . LEU A 1 364 ? -11.286 -7.622 -34.076 1.00 54.09 364 LEU A C 1
ATOM 2948 O O . LEU A 1 364 ? -11.645 -8.743 -34.444 1.00 54.09 364 LEU A O 1
ATOM 2952 N N . PRO A 1 365 ? -10.812 -6.709 -34.943 1.00 56.72 365 PRO A N 1
ATOM 2953 C CA . PRO A 1 365 ? -10.641 -6.995 -36.364 1.00 56.72 365 PRO A CA 1
ATOM 2954 C C . PRO A 1 365 ? -9.688 -8.180 -36.579 1.00 56.72 365 PRO A C 1
ATOM 2956 O O . PRO A 1 365 ? -8.675 -8.315 -35.896 1.00 56.72 365 PRO A O 1
ATOM 2959 N N . THR A 1 366 ? -10.018 -9.027 -37.555 1.00 57.44 366 THR A N 1
ATOM 2960 C CA . THR A 1 366 ? -9.356 -10.305 -37.883 1.00 57.44 366 THR A CA 1
ATOM 2961 C C . THR A 1 366 ? -7.911 -10.180 -38.377 1.00 57.44 366 THR A C 1
ATOM 2963 O O . THR A 1 366 ? -7.202 -11.180 -38.425 1.00 57.44 366 THR A O 1
ATOM 2966 N N . SER A 1 367 ? -7.451 -8.975 -38.717 1.00 62.34 367 SER A N 1
ATOM 2967 C CA . SER A 1 367 ? -6.049 -8.678 -39.022 1.00 62.34 367 SER A CA 1
ATOM 2968 C C . SER A 1 367 ? -5.751 -7.213 -38.718 1.00 62.34 367 SER A C 1
ATOM 2970 O O . SER A 1 367 ? -6.467 -6.329 -39.199 1.00 62.34 367 SER A O 1
ATOM 2972 N N . VAL A 1 368 ? -4.686 -6.939 -37.965 1.00 66.75 368 VAL A N 1
ATOM 2973 C CA . VAL A 1 368 ? -4.211 -5.570 -37.716 1.00 66.75 368 VAL A CA 1
ATOM 2974 C C . VAL A 1 368 ? -2.998 -5.324 -38.617 1.00 66.75 368 VAL A C 1
ATOM 2976 O O . VAL A 1 368 ? -1.985 -6.006 -38.441 1.00 66.75 368 VAL A O 1
ATOM 2979 N N . PRO A 1 369 ? -3.058 -4.409 -39.604 1.00 71.75 369 PRO A N 1
ATOM 2980 C CA . PRO A 1 369 ? -1.895 -4.087 -40.422 1.00 71.75 369 PRO A CA 1
ATOM 2981 C C . PRO A 1 369 ? -0.846 -3.371 -39.565 1.00 71.75 369 PRO A C 1
ATOM 2983 O O . PRO A 1 369 ? -1.131 -2.353 -38.933 1.00 71.75 369 PRO A O 1
ATOM 2986 N N . ILE A 1 370 ? 0.374 -3.903 -39.537 1.00 80.88 370 ILE A N 1
ATOM 2987 C CA . ILE A 1 370 ? 1.466 -3.358 -38.725 1.00 80.88 370 ILE A CA 1
ATOM 2988 C C . ILE A 1 370 ? 2.322 -2.446 -39.590 1.00 80.88 370 ILE A C 1
ATOM 2990 O O . ILE A 1 370 ? 3.085 -2.905 -40.435 1.00 80.88 370 ILE A O 1
ATOM 2994 N N . SER A 1 371 ? 2.200 -1.141 -39.360 1.00 83.75 371 SER A N 1
ATOM 2995 C CA . SER A 1 371 ? 2.981 -0.124 -40.071 1.00 83.75 371 SER A CA 1
ATOM 2996 C C . SER A 1 371 ? 4.277 0.270 -39.355 1.00 83.75 371 SER A C 1
ATOM 2998 O O . SER A 1 371 ? 5.125 0.951 -39.936 1.00 83.75 371 SER A O 1
ATOM 3000 N N . TYR A 1 372 ? 4.420 -0.108 -38.082 1.00 88.56 372 TYR A N 1
ATOM 3001 C CA . TYR A 1 372 ? 5.551 0.257 -37.234 1.00 88.56 372 TYR A CA 1
ATOM 3002 C C . TYR A 1 372 ? 5.908 -0.870 -36.261 1.00 88.56 372 TYR A C 1
ATOM 3004 O O . TYR A 1 372 ? 5.014 -1.412 -35.610 1.00 88.56 372 TYR A O 1
ATOM 3012 N N . LEU A 1 373 ? 7.202 -1.171 -36.134 1.00 89.56 373 LEU A N 1
ATOM 3013 C CA . LEU A 1 373 ? 7.749 -2.065 -35.113 1.00 89.56 373 LEU A CA 1
ATOM 3014 C C . LEU A 1 373 ? 8.949 -1.429 -34.402 1.00 89.56 373 LEU A C 1
ATOM 3016 O O . LEU A 1 373 ? 9.777 -0.767 -35.025 1.00 89.56 373 LEU A O 1
ATOM 3020 N N . SER A 1 374 ? 9.074 -1.674 -33.103 1.00 91.25 374 SER A N 1
ATOM 3021 C CA . SER A 1 374 ? 10.306 -1.448 -32.343 1.00 91.25 374 SER A CA 1
ATOM 3022 C C . SER A 1 374 ? 10.942 -2.765 -31.908 1.00 91.25 374 SER A C 1
ATOM 3024 O O . SER A 1 374 ? 10.290 -3.811 -31.899 1.00 91.25 374 SER A O 1
ATOM 3026 N N . TYR A 1 375 ? 12.213 -2.717 -31.505 1.00 88.62 375 TYR A N 1
ATOM 3027 C CA . TYR A 1 375 ? 12.897 -3.889 -30.958 1.00 88.62 375 TYR A CA 1
ATOM 3028 C C . TYR A 1 375 ? 12.128 -4.489 -29.765 1.00 88.62 375 TYR A C 1
ATOM 3030 O O . TYR A 1 375 ? 11.776 -5.666 -29.790 1.00 88.62 375 TYR A O 1
ATOM 3038 N N . SER A 1 376 ? 11.738 -3.660 -28.790 1.00 88.25 376 SER A N 1
ATOM 3039 C CA . SER A 1 376 ? 10.980 -4.108 -27.612 1.00 88.25 376 SER A CA 1
ATOM 3040 C C . SER A 1 376 ? 9.624 -4.730 -27.971 1.00 88.25 376 SER A C 1
ATOM 3042 O O . SER A 1 376 ? 9.157 -5.643 -27.291 1.00 88.25 376 SER A O 1
ATOM 3044 N N . GLN A 1 377 ? 8.983 -4.262 -29.050 1.00 91.12 377 GLN A N 1
ATOM 3045 C CA . GLN A 1 377 ? 7.748 -4.852 -29.572 1.00 91.12 377 GLN A CA 1
ATOM 3046 C C . GLN A 1 377 ? 7.977 -6.267 -30.115 1.00 91.12 377 GLN A C 1
ATOM 3048 O O . GLN A 1 377 ? 7.198 -7.169 -29.808 1.00 91.12 377 GLN A O 1
ATOM 3053 N N . ILE A 1 378 ? 9.050 -6.465 -30.882 1.00 90.31 378 ILE A N 1
ATOM 3054 C CA . ILE A 1 378 ? 9.426 -7.771 -31.438 1.00 90.31 378 ILE A CA 1
ATOM 3055 C C . ILE A 1 378 ? 9.802 -8.738 -30.310 1.00 90.31 378 ILE A C 1
ATOM 3057 O O . ILE A 1 378 ? 9.307 -9.862 -30.274 1.00 90.31 378 ILE A O 1
ATOM 3061 N N . GLU A 1 379 ? 10.611 -8.287 -29.352 1.00 89.69 379 GLU A N 1
ATOM 3062 C CA . GLU A 1 379 ? 11.024 -9.081 -28.192 1.00 89.69 379 GLU A CA 1
ATOM 3063 C C . GLU A 1 379 ? 9.827 -9.493 -27.322 1.00 89.69 379 GLU A C 1
ATOM 3065 O O . GLU A 1 379 ? 9.702 -10.660 -26.944 1.00 89.69 379 GLU A O 1
ATOM 3070 N N . THR A 1 380 ? 8.887 -8.571 -27.074 1.00 89.75 380 THR A N 1
ATOM 3071 C CA . THR A 1 380 ? 7.658 -8.878 -26.324 1.00 89.75 380 THR A CA 1
ATOM 3072 C C . THR A 1 380 ? 6.816 -9.928 -27.052 1.00 89.75 380 THR A C 1
ATOM 3074 O O . THR A 1 380 ? 6.307 -10.845 -26.414 1.00 89.75 380 THR A O 1
ATOM 3077 N N . PHE A 1 381 ? 6.680 -9.834 -28.379 1.00 91.81 381 PHE A N 1
ATOM 3078 C CA . PHE A 1 381 ? 5.928 -10.822 -29.157 1.00 91.81 381 PHE A CA 1
ATOM 3079 C C . PHE A 1 381 ? 6.605 -12.196 -29.169 1.00 91.81 381 PHE A C 1
ATOM 3081 O O . PHE A 1 381 ? 5.929 -13.203 -28.969 1.00 91.81 381 PHE A O 1
ATOM 3088 N N . ASN A 1 382 ? 7.928 -12.237 -29.348 1.00 90.94 382 ASN A N 1
ATOM 3089 C CA . ASN A 1 382 ? 8.706 -13.476 -29.295 1.00 90.94 382 ASN A CA 1
ATOM 3090 C C . ASN A 1 382 ? 8.633 -14.132 -27.907 1.00 90.94 382 ASN A C 1
ATOM 3092 O O . ASN A 1 382 ? 8.593 -15.356 -27.811 1.00 90.94 382 ASN A O 1
ATOM 3096 N N . THR A 1 383 ? 8.586 -13.326 -26.843 1.00 89.94 383 THR A N 1
ATOM 3097 C CA . THR A 1 383 ? 8.403 -13.813 -25.472 1.00 89.94 383 THR A CA 1
ATOM 3098 C C . THR A 1 383 ? 7.003 -14.391 -25.276 1.00 89.94 383 THR A C 1
ATOM 3100 O O . THR A 1 383 ? 6.854 -15.524 -24.821 1.00 89.94 383 THR A O 1
ATOM 3103 N N . CYS A 1 384 ? 5.963 -13.619 -25.606 1.00 92.25 384 CYS A N 1
ATOM 3104 C CA . CYS A 1 384 ? 4.576 -14.060 -25.529 1.00 92.25 384 CYS A CA 1
ATOM 3105 C C . CYS A 1 384 ? 3.664 -13.189 -26.421 1.00 92.25 384 CYS A C 1
ATOM 3107 O O . CYS A 1 384 ? 3.457 -12.004 -26.128 1.00 92.25 384 CYS A O 1
ATOM 3109 N N . PRO A 1 385 ? 3.016 -13.759 -27.455 1.00 91.88 385 PRO A N 1
ATOM 3110 C CA . PRO A 1 385 ? 2.090 -13.022 -28.317 1.00 91.88 385 PRO A CA 1
ATOM 3111 C C . PRO A 1 385 ? 0.916 -12.386 -27.557 1.00 91.88 385 PRO A C 1
ATOM 3113 O O . PRO A 1 385 ? 0.507 -11.264 -27.865 1.00 91.88 385 PRO A O 1
ATOM 3116 N N . LEU A 1 386 ? 0.396 -13.051 -26.520 1.00 91.06 386 LEU A N 1
ATOM 3117 C CA . LEU A 1 386 ? -0.688 -12.497 -25.704 1.00 91.06 386 LEU A CA 1
ATOM 3118 C C . LEU A 1 386 ? -0.240 -11.255 -24.910 1.00 91.06 386 LEU A C 1
ATOM 3120 O O . LEU A 1 386 ? -0.980 -10.275 -24.820 1.00 91.06 386 LEU A O 1
ATOM 3124 N N . GLN A 1 387 ? 0.997 -11.251 -24.403 1.00 91.25 387 GLN A N 1
ATOM 3125 C CA . GLN A 1 387 ? 1.580 -10.084 -23.734 1.00 91.25 387 GLN A CA 1
ATOM 3126 C C . GLN A 1 387 ? 1.706 -8.900 -24.701 1.00 91.25 387 GLN A C 1
ATOM 3128 O O . GLN A 1 387 ? 1.368 -7.770 -24.343 1.00 91.25 387 GLN A O 1
ATOM 3133 N N . TYR A 1 388 ? 2.124 -9.156 -25.946 1.00 91.31 388 TYR A N 1
ATOM 3134 C CA . TYR A 1 388 ? 2.168 -8.135 -26.993 1.00 91.31 388 TYR A CA 1
ATOM 3135 C C . TYR A 1 388 ? 0.785 -7.520 -27.248 1.00 91.31 388 TYR A C 1
ATOM 3137 O O . TYR A 1 388 ? 0.653 -6.294 -27.300 1.00 91.31 388 TYR A O 1
ATOM 3145 N N . LYS A 1 389 ? -0.261 -8.353 -27.353 1.00 89.44 389 LYS A N 1
ATOM 3146 C CA . LYS A 1 389 ? -1.645 -7.891 -27.539 1.00 89.44 389 LYS A CA 1
ATOM 3147 C C . LYS A 1 389 ? -2.082 -6.966 -26.405 1.00 89.44 389 LYS A C 1
ATOM 3149 O O . LYS A 1 389 ? -2.602 -5.884 -26.672 1.00 89.44 389 LYS A O 1
ATOM 3154 N N . TYR A 1 390 ? -1.852 -7.350 -25.153 1.00 90.94 390 TYR A N 1
ATOM 3155 C CA . TYR A 1 390 ? -2.251 -6.539 -24.001 1.00 90.94 390 TYR A CA 1
ATOM 3156 C C . TYR A 1 390 ? -1.496 -5.211 -23.914 1.00 90.94 390 TYR A C 1
ATOM 3158 O O . TYR A 1 390 ? -2.120 -4.163 -23.730 1.00 90.94 390 TYR A O 1
ATOM 3166 N N . ARG A 1 391 ? -0.180 -5.233 -24.136 1.00 91.00 391 ARG A N 1
ATOM 3167 C CA . ARG A 1 391 ? 0.674 -4.049 -24.004 1.00 91.00 391 ARG A CA 1
ATOM 3168 C C . ARG A 1 391 ? 0.560 -3.075 -25.179 1.00 91.00 391 ARG A C 1
ATOM 3170 O O . ARG A 1 391 ? 0.458 -1.873 -24.959 1.00 91.00 391 ARG A O 1
ATOM 3177 N N . TYR A 1 392 ? 0.576 -3.558 -26.421 1.00 88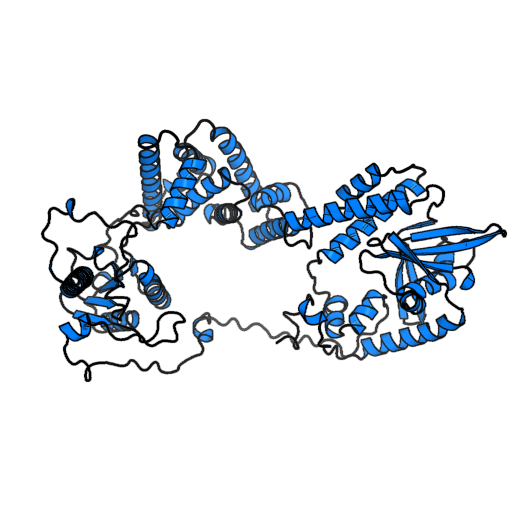.81 392 TYR A N 1
ATOM 3178 C CA . TYR A 1 392 ? 0.699 -2.690 -27.603 1.00 88.81 392 TYR A CA 1
ATOM 3179 C C . TYR A 1 392 ? -0.601 -2.509 -28.390 1.00 88.81 392 TYR A C 1
ATOM 3181 O O . TYR A 1 392 ? -0.815 -1.424 -28.936 1.00 88.81 392 TYR A O 1
ATOM 3189 N N . LEU A 1 393 ? -1.477 -3.524 -28.433 1.00 86.69 393 LEU A N 1
ATOM 3190 C CA . LEU A 1 393 ? -2.765 -3.421 -29.135 1.00 86.69 393 LEU A CA 1
ATOM 3191 C C . LEU A 1 393 ? -3.858 -2.845 -28.233 1.00 86.69 393 LEU A C 1
ATOM 3193 O O . LEU A 1 393 ? -4.494 -1.863 -28.603 1.00 86.69 393 LEU A O 1
ATOM 3197 N N . LEU A 1 394 ? -4.053 -3.422 -27.043 1.00 85.31 394 LEU A N 1
ATOM 3198 C CA . LEU A 1 394 ? -5.056 -2.946 -26.081 1.00 85.31 394 LEU A CA 1
ATOM 3199 C C . LEU A 1 394 ? -4.553 -1.788 -25.212 1.00 85.31 394 LEU A C 1
ATOM 3201 O O . LEU A 1 394 ? -5.370 -1.084 -24.625 1.00 85.31 394 LEU A O 1
ATOM 3205 N N . ARG A 1 395 ? -3.229 -1.580 -25.147 1.00 87.12 395 ARG A N 1
ATOM 3206 C CA . ARG A 1 395 ? -2.575 -0.514 -24.365 1.00 87.12 395 ARG A CA 1
ATOM 3207 C C . ARG A 1 395 ? -3.020 -0.502 -22.904 1.00 87.12 395 ARG A C 1
ATOM 3209 O O . ARG A 1 395 ? -3.281 0.555 -22.333 1.00 87.12 395 ARG A O 1
ATOM 3216 N N . ILE A 1 396 ? -3.118 -1.693 -22.314 1.00 88.50 396 ILE A N 1
ATOM 3217 C CA . ILE A 1 396 ? -3.474 -1.844 -20.905 1.00 88.50 396 ILE A CA 1
ATOM 3218 C C . ILE A 1 396 ? -2.306 -1.298 -20.072 1.00 88.50 396 ILE A C 1
ATOM 3220 O O . ILE A 1 396 ? -1.195 -1.821 -20.192 1.00 88.50 396 ILE A O 1
ATOM 3224 N N . PRO A 1 397 ? -2.519 -0.255 -19.251 1.00 85.31 397 PRO A N 1
ATOM 3225 C CA . PRO A 1 397 ? -1.457 0.319 -18.444 1.00 85.31 397 PRO A CA 1
ATOM 3226 C C . PRO A 1 397 ? -1.086 -0.630 -17.305 1.00 85.31 397 PRO A C 1
ATOM 3228 O O . PRO A 1 397 ? -1.957 -1.208 -16.651 1.00 85.31 397 PRO A O 1
ATOM 3231 N N . THR A 1 398 ? 0.209 -0.747 -17.040 1.00 85.88 398 THR A N 1
ATOM 3232 C CA . THR A 1 398 ? 0.751 -1.540 -15.938 1.00 85.88 398 THR A CA 1
ATOM 3233 C C . THR A 1 398 ? 1.682 -0.683 -15.089 1.00 85.88 398 THR A C 1
ATOM 3235 O O . THR A 1 398 ? 2.300 0.259 -15.595 1.00 85.88 398 THR A O 1
ATOM 3238 N N . PRO A 1 399 ? 1.754 -0.938 -13.772 1.00 81.19 399 PRO A N 1
ATOM 3239 C CA . PRO A 1 399 ? 2.727 -0.261 -12.931 1.00 81.19 399 PRO A CA 1
ATOM 3240 C C . PRO A 1 399 ? 4.147 -0.671 -13.359 1.00 81.19 399 PRO A C 1
ATOM 3242 O O . PRO A 1 399 ? 4.369 -1.851 -13.648 1.00 81.19 399 PRO A O 1
ATOM 3245 N N . PRO A 1 400 ? 5.115 0.262 -13.389 1.00 84.00 400 PRO A N 1
ATOM 3246 C CA . PRO A 1 400 ? 6.493 -0.079 -13.715 1.00 84.00 400 PRO A CA 1
ATOM 3247 C C . PRO A 1 400 ? 7.079 -1.000 -12.640 1.00 84.00 400 PRO A C 1
ATOM 3249 O O . PRO A 1 400 ? 6.722 -0.913 -11.463 1.00 84.00 400 PRO A O 1
ATOM 3252 N N . SER A 1 401 ? 7.992 -1.886 -13.034 1.00 87.19 401 SER A N 1
ATOM 3253 C CA . SER A 1 401 ? 8.769 -2.683 -12.085 1.00 87.19 401 SER A CA 1
ATOM 3254 C C . SER A 1 401 ? 9.933 -1.866 -11.522 1.00 87.19 401 SER A C 1
ATOM 3256 O O . SER A 1 401 ? 10.418 -0.945 -12.177 1.00 87.19 401 SER A O 1
ATOM 3258 N N . ALA A 1 402 ? 10.434 -2.240 -10.340 1.00 87.88 402 ALA A N 1
ATOM 3259 C CA . ALA A 1 402 ? 11.627 -1.630 -9.746 1.00 87.88 402 ALA A CA 1
ATOM 3260 C C . ALA A 1 402 ? 12.813 -1.573 -10.727 1.00 87.88 402 ALA A C 1
ATOM 3262 O O . ALA A 1 402 ? 13.460 -0.541 -10.851 1.00 87.88 402 ALA A O 1
ATOM 3263 N N . ALA A 1 403 ? 13.060 -2.657 -11.471 1.00 87.38 403 ALA A N 1
ATOM 3264 C CA . ALA A 1 403 ? 14.139 -2.716 -12.456 1.00 87.38 403 ALA A CA 1
ATOM 3265 C C . ALA A 1 403 ? 13.909 -1.773 -13.651 1.00 87.38 403 ALA A C 1
ATOM 3267 O O . ALA A 1 403 ? 14.860 -1.161 -14.128 1.00 87.38 403 ALA A O 1
ATOM 3268 N N . ALA A 1 404 ? 12.663 -1.637 -14.120 1.00 87.38 404 ALA A N 1
ATOM 3269 C CA . ALA A 1 404 ? 12.327 -0.724 -15.211 1.00 87.38 404 ALA A CA 1
ATOM 3270 C C . ALA A 1 404 ? 12.477 0.743 -14.782 1.00 87.38 404 ALA A C 1
ATOM 3272 O O . ALA A 1 404 ? 13.116 1.514 -15.491 1.00 87.38 404 ALA A O 1
ATOM 3273 N N . SER A 1 405 ? 11.953 1.108 -13.607 1.00 90.62 405 SER A N 1
ATOM 3274 C CA . SER A 1 405 ? 12.117 2.458 -13.053 1.00 90.62 405 SER A CA 1
ATOM 3275 C C . SER A 1 405 ? 13.585 2.789 -12.783 1.00 90.62 405 SER A C 1
ATOM 3277 O O . SER A 1 405 ? 14.030 3.880 -13.118 1.00 90.62 405 SER A O 1
ATOM 3279 N N . PHE A 1 406 ? 14.358 1.844 -12.233 1.00 92.56 406 PHE A N 1
ATOM 3280 C CA . PHE A 1 406 ? 15.797 2.022 -12.027 1.00 92.56 406 PHE A CA 1
ATOM 3281 C C . PHE A 1 406 ? 16.543 2.234 -13.348 1.00 92.56 406 PHE A C 1
ATOM 3283 O O . PHE A 1 406 ? 17.350 3.152 -13.454 1.00 92.56 406 PHE A O 1
ATOM 3290 N N . GLY A 1 407 ? 16.251 1.412 -14.362 1.00 90.06 407 GLY A N 1
ATOM 3291 C CA . GLY A 1 407 ? 16.815 1.560 -15.701 1.00 90.06 407 GLY A CA 1
ATOM 3292 C C . GLY A 1 407 ? 16.543 2.944 -16.286 1.00 90.06 407 GLY A C 1
ATOM 3293 O O . GLY A 1 407 ? 17.490 3.646 -16.623 1.00 90.06 407 GLY A O 1
ATOM 3294 N N . GLU A 1 408 ? 15.280 3.374 -16.327 1.00 90.25 408 GLU A N 1
ATOM 3295 C CA . GLU A 1 408 ? 14.911 4.686 -16.878 1.00 90.25 408 GLU A CA 1
ATOM 3296 C C . GLU A 1 408 ? 15.630 5.832 -16.152 1.00 90.25 408 GLU A C 1
ATOM 3298 O O . GLU A 1 408 ? 16.254 6.672 -16.798 1.00 90.25 408 GLU A O 1
ATOM 3303 N N . THR A 1 409 ? 15.652 5.816 -14.812 1.00 93.44 409 THR A N 1
ATOM 3304 C CA . THR A 1 409 ? 16.361 6.828 -14.015 1.00 93.44 409 THR A CA 1
ATOM 3305 C C . THR A 1 409 ? 17.858 6.883 -14.347 1.00 93.44 409 THR A C 1
ATOM 3307 O O . THR A 1 409 ? 18.428 7.974 -14.423 1.00 93.44 409 THR A O 1
ATOM 3310 N N . ILE A 1 410 ? 18.518 5.742 -14.578 1.00 92.94 410 ILE A N 1
ATOM 3311 C CA . ILE A 1 410 ? 19.931 5.719 -14.988 1.00 92.94 410 ILE A CA 1
ATOM 3312 C C . ILE A 1 410 ? 20.111 6.332 -16.384 1.00 92.94 410 ILE A C 1
ATOM 3314 O O . ILE A 1 410 ? 21.011 7.155 -16.559 1.00 92.94 410 ILE A O 1
ATOM 3318 N N . HIS A 1 411 ? 19.262 6.001 -17.362 1.00 91.62 411 HIS A N 1
ATOM 3319 C CA . HIS A 1 411 ? 19.347 6.584 -18.710 1.00 91.62 411 HIS A CA 1
ATOM 3320 C C . HIS A 1 411 ? 19.119 8.104 -18.687 1.00 91.62 411 HIS A C 1
ATOM 3322 O O . HIS A 1 411 ? 19.923 8.853 -19.246 1.00 91.62 411 HIS A O 1
ATOM 3328 N N . GLU A 1 412 ? 18.092 8.581 -17.977 1.00 92.94 412 GLU A N 1
ATOM 3329 C CA . GLU A 1 412 ? 17.822 10.017 -17.812 1.00 92.94 412 GLU A CA 1
ATOM 3330 C C . GLU A 1 412 ? 18.994 10.743 -17.138 1.00 92.94 412 GLU A C 1
ATOM 3332 O O . GLU A 1 412 ? 19.436 11.794 -17.605 1.00 92.94 412 GLU A O 1
ATOM 3337 N N . THR A 1 413 ? 19.572 10.145 -16.094 1.00 93.56 413 THR A N 1
ATOM 3338 C CA . THR A 1 413 ? 20.757 10.686 -15.411 1.00 93.56 413 THR A CA 1
ATOM 3339 C C . THR A 1 413 ? 21.955 10.801 -16.351 1.00 93.56 413 THR A C 1
ATOM 3341 O O . THR A 1 413 ? 22.628 11.833 -16.390 1.00 93.56 413 THR A O 1
ATOM 3344 N N . MET A 1 414 ? 22.220 9.760 -17.143 1.00 91.88 414 MET A N 1
ATOM 3345 C CA . MET A 1 414 ? 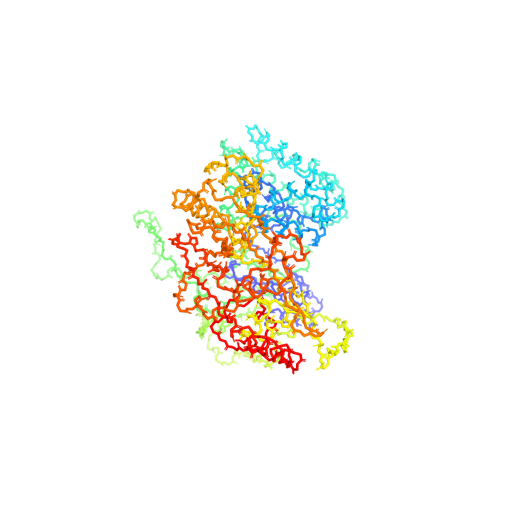23.329 9.739 -18.097 1.00 91.88 414 MET A CA 1
ATOM 3346 C C . MET A 1 414 ? 23.149 10.758 -19.220 1.00 91.88 414 MET A C 1
ATOM 3348 O O . MET A 1 414 ? 24.110 11.431 -19.608 1.00 91.88 414 MET A O 1
ATOM 3352 N N . LYS A 1 415 ? 21.920 10.904 -19.715 1.00 91.75 415 LYS A N 1
ATOM 3353 C CA . LYS A 1 415 ? 21.555 11.926 -20.692 1.00 91.75 415 LYS A CA 1
ATOM 3354 C C . LYS A 1 415 ? 21.851 13.322 -20.145 1.00 91.75 415 LYS A C 1
ATOM 3356 O O . LYS A 1 415 ? 22.596 14.064 -20.782 1.00 91.75 415 LYS A O 1
ATOM 3361 N N . ASP A 1 416 ? 21.334 13.669 -18.970 1.00 90.31 416 ASP A N 1
ATOM 3362 C CA . ASP A 1 416 ? 21.496 15.010 -18.396 1.00 90.31 416 ASP A CA 1
ATOM 3363 C C . ASP A 1 416 ? 22.959 15.309 -18.036 1.00 90.31 416 ASP A C 1
ATOM 3365 O O . ASP A 1 416 ? 23.463 16.411 -18.283 1.00 90.31 416 ASP A O 1
ATOM 3369 N N . PHE A 1 417 ? 23.689 14.307 -17.538 1.00 90.81 417 PHE A N 1
ATOM 3370 C CA . PHE A 1 417 ? 25.124 14.409 -17.278 1.00 90.81 417 PHE A CA 1
ATOM 3371 C C . PHE A 1 417 ? 25.918 14.735 -18.551 1.00 90.81 417 PHE A C 1
ATOM 3373 O O . PHE A 1 417 ? 26.716 15.679 -18.573 1.00 90.81 417 PHE A O 1
ATOM 3380 N N . TYR A 1 418 ? 25.680 14.004 -19.645 1.00 89.69 418 TYR A N 1
ATOM 3381 C CA . TYR A 1 418 ? 26.381 14.259 -20.902 1.00 89.69 418 TYR A CA 1
ATOM 3382 C C . TYR A 1 418 ? 25.888 15.509 -21.633 1.00 89.69 418 TYR A C 1
ATOM 3384 O O . TYR A 1 418 ? 26.686 16.143 -22.321 1.00 89.69 418 TYR A O 1
ATOM 3392 N N . GLN A 1 419 ? 24.635 15.932 -21.453 1.00 89.75 419 GLN A N 1
ATOM 3393 C CA . GLN A 1 419 ? 24.164 17.226 -21.951 1.00 89.75 419 GLN A CA 1
ATOM 3394 C C . GLN A 1 419 ? 24.962 18.386 -21.345 1.00 89.75 419 GLN A C 1
ATOM 3396 O O . GLN A 1 419 ? 25.358 19.298 -22.074 1.00 89.75 419 GLN A O 1
ATOM 3401 N N . ARG A 1 420 ? 25.284 18.328 -20.043 1.00 88.38 420 ARG A N 1
ATOM 3402 C CA . ARG A 1 420 ? 26.171 19.319 -19.405 1.00 88.38 420 ARG A CA 1
ATOM 3403 C C . ARG A 1 420 ? 27.576 19.302 -20.013 1.00 88.38 420 ARG A C 1
ATOM 3405 O O . ARG A 1 420 ? 28.124 20.367 -20.298 1.00 88.38 420 ARG A O 1
ATOM 3412 N N . ALA A 1 421 ? 28.133 18.118 -20.281 1.00 85.44 421 ALA A N 1
ATOM 3413 C CA . ALA A 1 421 ? 29.426 17.987 -20.958 1.00 85.44 421 ALA A CA 1
ATOM 3414 C C . ALA A 1 421 ? 29.413 18.549 -22.396 1.00 85.44 421 ALA A C 1
ATOM 3416 O O . ALA A 1 421 ? 30.349 19.244 -22.790 1.00 85.44 421 ALA A O 1
ATOM 3417 N N . ILE A 1 422 ? 28.343 18.312 -23.165 1.00 85.44 422 ILE A N 1
ATOM 3418 C CA . ILE A 1 422 ? 28.159 18.877 -24.516 1.00 85.44 422 ILE A CA 1
ATOM 3419 C C . ILE A 1 422 ? 28.063 20.408 -24.461 1.00 85.44 422 ILE A C 1
ATOM 3421 O O . ILE A 1 422 ? 28.629 21.090 -25.313 1.00 85.44 422 ILE A O 1
ATOM 3425 N N . ALA A 1 423 ? 27.417 20.960 -23.431 1.00 86.31 423 ALA A N 1
ATOM 3426 C CA . ALA A 1 423 ? 27.339 22.401 -23.189 1.00 86.31 423 ALA A CA 1
ATOM 3427 C C . ALA A 1 423 ? 28.678 23.038 -22.748 1.00 86.31 423 ALA A C 1
ATOM 3429 O O . ALA A 1 423 ? 28.722 24.232 -22.452 1.00 86.31 423 ALA A O 1
ATOM 3430 N N . GLY A 1 424 ? 29.772 22.269 -22.692 1.00 79.00 424 GLY A N 1
ATOM 3431 C CA . GLY A 1 424 ? 31.106 22.746 -22.321 1.00 79.00 424 GLY A CA 1
ATOM 3432 C C . GLY A 1 424 ? 31.350 22.839 -20.814 1.00 79.00 424 GLY A C 1
ATOM 3433 O O . GLY A 1 424 ? 32.401 23.330 -20.396 1.00 79.00 424 GLY A O 1
ATOM 3434 N N . GLN A 1 425 ? 30.414 22.362 -19.987 1.00 83.38 425 GLN A N 1
ATOM 3435 C CA . GLN A 1 425 ? 30.633 22.222 -18.549 1.00 83.38 425 GLN A CA 1
ATOM 3436 C C . GLN A 1 425 ? 31.537 21.006 -18.288 1.00 83.38 425 GLN A C 1
ATOM 3438 O O . GLN A 1 425 ? 31.569 20.059 -19.073 1.00 83.38 425 GLN A O 1
ATOM 3443 N N . LYS A 1 426 ? 32.289 21.019 -17.184 1.00 82.81 426 LYS A N 1
ATOM 3444 C CA . LYS A 1 426 ? 33.090 19.871 -16.729 1.00 82.81 426 LYS A CA 1
ATOM 3445 C C . LYS A 1 426 ? 32.364 19.213 -15.553 1.00 82.81 426 LYS A C 1
ATOM 3447 O O . LYS A 1 426 ? 32.703 19.542 -14.418 1.00 82.81 426 LYS A O 1
ATOM 3452 N N . PRO A 1 427 ? 31.344 18.373 -15.806 1.00 83.25 427 PRO A N 1
ATOM 3453 C CA . PRO A 1 427 ? 30.548 17.798 -14.732 1.00 83.25 427 PRO A CA 1
ATOM 3454 C C . PRO A 1 427 ? 31.424 16.904 -13.847 1.00 83.25 427 PRO A C 1
ATOM 3456 O O . PRO A 1 427 ? 32.268 16.156 -14.353 1.00 83.25 427 PRO A O 1
ATOM 3459 N N . THR A 1 428 ? 31.251 17.014 -12.532 1.00 87.62 428 THR A N 1
ATOM 3460 C CA . THR A 1 428 ? 32.004 16.227 -11.548 1.00 87.62 428 THR A CA 1
ATOM 3461 C C . THR A 1 428 ? 31.245 14.967 -11.126 1.00 87.62 428 THR A C 1
ATOM 3463 O O . THR A 1 428 ? 30.110 14.719 -11.538 1.00 87.62 428 THR A O 1
ATOM 3466 N N . LYS A 1 429 ? 31.878 14.152 -10.277 1.00 86.94 429 LYS A N 1
ATOM 3467 C CA . LYS A 1 429 ? 31.239 12.990 -9.652 1.00 86.94 429 LYS A CA 1
ATOM 3468 C C . LYS A 1 429 ? 30.050 13.407 -8.779 1.00 86.94 429 LYS A C 1
ATOM 3470 O O . LYS A 1 429 ? 29.014 12.748 -8.793 1.00 86.94 429 LYS A O 1
ATOM 3475 N N . GLU A 1 430 ? 30.182 14.510 -8.046 1.00 87.56 430 GLU A N 1
ATOM 3476 C CA . GLU A 1 430 ? 29.120 15.055 -7.198 1.00 87.56 430 GLU A CA 1
ATOM 3477 C C . GLU A 1 430 ? 27.926 15.531 -8.033 1.00 87.56 430 GLU A C 1
ATOM 3479 O O . GLU A 1 430 ? 26.780 15.307 -7.641 1.00 87.56 430 GLU A O 1
ATOM 3484 N N . ASP A 1 431 ? 28.177 16.118 -9.209 1.00 87.19 431 ASP A N 1
ATOM 3485 C CA . ASP A 1 431 ? 27.111 16.492 -10.142 1.00 87.19 431 ASP A CA 1
ATOM 3486 C C . ASP A 1 431 ? 26.309 15.271 -10.599 1.00 87.19 431 ASP A C 1
ATOM 3488 O O . ASP A 1 431 ? 25.086 15.342 -10.673 1.00 87.19 431 ASP A O 1
ATOM 3492 N N . LEU A 1 432 ? 26.971 14.143 -10.870 1.00 88.50 432 LEU A N 1
ATOM 3493 C CA . LEU A 1 432 ? 26.315 12.913 -11.318 1.00 88.50 432 LEU A CA 1
ATOM 3494 C C . LEU A 1 432 ? 25.379 12.336 -10.243 1.00 88.50 432 LEU A C 1
ATOM 3496 O O . LEU A 1 432 ? 24.245 11.969 -10.545 1.00 88.50 432 LEU A O 1
ATOM 3500 N N . VAL A 1 433 ? 25.817 12.317 -8.979 1.00 89.75 433 VAL A N 1
ATOM 3501 C CA . VAL A 1 433 ? 24.980 11.895 -7.838 1.00 89.75 433 VAL A CA 1
ATOM 3502 C C . VAL A 1 433 ? 23.810 12.857 -7.625 1.00 89.75 433 VAL A C 1
ATOM 3504 O O . VAL A 1 433 ? 22.689 12.433 -7.340 1.00 89.75 433 VAL A O 1
ATOM 3507 N N . LYS A 1 434 ? 24.041 14.161 -7.804 1.00 92.06 434 LYS A N 1
ATOM 3508 C CA . LYS A 1 434 ? 22.981 15.163 -7.707 1.00 92.06 434 LYS A CA 1
ATOM 3509 C C . LYS A 1 434 ? 21.922 14.968 -8.795 1.00 92.06 434 LYS A C 1
ATOM 3511 O O . LYS A 1 434 ? 20.742 14.909 -8.463 1.00 92.06 434 LYS A O 1
ATOM 3516 N N . ILE A 1 435 ? 22.332 14.796 -10.052 1.00 91.62 435 ILE A N 1
ATOM 3517 C CA . ILE A 1 435 ? 21.419 14.539 -11.178 1.00 91.62 435 ILE A CA 1
ATOM 3518 C C . ILE A 1 435 ? 20.636 13.240 -10.944 1.00 91.62 435 ILE A C 1
ATOM 3520 O O . ILE A 1 435 ? 19.425 13.222 -11.141 1.00 91.62 435 ILE A O 1
ATOM 3524 N N . LEU A 1 436 ? 21.286 12.184 -10.436 1.00 92.06 436 LEU A N 1
ATOM 3525 C CA . LEU A 1 436 ? 20.593 10.946 -10.064 1.00 92.06 436 LEU A CA 1
ATOM 3526 C C . LEU A 1 436 ? 19.458 11.216 -9.072 1.00 92.06 436 LEU A C 1
ATOM 3528 O O . LEU A 1 436 ? 18.370 10.666 -9.210 1.00 92.06 436 LEU A O 1
ATOM 3532 N N . SER A 1 437 ? 19.706 12.053 -8.062 1.00 91.12 437 SER A N 1
ATOM 3533 C CA . SER A 1 437 ? 18.690 12.398 -7.067 1.00 91.12 437 SER A CA 1
ATOM 3534 C C . SER A 1 437 ? 17.546 13.245 -7.634 1.00 91.12 437 SER A C 1
ATOM 3536 O O . SER A 1 437 ? 16.420 13.105 -7.162 1.00 91.12 437 SER A O 1
ATOM 3538 N N . GLU A 1 438 ? 17.827 14.082 -8.638 1.00 91.44 438 GLU A N 1
ATOM 3539 C CA . GLU A 1 438 ? 16.845 14.923 -9.337 1.00 91.44 438 GLU A CA 1
ATOM 3540 C C . GLU A 1 438 ? 15.934 14.076 -10.246 1.00 91.44 438 GLU A C 1
ATOM 3542 O O . GLU A 1 438 ? 14.724 14.293 -10.261 1.00 91.44 438 GLU A O 1
ATOM 3547 N N . ASN A 1 439 ? 16.492 13.062 -10.918 1.00 92.75 439 ASN A N 1
ATOM 3548 C CA . ASN A 1 439 ? 15.776 12.168 -11.842 1.00 92.75 439 ASN A CA 1
ATOM 3549 C C . ASN A 1 439 ? 15.244 10.882 -11.176 1.00 92.75 439 ASN A C 1
ATOM 3551 O O . ASN A 1 439 ? 14.771 9.958 -11.845 1.00 92.75 439 ASN A O 1
ATOM 3555 N N . TRP A 1 440 ? 15.338 10.776 -9.848 1.00 92.50 440 TRP A N 1
ATOM 3556 C CA . TRP A 1 440 ? 14.934 9.571 -9.132 1.00 92.50 440 TRP A CA 1
ATOM 3557 C C . TRP A 1 440 ? 13.413 9.389 -9.134 1.00 92.50 440 TRP A C 1
ATOM 3559 O O . TRP A 1 440 ? 12.678 10.196 -8.562 1.00 92.50 440 TRP A O 1
ATOM 3569 N N . SER A 1 441 ? 12.937 8.285 -9.715 1.00 88.38 441 SER A N 1
ATOM 3570 C CA . SER A 1 441 ? 11.516 7.931 -9.699 1.00 88.38 441 SER A CA 1
ATOM 3571 C C . SER A 1 441 ? 11.213 6.921 -8.587 1.00 88.38 441 SER A C 1
ATOM 3573 O O . SER A 1 441 ? 11.689 5.791 -8.667 1.00 88.38 441 SER A O 1
ATOM 3575 N N . PRO A 1 442 ? 10.372 7.245 -7.584 1.00 85.25 442 PRO A N 1
ATOM 3576 C CA . PRO A 1 442 ? 10.010 6.314 -6.504 1.00 85.25 442 PRO A CA 1
ATOM 3577 C C . PRO A 1 442 ? 9.044 5.196 -6.952 1.00 85.25 442 PRO A C 1
ATOM 3579 O O . PRO A 1 442 ? 8.711 4.290 -6.184 1.00 85.25 442 PRO A O 1
ATOM 3582 N N . SER A 1 443 ? 8.572 5.236 -8.202 1.00 84.06 443 SER A N 1
ATOM 3583 C CA . SER A 1 443 ? 7.579 4.292 -8.721 1.00 84.06 443 SER A CA 1
ATOM 3584 C C . SER A 1 443 ? 8.160 2.894 -8.932 1.00 84.06 443 SER A C 1
ATOM 3586 O O . SER A 1 443 ? 9.267 2.740 -9.432 1.00 84.06 443 SER A O 1
ATOM 3588 N N . GLY A 1 444 ? 7.375 1.855 -8.642 1.00 82.69 444 GLY A N 1
ATOM 3589 C CA . GLY A 1 444 ? 7.740 0.459 -8.923 1.00 82.69 444 GLY A CA 1
ATOM 3590 C C . GLY A 1 444 ? 8.520 -0.253 -7.815 1.00 82.69 444 GLY A C 1
ATOM 3591 O O . GLY A 1 444 ? 8.709 -1.470 -7.896 1.00 82.69 444 GLY A O 1
ATOM 3592 N N . TYR A 1 445 ? 8.921 0.458 -6.757 1.00 87.44 445 TYR A N 1
ATOM 3593 C CA . TYR A 1 445 ? 9.550 -0.140 -5.578 1.00 87.44 445 TYR A CA 1
ATOM 3594 C C . TYR A 1 445 ? 8.496 -0.576 -4.542 1.00 87.44 445 TYR A C 1
ATOM 3596 O O . TYR A 1 445 ? 7.572 0.183 -4.269 1.00 87.44 445 TYR A O 1
ATOM 3604 N N . PRO A 1 446 ? 8.609 -1.776 -3.936 1.00 83.44 446 PRO A N 1
ATOM 3605 C CA . PRO A 1 446 ? 7.625 -2.254 -2.957 1.00 83.44 446 PRO A CA 1
ATOM 3606 C C . PRO A 1 446 ? 7.623 -1.514 -1.613 1.00 83.44 446 PRO A C 1
ATOM 3608 O O . PRO A 1 446 ? 6.643 -1.600 -0.875 1.00 83.44 446 PRO A O 1
ATOM 3611 N N . SER A 1 447 ? 8.734 -0.871 -1.244 1.00 84.75 447 SER A N 1
ATOM 3612 C CA . SER A 1 447 ? 8.882 -0.161 0.028 1.00 84.75 447 SER A CA 1
ATOM 3613 C C . SER A 1 447 ? 9.970 0.907 -0.048 1.00 84.75 447 SER A C 1
ATOM 3615 O O . SER A 1 447 ? 10.890 0.807 -0.862 1.00 84.75 447 SER A O 1
ATOM 3617 N N . LYS A 1 448 ? 9.919 1.877 0.872 1.00 83.44 448 LYS A N 1
ATOM 3618 C CA . LYS A 1 448 ? 10.934 2.932 1.024 1.00 83.44 448 LYS A CA 1
ATOM 3619 C C . LYS A 1 448 ? 12.336 2.369 1.285 1.00 83.44 448 LYS A C 1
ATOM 3621 O O . LYS A 1 448 ? 13.299 2.786 0.659 1.00 83.44 448 LYS A O 1
ATOM 3626 N N . ALA A 1 449 ? 12.449 1.335 2.122 1.00 87.25 449 ALA A N 1
ATOM 3627 C CA . ALA A 1 449 ? 13.727 0.659 2.365 1.00 87.25 449 ALA A CA 1
ATOM 3628 C C . ALA A 1 449 ? 14.291 -0.013 1.096 1.00 87.25 449 ALA A C 1
ATOM 3630 O O . ALA A 1 449 ? 15.502 -0.027 0.871 1.00 87.25 449 ALA A O 1
ATOM 3631 N N . HIS A 1 450 ? 13.418 -0.572 0.252 1.00 90.06 450 HIS A N 1
ATOM 3632 C CA . HIS A 1 450 ? 13.821 -1.156 -1.024 1.00 90.06 450 HIS A CA 1
ATOM 3633 C C . HIS A 1 450 ? 14.230 -0.076 -2.037 1.00 90.06 450 HIS A C 1
ATOM 3635 O O . HIS A 1 450 ? 15.235 -0.239 -2.723 1.00 90.06 450 HIS A O 1
ATOM 3641 N N . GLU A 1 451 ? 13.497 1.036 -2.100 1.00 91.19 451 GLU A N 1
ATOM 3642 C CA . GLU A 1 451 ? 13.856 2.212 -2.898 1.00 91.19 451 GLU A CA 1
ATOM 3643 C C . GLU A 1 451 ? 15.232 2.770 -2.501 1.00 91.19 451 GLU A C 1
ATOM 3645 O O . GLU A 1 451 ? 16.102 2.938 -3.354 1.00 91.19 451 GLU A O 1
ATOM 3650 N N . GLU A 1 452 ? 15.476 2.988 -1.206 1.00 91.06 452 GLU A N 1
ATOM 3651 C CA . GLU A 1 452 ? 16.756 3.494 -0.696 1.00 91.06 452 GLU A CA 1
ATOM 3652 C C . GLU A 1 452 ? 17.931 2.574 -1.042 1.00 91.06 452 GLU A C 1
ATOM 3654 O O . GLU A 1 452 ? 19.036 3.048 -1.316 1.00 91.06 452 GLU A O 1
ATOM 3659 N N . LYS A 1 453 ? 17.704 1.254 -1.058 1.00 93.00 453 LYS A N 1
ATOM 3660 C CA . LYS A 1 453 ? 18.717 0.284 -1.482 1.00 93.00 453 LYS A CA 1
ATOM 3661 C C . LYS A 1 453 ? 19.101 0.487 -2.950 1.00 93.00 453 LYS A C 1
ATOM 3663 O O . LYS A 1 453 ? 20.290 0.578 -3.243 1.00 93.00 453 LYS A O 1
ATOM 3668 N N . TYR A 1 454 ? 18.116 0.589 -3.843 1.00 92.19 454 TYR A N 1
ATOM 3669 C CA . TYR A 1 454 ? 18.356 0.839 -5.268 1.00 92.19 454 TYR A CA 1
ATOM 3670 C C . TYR A 1 454 ? 19.014 2.201 -5.500 1.00 92.19 454 TYR A C 1
ATOM 3672 O O . TYR A 1 454 ? 19.892 2.319 -6.350 1.00 92.19 454 TYR A O 1
ATOM 3680 N N . LYS A 1 455 ? 18.654 3.221 -4.714 1.00 92.62 455 LYS A N 1
ATOM 3681 C CA . LYS A 1 455 ? 19.275 4.545 -4.810 1.00 92.62 455 LYS A CA 1
ATOM 3682 C C . LYS A 1 455 ? 20.768 4.495 -4.489 1.00 92.62 455 LYS A C 1
ATOM 3684 O O . LYS A 1 455 ? 21.577 4.959 -5.285 1.00 92.62 455 LYS A O 1
ATOM 36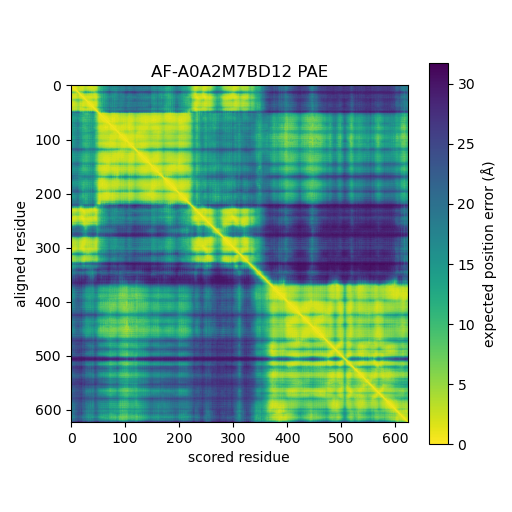89 N N . LYS A 1 456 ? 21.141 3.838 -3.384 1.00 93.12 456 LYS A N 1
ATOM 3690 C CA . LYS A 1 456 ? 22.551 3.606 -3.013 1.00 93.12 456 LYS A CA 1
ATOM 3691 C C . LYS A 1 456 ? 23.303 2.782 -4.061 1.00 93.12 456 LYS A C 1
ATOM 3693 O O . LYS A 1 456 ? 24.480 3.024 -4.315 1.00 93.12 456 LYS A O 1
ATOM 3698 N N . GLU A 1 457 ? 22.637 1.803 -4.667 1.00 91.94 457 GLU A N 1
ATOM 3699 C CA . GLU A 1 457 ? 23.207 0.997 -5.748 1.00 91.94 457 GLU A CA 1
ATOM 3700 C C . GLU A 1 457 ? 23.463 1.834 -7.011 1.00 91.94 457 GLU A C 1
ATOM 3702 O O . GLU A 1 457 ? 24.556 1.767 -7.571 1.00 91.94 457 GLU A O 1
ATOM 3707 N N . GLY A 1 458 ? 22.517 2.695 -7.397 1.00 91.88 458 GLY A N 1
ATOM 3708 C CA . GLY A 1 458 ? 22.684 3.658 -8.488 1.00 91.88 458 GLY A CA 1
ATOM 3709 C C . GLY A 1 458 ? 23.835 4.634 -8.242 1.00 91.88 458 GLY A C 1
ATOM 3710 O O . GLY A 1 458 ? 24.680 4.817 -9.116 1.00 91.88 458 GLY A O 1
ATOM 3711 N N . GLU A 1 459 ? 23.931 5.199 -7.033 1.00 92.88 459 GLU A N 1
ATOM 3712 C CA . GLU A 1 459 ? 25.040 6.079 -6.632 1.00 92.88 459 GLU A CA 1
ATOM 3713 C C . GLU A 1 459 ? 26.398 5.381 -6.764 1.00 92.88 459 GLU A C 1
ATOM 3715 O O . GLU A 1 459 ? 27.356 5.967 -7.277 1.00 92.88 459 GLU A O 1
ATOM 3720 N N . LYS A 1 460 ? 26.481 4.113 -6.341 1.00 91.62 460 LYS A N 1
ATOM 3721 C CA . LYS A 1 460 ? 27.690 3.292 -6.453 1.00 91.62 460 LYS A CA 1
ATOM 3722 C C . LYS A 1 460 ? 28.063 3.043 -7.915 1.00 91.62 460 LYS A C 1
ATOM 3724 O O . LYS A 1 460 ? 29.192 3.320 -8.310 1.00 91.62 460 LYS A O 1
ATOM 3729 N N . ILE A 1 461 ? 27.124 2.552 -8.718 1.00 91.19 461 ILE A N 1
ATOM 3730 C CA . ILE A 1 461 ? 27.342 2.213 -10.130 1.00 91.19 461 ILE A CA 1
ATOM 3731 C C . ILE A 1 461 ? 27.785 3.439 -10.939 1.00 91.19 461 ILE A C 1
ATOM 3733 O O . ILE A 1 461 ? 28.725 3.356 -11.732 1.00 91.19 461 ILE A O 1
ATOM 3737 N N . LEU A 1 462 ? 27.134 4.584 -10.732 1.00 91.00 462 LEU A N 1
ATOM 3738 C CA . LEU A 1 462 ? 27.468 5.826 -11.426 1.00 91.00 462 LEU A CA 1
ATOM 3739 C C . LEU A 1 462 ? 28.802 6.414 -10.949 1.00 91.00 462 LEU A C 1
ATOM 3741 O O . LEU A 1 462 ? 29.575 6.943 -11.748 1.00 91.00 462 LEU A O 1
ATOM 3745 N N . SER A 1 463 ? 29.117 6.266 -9.662 1.00 89.31 463 SER A N 1
ATOM 3746 C CA . SER A 1 463 ? 30.434 6.620 -9.127 1.00 89.31 463 SER A CA 1
ATOM 3747 C C . SER A 1 463 ? 31.551 5.799 -9.773 1.00 89.31 463 SER A C 1
ATOM 3749 O O . SER A 1 463 ? 32.560 6.361 -10.198 1.00 89.31 463 SER A O 1
ATOM 3751 N N . GLU A 1 464 ? 31.364 4.483 -9.886 1.00 89.44 464 GLU A N 1
ATOM 3752 C CA . GLU A 1 464 ? 32.331 3.595 -10.538 1.00 89.44 464 GLU A CA 1
ATOM 3753 C C . GLU A 1 464 ? 32.476 3.896 -12.034 1.00 89.44 464 GLU A C 1
ATOM 3755 O O . GLU A 1 464 ? 33.592 3.871 -12.560 1.00 89.44 464 GLU A O 1
ATOM 3760 N N . PHE A 1 465 ? 31.375 4.248 -12.703 1.00 90.50 465 PHE A N 1
ATOM 3761 C CA . PHE A 1 465 ? 31.387 4.706 -14.091 1.00 90.50 465 PHE A CA 1
ATOM 3762 C C . PHE A 1 465 ? 32.282 5.938 -14.270 1.00 90.50 465 PHE A C 1
ATOM 3764 O O . PHE A 1 465 ? 33.127 5.966 -15.173 1.00 90.50 465 PHE A O 1
ATOM 3771 N N . PHE A 1 466 ? 32.132 6.939 -13.396 1.00 87.62 466 PHE A N 1
ATOM 3772 C CA . PHE A 1 466 ? 32.916 8.172 -13.455 1.00 87.62 466 PHE A CA 1
ATOM 3773 C C . PHE A 1 466 ? 34.418 7.917 -13.260 1.00 87.62 466 PHE A C 1
ATOM 3775 O O . PHE A 1 466 ? 35.245 8.530 -13.927 1.00 87.62 466 PHE A O 1
ATOM 3782 N N . GLU A 1 467 ? 34.784 6.991 -12.374 1.00 86.38 467 GLU A N 1
ATOM 3783 C CA . GLU A 1 467 ? 36.188 6.689 -12.071 1.00 86.38 467 GLU A CA 1
ATOM 3784 C C . GLU A 1 467 ? 36.863 5.821 -13.139 1.00 86.38 467 GLU A C 1
ATOM 3786 O O . GLU A 1 467 ? 38.023 6.050 -13.481 1.00 86.38 467 GLU A O 1
ATOM 3791 N N . LYS A 1 468 ? 36.155 4.811 -13.661 1.00 84.56 468 LYS A N 1
ATOM 3792 C CA . LYS A 1 468 ? 36.749 3.783 -14.531 1.00 84.56 468 LYS A CA 1
ATOM 3793 C C . LYS A 1 468 ? 36.561 4.055 -16.022 1.00 84.56 468 LYS A C 1
ATOM 3795 O O . LYS A 1 468 ? 37.407 3.653 -16.817 1.00 84.56 468 LYS A O 1
ATOM 3800 N N . SER A 1 469 ? 35.446 4.673 -16.413 1.00 81.94 469 SER A N 1
ATOM 3801 C CA . SER A 1 469 ? 35.000 4.710 -17.817 1.00 81.94 469 SER A CA 1
ATOM 3802 C C . SER A 1 469 ? 34.808 6.113 -18.389 1.00 81.94 469 SER A C 1
ATOM 3804 O O . SER A 1 469 ? 34.890 6.289 -19.608 1.00 81.94 469 SER A O 1
ATOM 3806 N N . PHE A 1 470 ? 34.560 7.124 -17.554 1.00 82.62 470 PHE A N 1
ATOM 3807 C CA . PHE A 1 470 ? 34.364 8.488 -18.032 1.00 82.62 470 PHE A CA 1
ATOM 3808 C C . PHE A 1 470 ? 35.672 9.105 -18.546 1.00 82.62 470 PHE A C 1
ATOM 3810 O O . PHE A 1 470 ? 36.691 9.140 -17.861 1.00 82.62 470 PHE A O 1
ATOM 3817 N N . ASN A 1 471 ? 35.631 9.645 -19.767 1.00 80.00 471 ASN A N 1
ATOM 3818 C CA . ASN A 1 471 ? 36.743 10.382 -20.355 1.00 80.00 471 ASN A CA 1
ATOM 3819 C C . ASN A 1 471 ? 36.273 11.784 -20.784 1.00 80.00 471 ASN A C 1
ATOM 3821 O O . ASN A 1 471 ? 35.509 11.887 -21.746 1.00 80.00 471 ASN A O 1
ATOM 3825 N N . PRO A 1 472 ? 36.773 12.868 -20.155 1.00 73.94 472 PRO A N 1
ATOM 3826 C CA . PRO A 1 472 ? 36.389 14.245 -20.479 1.00 73.94 472 PRO A CA 1
ATOM 3827 C C . PRO A 1 472 ? 36.676 14.666 -21.926 1.00 73.94 472 PRO A C 1
ATOM 3829 O O . PRO A 1 472 ? 36.108 15.641 -22.408 1.00 73.94 472 PRO A O 1
ATOM 3832 N N . LYS A 1 473 ? 37.585 13.969 -22.622 1.00 73.56 473 LYS A N 1
ATOM 3833 C CA . LYS A 1 473 ? 37.923 14.254 -24.026 1.00 73.56 473 LYS A CA 1
ATOM 3834 C C . LYS A 1 473 ? 36.908 13.665 -25.012 1.00 73.56 473 LYS A C 1
ATOM 3836 O O . LYS A 1 473 ? 36.867 14.103 -26.159 1.00 73.56 473 LYS A O 1
ATOM 3841 N N . ASN A 1 474 ? 36.094 12.703 -24.573 1.00 78.50 474 ASN A N 1
ATOM 3842 C CA . ASN A 1 474 ? 35.115 12.010 -25.405 1.00 78.50 474 ASN A CA 1
ATOM 3843 C C . ASN A 1 474 ? 33.727 12.620 -25.189 1.00 78.50 474 ASN A C 1
ATOM 3845 O O . ASN A 1 474 ? 32.914 12.110 -24.415 1.00 78.50 474 ASN A O 1
ATOM 3849 N N . VAL A 1 475 ? 33.471 13.732 -25.876 1.00 80.50 475 VAL A N 1
ATOM 3850 C CA . VAL A 1 475 ? 32.156 14.381 -25.875 1.00 80.50 475 VAL A CA 1
ATOM 3851 C C . VAL A 1 475 ? 31.248 13.684 -26.897 1.00 80.50 475 VAL A C 1
ATOM 3853 O O . VAL A 1 475 ? 31.648 13.567 -28.062 1.00 80.50 475 VAL A O 1
ATOM 3856 N N . PRO A 1 476 ? 30.050 13.221 -26.496 1.00 86.31 476 PRO A N 1
ATOM 3857 C CA . PRO A 1 476 ? 29.100 12.611 -27.420 1.00 86.31 476 PRO A CA 1
ATOM 3858 C C . PRO A 1 476 ? 28.638 13.589 -28.500 1.00 86.31 476 PRO A C 1
ATOM 3860 O O . PRO A 1 476 ? 28.560 14.796 -28.281 1.00 86.31 476 PRO A O 1
ATOM 3863 N N . LEU A 1 477 ? 28.301 13.057 -29.672 1.00 85.69 477 LEU A N 1
ATOM 3864 C CA . LEU A 1 477 ? 27.728 13.813 -30.782 1.00 85.69 477 LEU A CA 1
ATOM 3865 C C . LEU A 1 477 ? 26.244 14.116 -30.546 1.00 85.69 477 LEU A C 1
ATOM 3867 O O . LEU A 1 477 ? 25.791 15.229 -30.790 1.00 85.69 477 LEU A O 1
ATOM 3871 N N . THR A 1 478 ? 25.493 13.110 -30.102 1.00 86.94 478 THR A N 1
ATOM 3872 C CA . THR A 1 478 ? 24.076 13.224 -29.746 1.00 86.94 478 THR A CA 1
ATOM 3873 C C . THR A 1 478 ? 23.720 12.177 -28.692 1.00 86.94 478 THR A C 1
ATOM 3875 O O . THR A 1 478 ? 24.431 11.180 -28.522 1.00 86.94 478 THR A O 1
ATOM 3878 N N . LEU A 1 479 ? 22.627 12.425 -27.979 1.00 89.50 479 LEU A N 1
ATOM 3879 C CA . LEU A 1 479 ? 22.101 11.594 -26.903 1.00 89.50 479 LEU A CA 1
ATOM 3880 C C . LEU A 1 479 ? 20.622 11.332 -27.166 1.00 89.50 479 LEU A C 1
ATOM 3882 O O . LEU A 1 479 ? 19.920 12.221 -27.652 1.00 89.50 479 LEU A O 1
ATOM 3886 N N . GLU A 1 480 ? 20.148 10.146 -26.798 1.00 89.12 480 GLU A N 1
ATOM 3887 C CA . GLU A 1 480 ? 18.731 9.779 -26.814 1.00 89.12 480 GLU A CA 1
ATOM 3888 C C . GLU A 1 480 ? 18.059 9.989 -28.183 1.00 89.12 480 GLU A C 1
ATOM 3890 O O . GLU A 1 480 ? 16.916 10.440 -28.304 1.00 89.12 480 GLU A O 1
ATOM 3895 N N . GLN A 1 481 ? 18.798 9.672 -29.245 1.00 89.31 481 GLN A N 1
ATOM 3896 C CA . GLN A 1 481 ? 18.418 9.949 -30.618 1.00 89.31 481 GLN A CA 1
ATOM 3897 C C . GLN A 1 481 ? 17.364 8.957 -31.115 1.00 89.31 481 GLN A C 1
ATOM 3899 O O . GLN A 1 481 ? 17.636 7.772 -31.314 1.00 89.31 481 GLN A O 1
ATOM 3904 N N . VAL A 1 482 ? 16.164 9.458 -31.408 1.00 89.62 482 VAL A N 1
ATOM 3905 C CA . VAL A 1 482 ? 15.106 8.672 -32.056 1.00 89.62 482 VAL A CA 1
ATOM 3906 C C . VAL A 1 482 ? 15.431 8.472 -33.536 1.00 89.62 482 VAL A C 1
ATOM 3908 O O . VAL A 1 482 ? 15.865 9.405 -34.218 1.00 89.62 482 VAL A O 1
ATOM 3911 N N . PHE A 1 483 ? 15.178 7.268 -34.048 1.00 89.81 483 PHE A N 1
ATOM 3912 C CA . PHE A 1 483 ? 15.331 6.937 -35.463 1.00 89.81 483 PHE A CA 1
ATOM 3913 C C . PHE A 1 483 ? 14.134 6.142 -35.994 1.00 89.81 483 PHE A C 1
ATOM 3915 O O . PHE A 1 483 ? 13.428 5.457 -35.253 1.00 89.81 483 PHE A O 1
ATOM 3922 N N . SER A 1 484 ? 13.921 6.212 -37.309 1.00 89.25 484 SER A N 1
ATOM 3923 C CA . SER A 1 484 ? 12.941 5.387 -38.016 1.00 89.25 484 SER A CA 1
ATOM 3924 C C . SER A 1 484 ? 13.471 5.017 -39.396 1.00 89.25 484 SER A C 1
ATOM 3926 O O . SER A 1 484 ? 13.597 5.871 -40.270 1.00 89.25 484 SER A O 1
ATOM 3928 N N . VAL A 1 485 ? 13.773 3.736 -39.582 1.00 88.06 485 VAL A N 1
ATOM 3929 C CA . VAL A 1 485 ? 14.264 3.161 -40.834 1.00 88.06 485 VAL A CA 1
ATOM 3930 C C . VAL A 1 485 ? 13.089 2.598 -41.625 1.00 88.06 485 VAL A C 1
ATOM 3932 O O . VAL A 1 485 ? 12.224 1.902 -41.083 1.00 88.06 485 VAL A O 1
ATOM 3935 N N . LYS A 1 486 ? 13.054 2.875 -42.930 1.00 87.38 486 LYS A N 1
ATOM 3936 C CA . LYS A 1 486 ? 12.081 2.263 -43.843 1.00 87.38 486 LYS A CA 1
ATOM 3937 C C . LYS A 1 486 ? 12.597 0.888 -44.272 1.00 87.38 486 LYS A C 1
ATOM 3939 O O . LYS A 1 486 ? 13.605 0.793 -44.967 1.00 87.38 486 LYS A O 1
ATOM 3944 N N . ILE A 1 487 ? 11.901 -0.173 -43.865 1.00 86.88 487 ILE A N 1
ATOM 3945 C CA . ILE A 1 487 ? 12.250 -1.553 -44.240 1.00 86.88 487 ILE A CA 1
ATOM 3946 C C . ILE A 1 487 ? 11.544 -1.940 -45.541 1.00 86.88 487 ILE A C 1
ATOM 3948 O O . ILE A 1 487 ? 12.165 -2.500 -46.440 1.00 86.88 487 ILE A O 1
ATOM 3952 N N . SER A 1 488 ? 10.265 -1.584 -45.661 1.00 84.06 488 SER A N 1
ATOM 3953 C CA . SER A 1 488 ? 9.448 -1.758 -46.864 1.00 84.06 488 SER A CA 1
ATOM 3954 C C . SER A 1 488 ? 8.546 -0.526 -47.069 1.00 84.06 488 SER A C 1
ATOM 3956 O O . SER A 1 488 ? 8.498 0.348 -46.197 1.00 84.06 488 SER A O 1
ATOM 3958 N N . PRO A 1 489 ? 7.802 -0.415 -48.189 1.00 82.06 489 PRO A N 1
ATOM 3959 C CA . PRO A 1 489 ? 6.850 0.682 -48.393 1.00 82.06 489 PRO A CA 1
ATOM 3960 C C . PRO A 1 489 ? 5.781 0.793 -47.294 1.00 82.06 489 PRO A C 1
ATOM 3962 O O . PRO A 1 489 ? 5.251 1.879 -47.063 1.00 82.06 489 PRO A O 1
ATOM 3965 N N . THR A 1 490 ? 5.477 -0.314 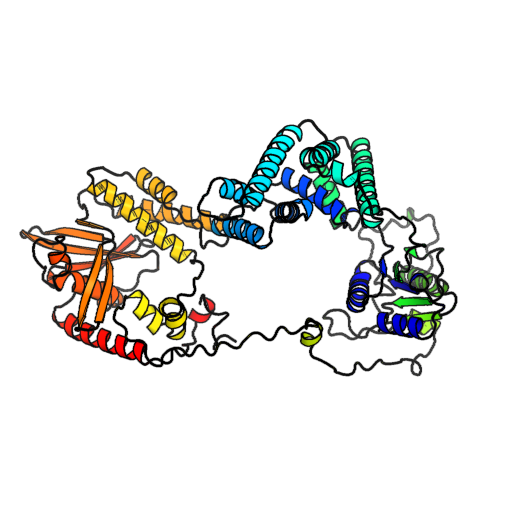-46.612 1.00 83.81 490 THR A N 1
ATOM 3966 C CA . THR A 1 490 ? 4.416 -0.415 -45.602 1.00 83.81 490 THR A CA 1
ATOM 3967 C C . THR A 1 490 ? 4.938 -0.558 -44.171 1.00 83.81 490 THR A C 1
ATOM 3969 O O . THR A 1 490 ? 4.186 -0.265 -43.246 1.00 83.81 490 THR A O 1
ATOM 3972 N N . LEU A 1 491 ? 6.207 -0.946 -43.972 1.00 88.19 491 LEU A N 1
ATOM 3973 C CA . LEU A 1 491 ? 6.799 -1.206 -42.656 1.00 88.19 491 LEU A CA 1
ATOM 3974 C C . LEU A 1 491 ? 7.957 -0.253 -42.340 1.00 88.19 491 LEU A C 1
ATOM 3976 O O . LEU A 1 491 ? 8.973 -0.201 -43.044 1.00 88.19 491 LEU A O 1
ATOM 3980 N N . LYS A 1 492 ? 7.832 0.436 -41.206 1.00 90.88 492 LYS A N 1
ATOM 3981 C CA . LYS A 1 492 ? 8.914 1.197 -40.579 1.00 90.88 492 LYS A CA 1
ATOM 3982 C C . LYS A 1 492 ? 9.372 0.502 -39.305 1.00 90.88 492 LYS A C 1
ATOM 3984 O O . LYS A 1 492 ? 8.547 0.005 -38.544 1.00 90.88 492 LYS A O 1
ATOM 3989 N N . VAL A 1 493 ? 10.673 0.523 -39.049 1.00 90.12 493 VAL A N 1
ATOM 3990 C CA . VAL A 1 493 ? 11.237 0.065 -37.777 1.00 90.12 493 VAL A CA 1
ATOM 3991 C C . VAL A 1 493 ? 11.923 1.232 -37.098 1.00 90.12 493 VAL A C 1
ATOM 3993 O O . VAL A 1 493 ? 12.667 1.970 -37.739 1.00 90.12 493 VAL A O 1
ATOM 3996 N N . GLY A 1 494 ? 11.631 1.444 -35.822 1.00 89.25 494 GLY A N 1
ATOM 3997 C CA . GLY A 1 494 ? 12.165 2.577 -35.080 1.00 89.25 494 GLY A CA 1
ATOM 3998 C C . GLY A 1 494 ? 12.560 2.229 -33.659 1.00 89.25 494 GLY A C 1
ATOM 3999 O O . GLY A 1 494 ? 12.209 1.181 -33.112 1.00 89.25 494 GLY A O 1
ATOM 4000 N N . GLY A 1 495 ? 13.315 3.139 -33.069 1.00 89.31 495 GLY A N 1
ATOM 4001 C CA . GLY A 1 495 ? 13.860 2.998 -31.733 1.00 89.31 495 GLY A CA 1
ATOM 4002 C C . GLY A 1 495 ? 14.513 4.291 -31.277 1.00 89.31 495 GLY A C 1
ATOM 4003 O O . GLY A 1 495 ? 14.391 5.336 -31.924 1.00 89.31 495 GLY A O 1
ATOM 4004 N N . ARG A 1 496 ? 15.206 4.198 -30.149 1.00 90.38 496 ARG A N 1
ATOM 4005 C CA . ARG A 1 496 ? 15.914 5.297 -29.505 1.00 90.38 496 ARG A CA 1
ATOM 4006 C C . ARG A 1 496 ? 17.328 4.816 -29.206 1.00 90.38 496 ARG A C 1
ATOM 4008 O O . ARG A 1 496 ? 17.481 3.722 -28.684 1.00 90.38 496 ARG A O 1
ATOM 4015 N N . ILE A 1 497 ? 18.324 5.582 -29.632 1.00 90.56 497 ILE A N 1
ATOM 4016 C CA . ILE A 1 497 ? 19.743 5.305 -29.400 1.00 90.56 497 ILE A CA 1
ATOM 4017 C C . ILE A 1 497 ? 20.193 6.154 -28.215 1.00 90.56 497 ILE A C 1
ATOM 4019 O O . ILE A 1 497 ? 20.118 7.379 -28.305 1.00 90.56 497 ILE A O 1
ATOM 4023 N N . ASP A 1 498 ? 20.700 5.534 -27.152 1.00 89.44 498 ASP A N 1
ATOM 4024 C CA . ASP A 1 498 ? 21.076 6.257 -25.931 1.00 89.44 498 ASP A CA 1
ATOM 4025 C C . ASP A 1 498 ? 22.217 7.253 -26.177 1.00 89.44 498 ASP A C 1
ATOM 4027 O O . ASP A 1 498 ? 22.132 8.421 -25.794 1.00 89.44 498 ASP A O 1
ATOM 4031 N N . ARG A 1 499 ? 23.291 6.822 -26.854 1.00 90.94 499 ARG A N 1
ATOM 4032 C CA . ARG A 1 499 ? 24.478 7.659 -27.067 1.00 90.94 499 ARG A CA 1
ATOM 4033 C C . ARG A 1 499 ? 25.203 7.359 -28.375 1.00 90.94 499 ARG A C 1
ATOM 4035 O O . ARG A 1 499 ? 25.431 6.204 -28.727 1.00 90.94 499 ARG A O 1
ATOM 4042 N N . ILE A 1 500 ? 25.631 8.420 -29.063 1.00 90.06 500 ILE A N 1
ATOM 4043 C CA . ILE A 1 500 ? 26.465 8.338 -30.268 1.00 90.06 500 ILE A CA 1
ATOM 4044 C C . ILE A 1 500 ? 27.730 9.171 -30.066 1.00 90.06 500 ILE A C 1
ATOM 4046 O O . ILE A 1 500 ? 27.653 10.384 -29.884 1.00 90.06 500 ILE A O 1
ATOM 4050 N N . ASP A 1 501 ? 28.889 8.532 -30.163 1.00 88.44 501 ASP A N 1
ATOM 4051 C CA . ASP A 1 501 ? 30.211 9.141 -30.048 1.00 88.44 501 ASP A CA 1
ATOM 4052 C C . ASP A 1 501 ? 30.912 9.216 -31.409 1.00 88.44 501 ASP A C 1
ATOM 4054 O O . ASP A 1 501 ? 30.697 8.396 -32.305 1.00 88.44 501 ASP A O 1
ATOM 4058 N N . ARG A 1 502 ? 31.813 10.194 -31.546 1.00 84.00 502 ARG A N 1
ATOM 4059 C CA . ARG A 1 502 ? 32.730 10.302 -32.685 1.00 84.00 502 ARG A CA 1
ATOM 4060 C C . ARG A 1 502 ? 34.148 9.997 -32.225 1.00 84.00 502 ARG A C 1
ATOM 4062 O O . ARG A 1 502 ? 34.745 10.776 -31.484 1.00 84.00 502 ARG A O 1
ATOM 4069 N N . VAL A 1 503 ? 34.704 8.894 -32.712 1.00 77.88 503 VAL A N 1
ATOM 4070 C CA . VAL A 1 503 ? 36.060 8.448 -32.397 1.00 77.88 503 VAL A CA 1
ATOM 4071 C C . VAL A 1 503 ? 36.982 8.797 -33.565 1.00 77.88 503 VAL A C 1
ATOM 4073 O O . VAL A 1 503 ? 36.719 8.468 -34.721 1.00 77.88 503 VAL A O 1
ATOM 4076 N N . LYS A 1 504 ? 38.083 9.497 -33.277 1.00 66.50 504 LYS A N 1
ATOM 4077 C CA . LYS A 1 504 ? 39.151 9.742 -34.256 1.00 66.50 504 LYS A CA 1
ATOM 4078 C C . LYS A 1 504 ? 40.213 8.658 -34.092 1.00 66.50 504 LYS A C 1
ATOM 4080 O O . LYS A 1 504 ? 40.783 8.552 -33.010 1.00 66.50 504 LYS A O 1
ATOM 4085 N N . ARG A 1 505 ? 40.502 7.881 -35.141 1.00 59.06 505 ARG A N 1
ATOM 4086 C CA . ARG A 1 505 ? 41.701 7.025 -35.168 1.00 59.06 505 ARG A CA 1
ATOM 4087 C C . ARG A 1 505 ? 42.918 7.821 -35.635 1.00 59.06 505 ARG A C 1
ATOM 4089 O O . ARG A 1 505 ? 42.787 8.728 -36.458 1.00 59.06 505 ARG A O 1
ATOM 4096 N N . ASP A 1 506 ? 44.104 7.401 -35.198 1.00 50.09 506 ASP A N 1
ATOM 4097 C CA . ASP A 1 506 ? 45.402 7.963 -35.615 1.00 50.09 506 ASP A CA 1
ATOM 4098 C C . ASP A 1 506 ? 45.645 7.897 -37.139 1.00 50.09 506 ASP A C 1
ATOM 4100 O O . ASP A 1 506 ? 46.500 8.597 -37.671 1.00 50.09 506 ASP A O 1
ATOM 4104 N N . SER A 1 507 ? 44.857 7.102 -37.875 1.00 50.94 507 SER A N 1
ATOM 4105 C CA . SER A 1 507 ? 44.905 6.964 -39.337 1.00 50.94 507 SER A CA 1
ATOM 4106 C C . SER A 1 507 ? 44.083 8.003 -40.119 1.00 50.94 507 SER A C 1
ATOM 4108 O O . SER A 1 507 ? 43.971 7.894 -41.341 1.00 50.94 507 SER A O 1
ATOM 4110 N N . GLY A 1 508 ? 43.463 8.983 -39.451 1.00 54.03 508 GLY A N 1
ATOM 4111 C CA . GLY A 1 508 ? 42.655 10.028 -40.096 1.00 54.03 508 GLY A CA 1
ATOM 4112 C C . GLY A 1 508 ? 41.271 9.574 -40.587 1.00 54.03 508 GLY A C 1
ATOM 4113 O O . GLY A 1 508 ? 40.551 10.374 -41.184 1.00 54.03 508 GLY A O 1
ATOM 4114 N N . ARG A 1 509 ? 40.872 8.319 -40.329 1.00 60.09 509 ARG A N 1
ATOM 4115 C CA . ARG A 1 509 ? 39.508 7.820 -40.580 1.00 60.09 509 ARG A CA 1
ATOM 4116 C C . ARG A 1 509 ? 38.605 8.118 -39.381 1.00 60.09 509 ARG A C 1
ATOM 4118 O O . ARG A 1 509 ? 38.994 7.887 -38.235 1.00 60.09 509 ARG A O 1
ATOM 4125 N N . GLU A 1 510 ? 37.419 8.652 -39.659 1.00 66.94 510 GLU A N 1
ATOM 4126 C CA . GLU A 1 510 ? 36.392 8.928 -38.652 1.00 66.94 510 GLU A CA 1
ATOM 4127 C C . GLU A 1 510 ? 35.576 7.658 -38.396 1.00 66.94 510 GLU A C 1
ATOM 4129 O O . GLU A 1 510 ? 35.065 7.059 -39.337 1.00 66.94 510 GLU A O 1
ATOM 4134 N N . GLU A 1 511 ? 35.467 7.248 -37.134 1.00 82.00 511 GLU A N 1
ATOM 4135 C CA . GLU A 1 511 ? 34.673 6.096 -36.700 1.00 82.00 511 GLU A CA 1
ATOM 4136 C C . GLU A 1 511 ? 33.549 6.590 -35.783 1.00 82.00 511 GLU A C 1
ATOM 4138 O O . GLU A 1 511 ? 33.744 7.506 -34.975 1.00 82.00 511 GLU A O 1
ATOM 4143 N N . ILE A 1 512 ? 32.361 6.011 -35.920 1.00 87.00 512 ILE A N 1
ATOM 4144 C CA . ILE A 1 512 ? 31.204 6.335 -35.081 1.00 87.00 512 ILE A CA 1
ATOM 4145 C C . ILE A 1 512 ? 31.005 5.186 -34.104 1.00 87.00 512 ILE A C 1
ATOM 4147 O O . ILE A 1 512 ? 30.954 4.030 -34.517 1.00 87.00 512 ILE A O 1
ATOM 4151 N N . GLU A 1 513 ? 30.880 5.496 -32.815 1.00 90.19 513 GLU A N 1
ATOM 4152 C CA . GLU A 1 513 ? 30.555 4.504 -31.790 1.00 90.19 513 GLU A CA 1
ATOM 4153 C C . GLU A 1 513 ? 29.136 4.749 -31.268 1.00 90.19 513 GLU A C 1
ATOM 4155 O O . GLU A 1 513 ? 28.843 5.814 -30.735 1.00 90.19 513 GLU A O 1
ATOM 4160 N N . ILE A 1 514 ? 28.245 3.772 -31.428 1.00 90.94 514 ILE A N 1
ATOM 4161 C CA . ILE A 1 514 ? 26.898 3.781 -30.849 1.00 90.94 514 ILE A CA 1
ATOM 4162 C C . ILE A 1 514 ? 26.930 2.964 -29.562 1.00 90.94 514 ILE A C 1
ATOM 4164 O O . ILE A 1 514 ? 27.395 1.823 -29.571 1.00 90.94 514 ILE A O 1
ATOM 4168 N N . ILE A 1 515 ? 26.446 3.543 -28.468 1.00 90.56 515 ILE A N 1
ATOM 4169 C CA . ILE A 1 515 ? 26.463 2.938 -27.137 1.00 90.56 515 ILE A CA 1
ATOM 4170 C C . ILE A 1 515 ? 25.026 2.826 -26.625 1.00 90.56 515 ILE A C 1
ATOM 4172 O O . ILE A 1 515 ? 24.296 3.816 -26.632 1.00 90.56 515 ILE A O 1
ATOM 4176 N N . ASP A 1 516 ? 24.655 1.627 -26.178 1.00 90.94 516 ASP A N 1
ATOM 4177 C CA . ASP A 1 516 ? 23.393 1.323 -25.493 1.00 90.94 516 ASP A CA 1
ATOM 4178 C C . ASP A 1 516 ? 23.700 0.893 -24.056 1.00 90.94 516 ASP A C 1
ATOM 4180 O O . ASP A 1 516 ? 24.566 0.041 -23.810 1.00 90.94 516 ASP A O 1
ATOM 4184 N N . TYR A 1 517 ? 23.048 1.545 -23.104 1.00 91.06 517 TYR A N 1
ATOM 4185 C CA . TYR A 1 517 ? 23.278 1.355 -21.682 1.00 91.06 517 TYR A CA 1
ATOM 4186 C C . TYR A 1 517 ? 22.426 0.205 -21.146 1.00 91.06 517 TYR A C 1
ATOM 4188 O O . TYR A 1 517 ? 21.236 0.101 -21.429 1.00 91.06 517 TYR A O 1
ATOM 4196 N N . LYS A 1 518 ? 23.028 -0.673 -20.336 1.00 89.88 518 LYS A N 1
ATOM 4197 C CA . LYS A 1 518 ? 22.336 -1.800 -19.699 1.00 89.88 518 LYS A CA 1
ATOM 4198 C C . LYS A 1 518 ? 22.639 -1.848 -18.203 1.00 89.88 518 LYS A C 1
ATOM 4200 O O . LYS A 1 518 ? 23.793 -1.836 -17.781 1.00 89.88 518 LYS A O 1
ATOM 4205 N N . THR A 1 519 ? 21.585 -1.967 -17.401 1.00 84.50 519 THR A N 1
ATOM 4206 C CA . THR A 1 519 ? 21.643 -2.121 -15.934 1.00 84.50 519 THR A CA 1
ATOM 4207 C C . THR A 1 519 ? 21.503 -3.579 -15.472 1.00 84.50 519 THR A C 1
ATOM 4209 O O . THR A 1 519 ? 21.481 -3.847 -14.276 1.00 84.50 519 THR A O 1
ATOM 4212 N N . GLY A 1 520 ? 21.395 -4.528 -16.409 1.00 78.75 520 GLY A N 1
ATOM 4213 C CA . GLY A 1 520 ? 21.275 -5.965 -16.141 1.00 78.75 520 GLY A CA 1
ATOM 4214 C C . GLY A 1 520 ? 22.577 -6.745 -16.351 1.00 78.75 520 GLY A C 1
ATOM 4215 O O . GLY A 1 520 ? 23.635 -6.173 -16.596 1.00 78.75 520 GLY A O 1
ATOM 4216 N N . LYS A 1 521 ? 22.479 -8.080 -16.288 1.00 74.38 521 LYS A N 1
ATOM 4217 C CA . LYS A 1 521 ? 23.622 -8.991 -16.463 1.00 74.38 521 LYS A CA 1
ATOM 4218 C C . LYS A 1 521 ? 24.256 -8.873 -17.852 1.00 74.38 521 LYS A C 1
ATOM 4220 O O . LYS A 1 521 ? 23.544 -8.828 -18.854 1.00 74.38 521 LYS A O 1
ATOM 4225 N N . SER A 1 522 ? 25.584 -8.944 -17.889 1.00 71.25 522 SER A N 1
ATOM 4226 C CA . SER A 1 522 ? 26.375 -8.924 -19.120 1.00 71.25 522 SER A CA 1
ATOM 4227 C C . SER A 1 522 ? 26.255 -10.252 -19.893 1.00 71.25 522 SER A C 1
ATOM 4229 O O . SER A 1 522 ? 26.533 -11.312 -19.322 1.00 71.25 522 SER A O 1
ATOM 4231 N N . PRO A 1 523 ? 25.844 -10.230 -21.173 1.00 74.88 523 PRO A N 1
ATOM 4232 C CA . PRO A 1 523 ? 25.812 -11.388 -22.051 1.00 74.88 523 PRO A CA 1
ATOM 4233 C C . PRO A 1 523 ? 27.217 -11.701 -22.587 1.00 74.88 523 PRO A C 1
ATOM 4235 O O . PRO A 1 523 ? 28.173 -10.948 -22.384 1.00 74.88 523 PRO A O 1
ATOM 4238 N N . THR A 1 524 ? 27.368 -12.828 -23.282 1.00 75.62 524 THR A N 1
ATOM 4239 C CA . THR A 1 524 ? 28.657 -13.194 -23.881 1.00 75.62 524 THR A CA 1
ATOM 4240 C C . THR A 1 524 ? 28.931 -12.382 -25.149 1.00 75.62 524 THR A C 1
ATOM 4242 O O . THR A 1 524 ? 28.014 -11.873 -25.790 1.00 75.62 524 THR A O 1
ATOM 4245 N N . LYS A 1 525 ? 30.201 -12.289 -25.576 1.00 74.50 525 LYS A N 1
ATOM 4246 C CA . LYS A 1 525 ? 30.565 -11.588 -26.826 1.00 74.50 525 LYS A CA 1
ATOM 4247 C C . LYS A 1 525 ? 29.802 -12.105 -28.050 1.00 74.50 525 LYS A C 1
ATOM 4249 O O . LYS A 1 525 ? 29.450 -11.311 -28.913 1.00 74.50 525 LYS A O 1
ATOM 4254 N N . LYS A 1 526 ? 29.519 -13.410 -28.097 1.00 73.69 526 LYS A N 1
ATOM 4255 C CA . LYS A 1 526 ? 28.773 -14.033 -29.194 1.00 73.69 526 LYS A CA 1
ATOM 4256 C C . LYS A 1 526 ? 27.322 -13.544 -29.247 1.00 73.69 526 LYS A C 1
ATOM 4258 O O . LYS A 1 526 ? 26.823 -13.244 -30.324 1.00 73.69 526 LYS A O 1
ATOM 4263 N N . ASP A 1 527 ? 26.685 -13.393 -28.090 1.00 76.44 527 ASP A N 1
ATOM 4264 C CA . ASP A 1 527 ? 25.311 -12.888 -28.006 1.00 76.44 527 ASP A CA 1
ATOM 4265 C C . ASP A 1 527 ? 25.225 -11.444 -28.533 1.00 76.44 527 ASP A C 1
ATOM 4267 O O . ASP A 1 527 ? 24.285 -11.088 -29.233 1.00 76.44 527 ASP A O 1
ATOM 4271 N N . VAL A 1 528 ? 26.250 -10.622 -28.269 1.00 76.19 528 VAL A N 1
ATOM 4272 C CA . VAL A 1 528 ? 26.340 -9.234 -28.766 1.00 76.19 528 VAL A CA 1
ATOM 4273 C C . VAL A 1 528 ? 26.594 -9.170 -30.279 1.00 76.19 528 VAL A C 1
ATOM 4275 O O . VAL A 1 528 ? 26.162 -8.227 -30.945 1.00 76.19 528 VAL A O 1
ATOM 4278 N N . GLU A 1 529 ? 27.283 -10.156 -30.855 1.00 77.31 529 GLU A N 1
ATOM 4279 C CA . GLU A 1 529 ? 27.507 -10.252 -32.304 1.00 77.31 529 GLU A CA 1
ATOM 4280 C C . GLU A 1 529 ? 26.223 -10.586 -33.078 1.00 77.31 529 GLU A C 1
ATOM 4282 O O . GLU A 1 529 ? 26.026 -10.061 -34.174 1.00 77.31 529 GLU A O 1
ATOM 4287 N N . GLU A 1 530 ? 25.330 -11.386 -32.493 1.00 78.75 530 GLU A N 1
ATOM 4288 C CA . GLU A 1 530 ? 24.055 -11.801 -33.100 1.00 78.75 530 GLU A CA 1
ATOM 4289 C C . GLU A 1 530 ? 22.860 -10.923 -32.668 1.00 78.75 530 GLU A C 1
ATOM 4291 O O . GLU A 1 530 ? 21.748 -11.087 -33.169 1.00 78.75 530 GLU A O 1
ATOM 4296 N N . ASP A 1 531 ? 23.079 -9.952 -31.775 1.00 84.62 531 ASP A N 1
ATOM 4297 C CA . ASP A 1 531 ? 22.018 -9.117 -31.214 1.00 84.62 531 ASP A CA 1
ATOM 4298 C C . ASP A 1 531 ? 21.290 -8.263 -32.273 1.00 84.62 531 ASP A C 1
ATOM 4300 O O . ASP A 1 531 ? 21.894 -7.474 -33.021 1.00 84.62 531 ASP A O 1
ATOM 4304 N N . LEU A 1 532 ? 19.961 -8.397 -32.310 1.00 84.38 532 LEU A N 1
ATOM 4305 C CA . LEU A 1 532 ? 19.084 -7.706 -33.254 1.00 84.38 532 LEU A CA 1
ATOM 4306 C C . LEU A 1 532 ? 18.955 -6.204 -32.934 1.00 84.38 532 LEU A C 1
ATOM 4308 O O . LEU A 1 532 ? 18.880 -5.405 -33.870 1.00 84.38 532 LEU A O 1
ATOM 4312 N N . GLN A 1 533 ? 18.971 -5.797 -31.657 1.00 87.12 533 GLN A N 1
ATOM 4313 C CA . GLN A 1 533 ? 18.845 -4.392 -31.242 1.00 87.12 533 GLN A CA 1
ATOM 4314 C C . GLN A 1 533 ? 20.014 -3.559 -31.784 1.00 87.12 533 GLN A C 1
ATOM 4316 O O . GLN A 1 533 ? 19.809 -2.562 -32.482 1.00 87.12 533 GLN A O 1
ATOM 4321 N N . LEU A 1 534 ? 21.247 -4.006 -31.544 1.00 86.38 534 LEU A N 1
ATOM 4322 C CA . LEU A 1 534 ? 22.448 -3.332 -32.035 1.00 86.38 534 LEU A CA 1
ATOM 4323 C C . LEU A 1 534 ? 22.535 -3.358 -33.562 1.00 86.38 534 LEU A C 1
ATOM 4325 O O . LEU A 1 534 ? 23.000 -2.394 -34.177 1.00 86.38 534 LEU A O 1
ATOM 4329 N N . THR A 1 535 ? 22.052 -4.427 -34.200 1.00 87.12 535 THR A N 1
ATOM 4330 C CA . THR A 1 535 ? 22.042 -4.483 -35.665 1.00 87.12 535 THR A CA 1
ATOM 4331 C C . THR A 1 535 ? 21.067 -3.476 -36.272 1.00 87.12 535 THR A C 1
ATOM 4333 O O . THR A 1 535 ? 21.376 -2.868 -37.299 1.00 87.12 535 THR A O 1
ATOM 4336 N N . LEU A 1 536 ? 19.926 -3.227 -35.620 1.00 87.19 536 LEU A N 1
ATOM 4337 C CA . LEU A 1 536 ? 19.004 -2.157 -36.009 1.00 87.19 536 LEU A CA 1
ATOM 4338 C C . LEU A 1 536 ? 19.641 -0.769 -35.868 1.00 87.19 536 LEU A C 1
ATOM 4340 O O . LEU A 1 536 ? 19.418 0.081 -36.730 1.00 87.19 536 LEU A O 1
ATOM 4344 N N . TYR A 1 537 ? 20.469 -0.536 -34.845 1.00 88.88 537 TYR A N 1
ATOM 4345 C CA . TYR A 1 537 ? 21.213 0.722 -34.705 1.00 88.88 537 TYR A CA 1
ATOM 4346 C C . TYR A 1 537 ? 22.265 0.903 -35.802 1.00 88.88 537 TYR A C 1
ATOM 4348 O O . TYR A 1 537 ? 22.351 1.975 -36.405 1.00 88.88 537 TYR A O 1
ATOM 4356 N N . ALA A 1 538 ? 23.020 -0.154 -36.120 1.00 87.56 538 ALA A N 1
ATOM 4357 C CA . ALA A 1 538 ? 23.964 -0.141 -37.237 1.00 87.56 538 ALA A CA 1
ATOM 4358 C C . ALA A 1 538 ? 23.250 0.120 -38.576 1.00 87.56 538 ALA A C 1
ATOM 4360 O O . ALA A 1 538 ? 23.724 0.906 -39.400 1.00 87.56 538 ALA A O 1
ATOM 4361 N N . LEU A 1 539 ? 22.069 -0.474 -38.776 1.00 86.75 539 LEU A N 1
ATOM 4362 C CA . LEU A 1 539 ? 21.233 -0.209 -39.944 1.00 86.75 539 LEU A CA 1
ATOM 4363 C C . LEU A 1 539 ? 20.764 1.254 -39.977 1.00 86.75 539 LEU A C 1
ATOM 4365 O O . LEU A 1 539 ? 20.864 1.902 -41.013 1.00 86.75 539 LEU A O 1
ATOM 4369 N N . ALA A 1 540 ? 20.307 1.808 -38.852 1.00 86.50 540 ALA A N 1
ATOM 4370 C CA . ALA A 1 540 ? 19.868 3.202 -38.771 1.00 86.50 540 ALA A CA 1
ATOM 4371 C C . ALA A 1 540 ? 20.982 4.201 -39.118 1.00 86.50 540 ALA A C 1
ATOM 4373 O O . ALA A 1 540 ? 20.725 5.217 -39.773 1.00 86.50 540 ALA A O 1
ATOM 4374 N N . ALA A 1 541 ? 22.222 3.896 -38.729 1.00 85.44 541 ALA A N 1
ATOM 4375 C CA . ALA A 1 541 ? 23.387 4.701 -39.074 1.00 85.44 541 ALA A CA 1
ATOM 4376 C C . ALA A 1 541 ? 23.773 4.613 -40.558 1.00 85.44 541 ALA A C 1
ATOM 4378 O O . ALA A 1 541 ? 24.166 5.623 -41.142 1.00 85.44 541 ALA A O 1
ATOM 4379 N N . THR A 1 542 ? 23.629 3.439 -41.176 1.00 85.94 542 THR A N 1
ATOM 4380 C CA . THR A 1 542 ? 24.109 3.152 -42.542 1.00 85.94 542 THR A CA 1
ATOM 4381 C C . THR A 1 542 ? 23.058 3.363 -43.640 1.00 85.94 542 THR A C 1
ATOM 4383 O O . THR A 1 542 ? 23.422 3.584 -44.792 1.00 85.94 542 THR A O 1
ATOM 4386 N N . ASP A 1 543 ? 21.762 3.374 -43.309 1.00 82.69 543 ASP A N 1
ATOM 4387 C CA . ASP A 1 543 ? 20.647 3.604 -44.254 1.00 82.69 543 ASP A CA 1
ATOM 4388 C C . ASP A 1 543 ? 20.505 5.090 -44.659 1.00 82.69 543 ASP A C 1
ATOM 4390 O O . ASP A 1 543 ? 19.675 5.452 -45.488 1.00 82.69 543 ASP A O 1
ATOM 4394 N N . GLY A 1 544 ? 21.316 5.981 -44.074 1.00 78.50 544 GLY A N 1
ATOM 4395 C CA . GLY A 1 544 ? 21.320 7.418 -44.370 1.00 78.50 544 GLY A CA 1
ATOM 4396 C C . GLY A 1 544 ? 20.267 8.226 -43.606 1.00 78.50 544 GLY A C 1
ATOM 4397 O O . GLY A 1 544 ? 20.260 9.452 -43.697 1.00 78.50 544 GLY A O 1
ATOM 4398 N N . THR A 1 545 ? 19.432 7.574 -42.790 1.00 80.56 545 THR A N 1
ATOM 4399 C CA . THR A 1 545 ? 18.406 8.233 -41.962 1.00 80.56 545 THR A CA 1
ATOM 4400 C C . THR A 1 545 ? 19.029 9.261 -41.011 1.00 80.56 545 THR A C 1
ATOM 4402 O O . THR A 1 545 ? 18.626 10.423 -41.005 1.00 80.56 545 THR A O 1
ATOM 4405 N N . LEU A 1 546 ? 20.069 8.877 -40.261 1.00 81.19 546 LEU A N 1
ATOM 4406 C CA . LEU A 1 546 ? 20.755 9.789 -39.333 1.00 81.19 546 LEU A CA 1
ATOM 4407 C C . LEU A 1 546 ? 21.557 10.887 -40.060 1.00 81.19 546 LEU A C 1
ATOM 4409 O O . LEU A 1 546 ? 21.716 11.991 -39.540 1.00 81.19 546 LEU A O 1
ATOM 4413 N N . THR A 1 547 ? 22.019 10.627 -41.287 1.00 80.25 547 THR A N 1
ATOM 4414 C CA . THR A 1 547 ? 22.646 11.643 -42.153 1.00 80.25 547 THR A CA 1
ATOM 4415 C C . THR A 1 547 ? 21.622 12.679 -42.616 1.00 80.25 547 THR A C 1
ATOM 4417 O O . THR A 1 547 ? 21.884 13.875 -42.540 1.00 80.25 547 THR A O 1
ATOM 4420 N N . TYR A 1 548 ? 20.432 12.242 -43.038 1.00 76.69 548 TYR A N 1
ATOM 4421 C CA . TYR A 1 548 ? 19.337 13.132 -43.433 1.00 76.69 548 TYR A CA 1
ATOM 4422 C C . TYR A 1 548 ? 18.853 14.013 -42.272 1.00 76.69 548 TYR A C 1
ATOM 4424 O O . TYR A 1 548 ? 18.511 15.173 -42.477 1.00 76.69 548 TYR A O 1
ATOM 4432 N N . MET A 1 549 ? 18.894 13.494 -41.041 1.00 76.75 549 MET A N 1
ATOM 4433 C CA . MET A 1 549 ? 18.603 14.256 -39.819 1.00 76.75 549 MET A CA 1
ATOM 4434 C C . MET A 1 549 ? 19.715 15.250 -39.427 1.00 76.75 549 MET A C 1
ATOM 4436 O O . MET A 1 549 ? 19.587 15.934 -38.417 1.00 76.75 549 MET A O 1
ATOM 4440 N N . GLY A 1 550 ? 20.805 15.343 -40.200 1.00 78.75 550 GLY A N 1
ATOM 4441 C CA . GLY A 1 550 ? 21.905 16.286 -39.972 1.00 78.75 550 GLY A CA 1
ATOM 4442 C C . GLY A 1 550 ? 22.903 15.866 -38.890 1.00 78.75 550 GLY A C 1
ATOM 4443 O O . GLY A 1 550 ? 23.791 16.643 -38.548 1.00 78.75 550 GLY A O 1
ATOM 4444 N N . ILE A 1 551 ? 22.789 14.644 -38.363 1.00 80.50 551 ILE A N 1
ATOM 4445 C CA . ILE A 1 551 ? 23.646 14.143 -37.279 1.00 80.50 551 ILE A CA 1
ATOM 4446 C C . ILE A 1 551 ? 25.025 13.785 -37.835 1.00 80.50 551 ILE A C 1
ATOM 4448 O O . ILE A 1 551 ? 26.053 14.173 -37.283 1.00 80.50 551 ILE A O 1
ATOM 4452 N N . PHE A 1 552 ? 25.058 13.083 -38.969 1.00 81.81 552 PHE A N 1
ATOM 4453 C CA . PHE A 1 552 ? 26.298 12.736 -39.659 1.00 81.81 552 PHE A CA 1
ATOM 4454 C C . PHE A 1 552 ? 26.501 13.606 -40.896 1.00 81.81 552 PHE A C 1
ATOM 4456 O O . PHE A 1 552 ? 25.570 13.828 -41.664 1.00 81.81 552 PHE A O 1
ATOM 4463 N N . LYS A 1 553 ? 27.744 14.041 -41.141 1.00 76.19 553 LYS A N 1
ATOM 4464 C CA . LYS A 1 553 ? 28.108 14.794 -42.358 1.00 76.19 553 LYS A CA 1
ATOM 4465 C C . LYS A 1 553 ? 28.105 13.927 -43.619 1.00 76.19 553 LYS A C 1
ATOM 4467 O O . LYS A 1 553 ? 27.886 14.426 -44.716 1.00 76.19 553 LYS A O 1
ATOM 4472 N N . LYS A 1 554 ? 28.384 12.634 -43.458 1.00 81.25 554 LYS A N 1
ATOM 4473 C CA . LYS A 1 554 ? 28.398 11.614 -44.507 1.00 81.25 554 LYS A CA 1
ATOM 4474 C C . LYS A 1 554 ? 27.840 10.327 -43.913 1.00 81.25 554 LYS A C 1
ATOM 4476 O O . LYS A 1 554 ? 28.076 10.054 -42.739 1.00 81.25 554 LYS A O 1
ATOM 4481 N N . THR A 1 555 ? 27.113 9.550 -44.708 1.00 83.25 555 THR A N 1
ATOM 4482 C CA . THR A 1 555 ? 26.638 8.231 -44.283 1.00 83.25 555 THR A CA 1
ATOM 4483 C C . THR A 1 555 ? 27.831 7.283 -44.111 1.00 83.25 555 THR A C 1
ATOM 4485 O O . THR A 1 555 ? 28.557 7.071 -45.091 1.00 83.25 555 THR A O 1
ATOM 4488 N N . PRO A 1 556 ? 28.073 6.765 -42.893 1.00 82.19 556 PRO A N 1
ATOM 4489 C CA . PRO A 1 556 ? 29.187 5.862 -42.626 1.00 82.19 556 PRO A CA 1
ATOM 4490 C C . PRO A 1 556 ? 28.975 4.506 -43.300 1.00 82.19 556 PRO A C 1
ATOM 4492 O O . PRO A 1 556 ? 27.838 4.070 -43.504 1.00 82.19 556 PRO A O 1
ATOM 4495 N N . GLN A 1 557 ? 30.073 3.830 -43.638 1.00 81.62 557 GLN A N 1
ATOM 4496 C CA . GLN A 1 557 ? 30.010 2.418 -44.017 1.00 81.62 557 GLN A CA 1
ATOM 4497 C C . GLN A 1 557 ? 29.805 1.535 -42.773 1.00 81.62 557 GLN A C 1
ATOM 4499 O O . GLN A 1 557 ? 30.167 1.946 -41.670 1.00 81.62 557 GLN A O 1
ATOM 4504 N N . PRO A 1 558 ? 29.247 0.319 -42.913 1.00 80.56 558 PRO A N 1
ATOM 4505 C CA . PRO A 1 558 ? 29.008 -0.582 -41.780 1.00 80.56 558 PRO A CA 1
ATOM 4506 C C . PRO A 1 558 ? 30.262 -0.878 -40.947 1.00 80.56 558 PRO A C 1
ATOM 4508 O O . PRO A 1 558 ? 30.186 -0.990 -39.728 1.00 80.56 558 PRO A O 1
ATOM 4511 N N . GLU A 1 559 ? 31.429 -0.929 -41.591 1.00 81.25 559 GLU A N 1
ATOM 4512 C CA . GLU A 1 559 ? 32.722 -1.175 -40.948 1.00 81.25 559 GLU A CA 1
ATOM 4513 C C . GLU A 1 559 ? 33.252 0.045 -40.167 1.00 81.25 559 GLU A C 1
ATOM 4515 O O . GLU A 1 559 ? 34.193 -0.081 -39.385 1.00 81.25 559 GLU A O 1
ATOM 4520 N N . GLU A 1 560 ? 32.660 1.224 -40.371 1.00 82.62 560 GLU A N 1
ATOM 4521 C CA . GLU A 1 560 ? 32.979 2.482 -39.679 1.00 82.62 560 GLU A CA 1
ATOM 4522 C C . GLU A 1 560 ? 32.043 2.737 -38.482 1.00 82.62 560 GLU A C 1
ATOM 4524 O O . GLU A 1 560 ? 32.227 3.716 -37.754 1.00 82.62 560 GLU A O 1
ATOM 4529 N N . VAL A 1 561 ? 31.038 1.874 -38.278 1.00 85.50 561 VAL A N 1
ATOM 4530 C CA . VAL A 1 561 ? 30.082 1.958 -37.170 1.00 85.50 561 VAL A CA 1
ATOM 4531 C C . VAL A 1 561 ? 30.380 0.860 -36.159 1.00 85.50 561 VAL A C 1
ATOM 4533 O O . VAL A 1 561 ? 30.060 -0.313 -36.350 1.00 85.50 561 VAL A O 1
ATOM 4536 N N . LYS A 1 562 ? 30.971 1.266 -35.042 1.00 89.31 562 LYS A N 1
ATOM 4537 C CA . LYS A 1 562 ? 31.185 0.420 -33.878 1.00 89.31 562 LYS A CA 1
ATOM 4538 C C . LYS A 1 562 ? 29.939 0.460 -32.997 1.00 89.31 562 LYS A C 1
ATOM 4540 O O . LYS A 1 562 ? 29.508 1.534 -32.591 1.00 89.31 562 LYS A O 1
ATOM 4545 N N . ILE A 1 563 ? 29.361 -0.689 -32.676 1.00 89.56 563 ILE A N 1
ATOM 4546 C CA . ILE A 1 563 ? 28.192 -0.790 -31.787 1.00 89.56 563 ILE A CA 1
ATOM 4547 C C . ILE A 1 563 ? 28.607 -1.455 -30.481 1.00 89.56 563 ILE A C 1
ATOM 4549 O O . ILE A 1 563 ? 29.324 -2.457 -30.494 1.00 89.56 563 ILE A O 1
ATOM 4553 N N . SER A 1 564 ? 28.190 -0.881 -29.358 1.00 89.75 564 SER A N 1
ATOM 4554 C CA . SER A 1 564 ? 28.647 -1.278 -28.032 1.00 89.75 564 SER A CA 1
ATOM 4555 C C . SER A 1 564 ? 27.488 -1.353 -27.044 1.00 89.75 564 SER A C 1
ATOM 4557 O O . SER A 1 564 ? 26.722 -0.401 -26.924 1.00 89.75 564 SER A O 1
ATOM 4559 N N . PHE A 1 565 ? 27.421 -2.434 -26.270 1.00 89.81 565 PHE A N 1
ATOM 4560 C CA . PHE A 1 565 ? 26.684 -2.425 -25.008 1.00 89.81 565 PHE A CA 1
ATOM 4561 C C . PHE A 1 565 ? 27.616 -1.992 -23.883 1.00 89.81 565 PHE A C 1
ATOM 4563 O O . PHE A 1 565 ? 28.761 -2.451 -23.800 1.00 89.81 565 PHE A O 1
ATOM 4570 N N . TYR A 1 566 ? 27.118 -1.118 -23.017 1.00 89.25 566 TYR A N 1
ATOM 4571 C CA . TYR A 1 566 ? 27.796 -0.736 -21.789 1.00 89.25 566 TYR A CA 1
ATOM 4572 C C . TYR A 1 566 ? 27.021 -1.269 -20.585 1.00 89.25 566 TYR A C 1
ATOM 4574 O O . TYR A 1 566 ? 25.891 -0.844 -20.338 1.00 89.25 566 TYR A O 1
ATOM 4582 N N . PHE A 1 567 ? 27.634 -2.186 -19.839 1.00 89.25 567 PHE A N 1
ATOM 4583 C CA . PHE A 1 567 ? 27.025 -2.816 -18.673 1.00 89.25 567 PHE A CA 1
ATOM 4584 C C . PHE A 1 567 ? 27.481 -2.133 -17.394 1.00 89.25 567 PHE A C 1
ATOM 4586 O O . PHE A 1 567 ? 28.661 -2.116 -17.052 1.00 89.25 567 PHE A O 1
ATOM 4593 N N . PHE A 1 568 ? 26.518 -1.594 -16.662 1.00 86.56 568 PHE A N 1
ATOM 4594 C CA . PHE A 1 568 ? 26.760 -0.875 -15.419 1.00 86.56 568 PHE A CA 1
ATOM 4595 C C . PHE A 1 568 ? 27.107 -1.790 -14.230 1.00 86.56 568 PHE A C 1
ATOM 4597 O O . PHE A 1 568 ? 27.813 -1.360 -13.322 1.00 86.56 568 PHE A O 1
ATOM 4604 N N . ASP A 1 569 ? 26.664 -3.050 -14.243 1.00 81.69 569 ASP A N 1
ATOM 4605 C CA . ASP A 1 569 ? 26.903 -4.008 -13.149 1.00 81.69 569 ASP A CA 1
ATOM 4606 C C . ASP A 1 569 ? 28.399 -4.351 -13.000 1.00 81.69 569 ASP A C 1
ATOM 4608 O O . ASP A 1 569 ? 28.957 -4.346 -11.904 1.00 81.69 569 ASP A O 1
ATOM 4612 N N . ASN A 1 570 ? 29.093 -4.565 -14.124 1.00 84.00 570 ASN A N 1
ATOM 4613 C CA . ASN A 1 570 ? 30.522 -4.894 -14.151 1.00 84.00 570 ASN A CA 1
ATOM 4614 C C . ASN A 1 570 ? 31.410 -3.804 -14.782 1.00 84.00 570 ASN A C 1
ATOM 4616 O O . ASN A 1 570 ? 32.626 -3.989 -14.866 1.00 84.00 570 ASN A O 1
ATOM 4620 N N . GLN A 1 571 ? 30.824 -2.672 -15.191 1.00 86.94 571 GLN A N 1
ATOM 4621 C CA . GLN A 1 571 ? 31.505 -1.546 -15.848 1.00 86.94 571 GLN A CA 1
ATOM 4622 C C . GLN A 1 571 ? 32.237 -1.967 -17.137 1.00 86.94 571 GLN A C 1
ATOM 4624 O O . GLN A 1 571 ? 33.288 -1.422 -17.486 1.00 86.94 571 GLN A O 1
ATOM 4629 N N . GLU A 1 572 ? 31.698 -2.965 -17.841 1.00 87.12 572 GLU A N 1
ATOM 4630 C CA . GLU A 1 572 ? 32.295 -3.535 -19.045 1.00 87.12 572 GLU A CA 1
ATOM 4631 C C . GLU A 1 572 ? 31.615 -3.003 -20.310 1.00 87.12 572 GLU A C 1
ATOM 4633 O O . GLU A 1 572 ? 30.388 -2.946 -20.418 1.00 87.12 572 GLU A O 1
ATOM 4638 N N . LYS A 1 573 ? 32.435 -2.650 -21.307 1.00 88.19 573 LYS A N 1
ATOM 4639 C CA . LYS A 1 573 ? 31.971 -2.295 -22.649 1.00 88.19 573 LYS A CA 1
ATOM 4640 C C . LYS A 1 573 ? 32.274 -3.430 -23.620 1.00 88.19 573 LYS A C 1
ATOM 4642 O O . LYS A 1 573 ? 33.441 -3.698 -23.908 1.00 88.19 573 LYS A O 1
ATOM 4647 N N . ILE A 1 574 ? 31.230 -4.052 -24.163 1.00 87.50 574 ILE A N 1
ATOM 4648 C CA . ILE A 1 574 ? 31.347 -5.106 -25.176 1.00 87.50 574 ILE A CA 1
ATOM 4649 C C . ILE A 1 574 ? 30.987 -4.506 -26.530 1.00 87.50 574 ILE A C 1
ATOM 4651 O O . ILE A 1 574 ? 29.895 -3.971 -26.700 1.00 87.50 574 ILE A O 1
ATOM 4655 N N . SER A 1 575 ? 31.908 -4.589 -27.489 1.00 87.81 575 SER A N 1
ATOM 4656 C CA . SER A 1 575 ? 31.773 -3.958 -28.803 1.00 87.81 575 SER A CA 1
ATOM 4657 C C . SER A 1 575 ? 31.793 -4.970 -29.940 1.00 87.81 575 SER A C 1
ATOM 4659 O O . SER A 1 575 ? 32.528 -5.953 -29.880 1.00 87.81 575 SER A O 1
ATOM 4661 N N . SER A 1 576 ? 31.068 -4.661 -31.011 1.00 87.31 576 SER A N 1
ATOM 4662 C CA . SER A 1 576 ? 31.036 -5.424 -32.257 1.00 87.31 576 SER A CA 1
ATOM 4663 C C . SER A 1 576 ? 30.991 -4.493 -33.475 1.00 87.31 576 SER A C 1
ATOM 4665 O O . SER A 1 576 ? 30.738 -3.295 -33.358 1.00 87.31 576 SER A O 1
ATOM 4667 N N . PHE A 1 577 ? 31.214 -5.066 -34.656 1.00 85.50 577 PHE A N 1
ATOM 4668 C CA . PHE A 1 577 ? 30.908 -4.465 -35.957 1.00 85.50 577 PHE A CA 1
ATOM 4669 C C . PHE A 1 577 ? 29.866 -5.330 -36.678 1.00 85.50 577 PHE A C 1
ATOM 4671 O O . PHE A 1 577 ? 29.635 -6.476 -36.280 1.00 85.50 577 PHE A O 1
ATOM 4678 N N . ARG A 1 578 ? 29.225 -4.798 -37.722 1.00 85.50 578 ARG A N 1
ATOM 4679 C CA . ARG A 1 578 ? 28.293 -5.552 -38.580 1.00 85.50 578 ARG A CA 1
ATOM 4680 C C . ARG A 1 578 ? 28.771 -5.532 -40.019 1.00 85.50 578 ARG A C 1
ATOM 4682 O O . ARG A 1 578 ? 29.364 -4.548 -40.458 1.00 85.50 578 ARG A O 1
ATOM 4689 N N . LYS A 1 579 ? 28.512 -6.614 -40.753 1.00 83.75 579 LYS A N 1
ATOM 4690 C CA . LYS A 1 579 ? 28.856 -6.699 -42.172 1.00 83.75 579 LYS A CA 1
ATOM 4691 C C . LYS A 1 579 ? 27.679 -6.219 -43.004 1.00 83.75 579 LYS A C 1
ATOM 4693 O O . LYS A 1 579 ? 26.516 -6.409 -42.655 1.00 83.75 579 LYS A O 1
ATOM 4698 N N . LYS A 1 580 ? 27.972 -5.654 -44.174 1.00 80.50 580 LYS A N 1
ATOM 4699 C CA . LYS A 1 580 ? 26.936 -5.213 -45.121 1.00 80.50 580 LYS A CA 1
ATOM 4700 C C . LYS A 1 580 ? 25.985 -6.340 -45.559 1.00 80.50 580 LYS A C 1
ATOM 4702 O O . LYS A 1 580 ? 24.829 -6.080 -45.882 1.00 80.50 580 LYS A O 1
ATOM 4707 N N . GLU A 1 581 ? 26.472 -7.577 -45.553 1.00 80.00 581 GLU A N 1
ATOM 4708 C CA . GLU A 1 581 ? 25.739 -8.795 -45.924 1.00 80.00 581 GLU A CA 1
ATOM 4709 C C . GLU A 1 581 ? 24.635 -9.181 -44.923 1.00 80.00 581 GLU A C 1
ATOM 4711 O O . GLU A 1 581 ? 23.729 -9.940 -45.277 1.00 80.00 581 GLU A O 1
ATOM 4716 N N . ASP A 1 582 ? 24.675 -8.646 -43.699 1.00 78.81 582 ASP A N 1
ATOM 4717 C CA . ASP A 1 582 ? 23.727 -8.989 -42.633 1.00 78.81 582 ASP A CA 1
ATOM 4718 C C . ASP A 1 582 ? 22.395 -8.228 -42.785 1.00 78.81 582 ASP A C 1
ATOM 4720 O O . ASP A 1 582 ? 21.326 -8.738 -42.445 1.00 78.81 582 ASP A O 1
ATOM 4724 N N . PHE A 1 583 ? 22.422 -7.021 -43.365 1.00 82.69 583 PHE A N 1
ATOM 4725 C CA . PHE A 1 583 ? 21.243 -6.150 -43.438 1.00 82.69 583 PHE A CA 1
ATOM 4726 C C . PHE A 1 583 ? 20.095 -6.679 -44.311 1.00 82.69 583 PHE A C 1
ATOM 4728 O O . PHE A 1 583 ? 18.949 -6.567 -43.871 1.00 82.69 583 PHE A O 1
ATOM 4735 N N . PRO A 1 584 ? 20.319 -7.249 -45.515 1.00 85.25 584 PRO A N 1
ATOM 4736 C CA . PRO A 1 584 ? 19.226 -7.796 -46.321 1.00 85.25 584 PRO A CA 1
ATOM 4737 C C . PRO A 1 584 ? 18.480 -8.929 -45.607 1.00 85.25 584 PRO A C 1
ATOM 4739 O O . PRO A 1 584 ? 17.251 -8.934 -45.594 1.00 85.25 584 PRO A O 1
ATOM 4742 N N . LYS A 1 585 ? 19.217 -9.830 -44.940 1.00 85.75 585 LYS A N 1
ATOM 4743 C CA . LYS A 1 585 ? 18.643 -10.955 -44.184 1.00 85.75 585 LYS A CA 1
ATOM 4744 C C . LYS A 1 585 ? 17.729 -10.465 -43.061 1.00 85.75 585 LYS A C 1
ATOM 4746 O O . LYS A 1 585 ? 16.616 -10.956 -42.912 1.00 85.75 585 LYS A O 1
ATOM 4751 N N . ILE A 1 586 ? 18.168 -9.444 -42.328 1.00 84.88 586 ILE A N 1
ATOM 4752 C CA . ILE A 1 586 ? 17.394 -8.860 -41.228 1.00 84.88 586 ILE A CA 1
ATOM 4753 C C . ILE A 1 586 ? 16.172 -8.100 -41.748 1.00 84.88 586 ILE A C 1
ATOM 4755 O O . ILE A 1 586 ? 15.097 -8.206 -41.163 1.00 84.88 586 ILE A O 1
ATOM 4759 N N . LYS A 1 587 ? 16.286 -7.368 -42.867 1.00 86.44 587 LYS A N 1
ATOM 4760 C CA . LYS A 1 587 ? 15.123 -6.714 -43.494 1.00 86.44 587 LYS A CA 1
ATOM 4761 C C . LYS A 1 587 ? 14.043 -7.743 -43.857 1.00 86.44 587 LYS A C 1
ATOM 4763 O O . LYS A 1 587 ? 12.871 -7.501 -43.573 1.00 86.44 587 LYS A O 1
ATOM 4768 N N . GLU A 1 588 ? 14.421 -8.895 -44.412 1.00 88.19 588 GLU A N 1
ATOM 4769 C CA . GLU A 1 588 ? 13.483 -9.995 -44.684 1.00 88.19 588 GLU A CA 1
ATOM 4770 C C . GLU A 1 588 ? 12.884 -10.598 -43.406 1.00 88.19 588 GLU A C 1
ATOM 4772 O O . GLU A 1 588 ? 11.680 -10.858 -43.354 1.00 88.19 588 GLU A O 1
ATOM 4777 N N . GLU A 1 589 ? 13.694 -10.805 -42.367 1.00 88.00 589 GLU A N 1
ATOM 4778 C CA . GLU A 1 589 ? 13.232 -11.335 -41.081 1.00 88.00 589 GLU A CA 1
ATOM 4779 C C . GLU A 1 589 ? 12.206 -10.409 -40.411 1.00 88.00 589 GLU A C 1
ATOM 4781 O O . GLU A 1 589 ? 11.159 -10.868 -39.954 1.00 88.00 589 GLU A O 1
ATOM 4786 N N . LEU A 1 590 ? 12.448 -9.096 -40.429 1.00 88.31 590 LEU A N 1
ATOM 4787 C CA . LEU A 1 590 ? 11.535 -8.089 -39.883 1.00 88.31 590 LEU A CA 1
ATOM 4788 C C . LEU A 1 590 ? 10.198 -8.051 -40.632 1.00 88.31 590 LEU A C 1
ATOM 4790 O O . LEU A 1 590 ? 9.151 -7.894 -40.004 1.00 88.31 590 LEU A O 1
ATOM 4794 N N . ILE A 1 591 ? 10.215 -8.225 -41.959 1.00 88.94 591 ILE A N 1
ATOM 4795 C CA . ILE A 1 591 ? 8.989 -8.318 -42.766 1.00 88.94 591 ILE A CA 1
ATOM 4796 C C . ILE A 1 591 ? 8.206 -9.578 -42.387 1.00 88.94 591 ILE A C 1
ATOM 4798 O O . ILE A 1 591 ? 7.014 -9.484 -42.092 1.00 88.94 591 ILE A O 1
ATOM 4802 N N . LYS A 1 592 ? 8.873 -10.738 -42.310 1.00 89.44 592 LYS A N 1
ATOM 4803 C CA . LYS A 1 592 ? 8.242 -11.999 -41.880 1.00 89.44 592 LYS A CA 1
ATOM 4804 C C . LYS A 1 592 ? 7.632 -11.874 -40.487 1.00 89.44 592 LYS A C 1
ATOM 4806 O O . LYS A 1 592 ? 6.502 -12.304 -40.278 1.00 89.44 592 LYS A O 1
ATOM 4811 N N . LYS A 1 593 ? 8.342 -11.238 -39.550 1.00 89.00 593 LYS A N 1
ATOM 4812 C CA . LYS A 1 593 ? 7.844 -10.986 -38.192 1.00 89.00 593 LYS A CA 1
ATOM 4813 C C . LYS A 1 593 ? 6.628 -10.064 -38.185 1.00 89.00 593 LYS A C 1
ATOM 4815 O O . LYS A 1 593 ? 5.660 -10.352 -37.491 1.00 89.00 593 LYS A O 1
ATOM 4820 N N . ALA A 1 594 ? 6.623 -8.994 -38.978 1.00 87.69 594 ALA A N 1
ATOM 4821 C CA . ALA A 1 594 ? 5.453 -8.124 -39.097 1.00 87.69 594 ALA A CA 1
ATOM 4822 C C . ALA A 1 594 ? 4.222 -8.873 -39.643 1.00 87.69 594 ALA A C 1
ATOM 4824 O O . ALA A 1 594 ? 3.113 -8.693 -39.138 1.00 87.69 594 ALA A O 1
ATOM 4825 N N . GLU A 1 595 ? 4.409 -9.748 -40.634 1.00 87.25 595 GLU A N 1
ATOM 4826 C CA . GLU A 1 595 ? 3.336 -10.599 -41.160 1.00 87.25 595 GLU A CA 1
ATOM 4827 C C . GLU A 1 595 ? 2.846 -11.627 -40.131 1.00 87.25 595 GLU A C 1
ATOM 4829 O O . GLU A 1 595 ? 1.637 -11.825 -39.991 1.00 87.25 595 GLU A O 1
ATOM 4834 N N . GLU A 1 596 ? 3.767 -12.243 -39.384 1.00 88.88 596 GLU A N 1
ATOM 4835 C CA . GLU A 1 596 ? 3.467 -13.193 -38.308 1.00 88.88 596 GLU A CA 1
ATOM 4836 C C . GLU A 1 596 ? 2.593 -12.545 -37.230 1.00 88.88 596 GLU A C 1
ATOM 4838 O O . GLU A 1 596 ? 1.545 -13.086 -36.882 1.00 88.88 596 GLU A O 1
ATOM 4843 N N . ILE A 1 597 ? 2.968 -11.356 -36.749 1.00 88.12 597 ILE A N 1
ATOM 4844 C CA . ILE A 1 597 ? 2.195 -10.628 -35.735 1.00 88.12 597 ILE A CA 1
ATOM 4845 C C . ILE A 1 597 ? 0.821 -10.226 -36.296 1.00 88.12 597 ILE A C 1
ATOM 4847 O O . ILE A 1 597 ? -0.184 -10.358 -35.602 1.00 88.12 597 ILE A O 1
ATOM 4851 N N . SER A 1 598 ? 0.748 -9.779 -37.555 1.00 85.81 598 SER A N 1
ATOM 4852 C CA . SER A 1 598 ? -0.509 -9.342 -38.182 1.00 85.81 598 SER A CA 1
ATOM 4853 C C . SER A 1 598 ? -1.533 -10.475 -38.343 1.00 85.81 598 SER A C 1
ATOM 4855 O O . SER A 1 598 ? -2.737 -10.234 -38.224 1.00 85.81 598 SER A O 1
ATOM 4857 N N . ARG A 1 599 ? -1.061 -11.706 -38.591 1.00 85.56 599 ARG A N 1
ATOM 4858 C CA . ARG A 1 599 ? -1.889 -12.920 -38.736 1.00 85.56 599 ARG A CA 1
ATOM 4859 C C . ARG A 1 599 ? -2.047 -13.717 -37.438 1.00 85.56 599 ARG A C 1
ATOM 4861 O O . ARG A 1 599 ? -2.768 -14.714 -37.427 1.00 85.56 599 ARG A O 1
ATOM 4868 N N . SER A 1 600 ? -1.359 -13.325 -36.369 1.00 84.25 600 SER A N 1
ATOM 4869 C CA . SER A 1 600 ? -1.367 -14.054 -35.105 1.00 84.25 600 SER A CA 1
ATOM 4870 C C . SER A 1 600 ? -2.739 -13.996 -34.439 1.00 84.25 600 SER A C 1
ATOM 4872 O O . SER A 1 600 ? -3.381 -12.950 -34.371 1.00 84.25 600 SER A O 1
ATOM 4874 N N . THR A 1 601 ? -3.161 -15.116 -33.853 1.00 83.50 601 THR A N 1
ATOM 4875 C CA . THR A 1 601 ? -4.300 -15.152 -32.922 1.00 83.50 601 THR A CA 1
ATOM 4876 C C . THR A 1 601 ? -3.921 -14.657 -31.523 1.00 83.50 601 THR A C 1
ATOM 4878 O O . THR A 1 601 ? -4.779 -14.578 -30.645 1.00 83.50 601 THR A O 1
ATOM 4881 N N . PHE A 1 602 ? -2.646 -14.303 -31.315 1.00 88.06 602 PHE A N 1
ATOM 4882 C CA . PHE A 1 602 ? -2.059 -13.894 -30.040 1.00 88.06 602 PHE A CA 1
ATOM 4883 C C . PHE A 1 602 ? -2.238 -14.939 -28.936 1.00 88.06 602 PHE A C 1
ATOM 4885 O O . PHE A 1 602 ? -2.554 -14.607 -27.795 1.00 88.06 602 PHE A O 1
ATOM 4892 N N . SER A 1 603 ? -2.033 -16.210 -29.285 1.00 87.06 603 SER A N 1
ATOM 4893 C CA . SER A 1 603 ? -2.072 -17.307 -28.317 1.00 87.06 603 SER A CA 1
ATOM 4894 C C . SER A 1 603 ? -0.965 -17.140 -27.260 1.00 87.06 603 SER A C 1
ATOM 4896 O O . SER A 1 603 ? 0.133 -16.687 -27.598 1.00 87.06 603 SER A O 1
ATOM 4898 N N . PRO A 1 604 ? -1.226 -17.462 -25.981 1.00 89.94 604 PRO A N 1
ATOM 4899 C CA . PRO A 1 604 ? -0.222 -17.355 -24.929 1.00 89.94 604 PRO A CA 1
ATOM 4900 C C . PRO A 1 604 ? 0.896 -18.388 -25.110 1.00 89.94 604 PRO A C 1
ATOM 4902 O O . PRO A 1 604 ? 0.646 -19.508 -25.552 1.00 89.94 604 PRO A O 1
ATOM 4905 N N . THR A 1 605 ? 2.108 -18.027 -24.685 1.00 90.69 605 THR A N 1
ATOM 4906 C CA . THR A 1 605 ? 3.270 -18.927 -24.622 1.00 90.69 605 THR A CA 1
ATOM 4907 C C . THR A 1 605 ? 3.648 -19.152 -23.152 1.00 90.69 605 THR A C 1
ATOM 4909 O O . THR A 1 605 ? 4.355 -18.321 -22.578 1.00 90.69 605 THR A O 1
ATOM 4912 N N . PRO A 1 606 ? 3.154 -20.219 -22.490 1.00 88.06 606 PRO A N 1
ATOM 4913 C CA . PRO A 1 606 ? 3.463 -20.482 -21.087 1.00 88.06 606 PRO A CA 1
ATOM 4914 C C . PRO A 1 606 ? 4.948 -20.805 -20.874 1.00 88.06 606 PRO A C 1
ATOM 4916 O O . PRO A 1 606 ? 5.547 -21.558 -21.640 1.00 88.06 606 PRO A O 1
ATOM 4919 N N . GLY A 1 607 ? 5.543 -20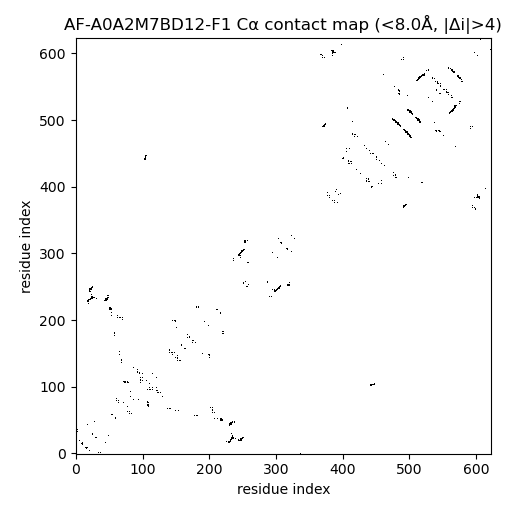.277 -19.804 1.00 86.94 607 GLY A N 1
ATOM 4920 C CA . GLY A 1 607 ? 6.941 -20.520 -19.450 1.00 86.94 607 GLY A CA 1
ATOM 4921 C C . GLY A 1 607 ? 7.318 -19.905 -18.101 1.00 86.94 607 GLY A C 1
ATOM 4922 O O . GLY A 1 607 ? 6.477 -19.344 -17.407 1.00 86.94 607 GLY A O 1
ATOM 4923 N N . LYS A 1 608 ? 8.606 -19.957 -17.733 1.00 84.69 608 LYS A N 1
ATOM 4924 C CA . LYS A 1 608 ? 9.109 -19.413 -16.448 1.00 84.69 608 LYS A CA 1
ATOM 4925 C C . LYS A 1 608 ? 8.875 -17.906 -16.275 1.00 84.69 608 LYS A C 1
ATOM 4927 O O . LYS A 1 608 ? 8.850 -17.404 -15.161 1.00 84.69 608 LYS A O 1
ATOM 4932 N N . LEU A 1 609 ? 8.715 -17.178 -17.379 1.00 83.12 609 LEU A N 1
ATOM 4933 C CA . LEU A 1 609 ? 8.449 -15.739 -17.364 1.00 83.12 609 LEU A CA 1
ATOM 4934 C C . LEU A 1 609 ? 7.000 -15.408 -16.962 1.00 83.12 609 LEU A C 1
ATOM 4936 O O . LEU A 1 609 ? 6.715 -14.257 -16.639 1.00 83.12 609 LEU A O 1
ATOM 4940 N N . CYS A 1 610 ? 6.092 -16.392 -16.939 1.00 86.44 610 CYS A N 1
ATOM 4941 C CA . CYS A 1 610 ? 4.700 -16.187 -16.538 1.00 86.44 610 CYS A CA 1
ATOM 4942 C C . CYS A 1 610 ? 4.564 -15.741 -15.075 1.00 86.44 610 CYS A C 1
ATOM 4944 O O . CYS A 1 610 ? 3.723 -14.888 -14.795 1.00 86.44 610 CYS A O 1
ATOM 4946 N N . ASP A 1 611 ? 5.435 -16.220 -14.178 1.00 84.31 611 ASP A N 1
ATOM 4947 C CA . ASP A 1 611 ? 5.438 -15.852 -12.752 1.00 84.31 611 ASP A CA 1
ATOM 4948 C C . ASP A 1 611 ? 5.633 -14.339 -12.536 1.00 84.31 611 ASP A C 1
ATOM 4950 O O . ASP A 1 611 ? 5.102 -13.750 -11.590 1.00 84.31 611 ASP A O 1
ATOM 4954 N N . PHE A 1 612 ? 6.365 -13.702 -13.455 1.00 83.44 612 PHE A N 1
ATOM 4955 C CA . PHE A 1 612 ? 6.713 -12.280 -13.432 1.00 83.44 612 PHE A CA 1
ATOM 4956 C C . PHE A 1 612 ? 5.897 -11.449 -14.434 1.00 83.44 612 PHE A C 1
ATOM 4958 O O . PHE A 1 612 ? 6.155 -10.257 -14.604 1.00 83.44 612 PHE A O 1
ATOM 4965 N N . CYS A 1 613 ? 4.914 -12.052 -15.111 1.00 86.56 613 CYS A N 1
ATOM 4966 C CA . CYS A 1 613 ? 4.112 -11.364 -16.115 1.00 86.56 613 CYS A CA 1
ATOM 4967 C C . CYS A 1 613 ? 3.096 -10.412 -15.466 1.00 86.56 613 CYS A C 1
ATOM 4969 O O . CYS A 1 613 ? 2.256 -10.806 -14.652 1.00 86.56 613 CYS A O 1
ATOM 4971 N N . GLU A 1 614 ? 3.121 -9.152 -15.896 1.00 86.81 614 GLU A N 1
ATOM 4972 C CA . GLU A 1 614 ? 2.222 -8.085 -15.435 1.00 86.81 614 GLU A CA 1
ATOM 4973 C C . GLU A 1 614 ? 0.737 -8.324 -15.774 1.00 86.81 614 GLU A C 1
ATOM 4975 O O . GLU A 1 614 ? -0.142 -7.779 -15.111 1.00 86.81 614 GLU A O 1
ATOM 4980 N N . PHE A 1 615 ? 0.441 -9.181 -16.758 1.00 89.88 615 PHE A N 1
ATOM 4981 C CA . PHE A 1 615 ? -0.925 -9.480 -17.209 1.00 89.88 615 PHE A CA 1
ATOM 4982 C C . PHE A 1 615 ? -1.459 -10.834 -16.728 1.00 89.88 615 PHE A C 1
ATOM 4984 O O . PHE A 1 615 ? -2.468 -11.311 -17.244 1.00 89.88 615 PHE A O 1
ATOM 4991 N N . LYS A 1 616 ? -0.809 -11.470 -15.744 1.00 89.00 616 LYS A N 1
ATOM 4992 C CA . LYS A 1 616 ? -1.179 -12.816 -15.270 1.00 89.00 616 LYS A CA 1
ATOM 4993 C C . LYS A 1 616 ? -2.661 -12.968 -14.905 1.00 89.00 616 LYS A C 1
ATOM 4995 O O . LYS A 1 616 ? -3.255 -13.991 -15.203 1.00 89.00 616 LYS A O 1
ATOM 5000 N N . LEU A 1 617 ? -3.275 -11.932 -14.324 1.00 86.25 617 LEU A N 1
ATOM 5001 C CA . LEU A 1 617 ? -4.666 -11.968 -13.852 1.00 86.25 617 LEU A CA 1
ATOM 5002 C C . LEU A 1 617 ? -5.693 -12.106 -14.989 1.00 86.25 617 LEU A C 1
ATOM 5004 O O . LEU A 1 617 ? -6.769 -12.651 -14.777 1.00 86.25 617 LEU A O 1
ATOM 5008 N N . ILE A 1 618 ? -5.368 -11.597 -16.179 1.00 87.12 618 ILE A N 1
ATOM 5009 C CA . ILE A 1 618 ? -6.231 -11.640 -17.371 1.00 87.12 618 ILE A CA 1
ATOM 5010 C C . ILE A 1 618 ? -5.725 -12.657 -18.405 1.00 87.12 618 ILE A C 1
ATOM 5012 O O . ILE A 1 618 ? -6.169 -12.664 -19.551 1.00 87.12 618 ILE A O 1
ATOM 5016 N N . CYS A 1 619 ? -4.735 -13.473 -18.044 1.00 86.62 619 CYS A N 1
ATOM 5017 C CA . CYS A 1 619 ? -4.155 -14.465 -18.934 1.00 86.62 619 CYS A CA 1
ATOM 5018 C C . CYS A 1 619 ? -4.956 -15.766 -18.849 1.00 86.62 619 CYS A C 1
ATOM 5020 O O . CYS A 1 619 ? -5.012 -16.392 -17.798 1.00 86.62 619 CYS A O 1
ATOM 5022 N N . GLU A 1 620 ? -5.517 -16.213 -19.971 1.00 83.44 620 GLU A N 1
ATOM 5023 C CA . GLU A 1 620 ? -6.316 -17.448 -20.036 1.00 83.44 620 GLU A CA 1
ATOM 5024 C C . GLU A 1 620 ? -5.494 -18.720 -19.766 1.00 83.44 620 GLU A C 1
ATOM 5026 O O . GLU A 1 620 ? -6.047 -19.745 -19.382 1.00 83.44 620 GLU A O 1
ATOM 5031 N N . ALA A 1 621 ? -4.172 -18.660 -19.949 1.00 83.38 621 ALA A N 1
ATOM 5032 C CA . ALA A 1 621 ? -3.262 -19.775 -19.683 1.00 83.38 621 ALA A CA 1
ATOM 5033 C C . ALA A 1 621 ? -2.701 -19.789 -18.250 1.00 83.38 621 ALA A C 1
ATOM 5035 O O . ALA A 1 621 ? -1.928 -20.683 -17.914 1.00 83.38 621 ALA A O 1
ATOM 5036 N N . TRP A 1 622 ? -3.036 -18.791 -17.426 1.00 75.44 622 TRP A N 1
ATOM 5037 C CA . TRP A 1 622 ? -2.591 -18.701 -16.039 1.00 75.44 622 TRP A CA 1
ATOM 5038 C C . TRP A 1 622 ? -3.714 -19.185 -15.112 1.00 75.44 622 TRP A C 1
ATOM 5040 O O . TRP A 1 622 ? -4.642 -18.434 -14.813 1.00 75.44 622 TRP A O 1
ATOM 5050 N N . SER A 1 623 ? -3.644 -20.459 -14.714 1.00 58.22 623 SER A N 1
ATOM 5051 C CA . SER A 1 623 ? -4.610 -21.137 -13.834 1.00 58.22 623 SER A CA 1
ATOM 5052 C C . SER A 1 623 ? -4.093 -21.302 -12.414 1.00 58.22 623 SER A C 1
ATOM 5054 O O . SER A 1 623 ? -2.968 -21.845 -12.295 1.00 58.22 623 SER A O 1
#

Sequence (623 aa):
AVAKKIFDLKNENDALSWKDFAVLVRANNHVDPFIKAFVRRGAPYQFLGPGILFRQPEVKDLIAYLSVLSNFEDSVAMYRLLAMDFWGISGRDLALIINYGRKNNLSIFEAGEKVLKDESVVIADKTKETLKKLMEMIYRHLNLVKKETAGQILYFFLEDSGLLKQLTNYKTAADERKVQNIAKFFDKLKTYEVEHEDASVYAVVDFVNLSLELGESPLASDLDWFGNDAVNILTVHSAKGLEFPVVFLVNLVDQRFPTNERREQIPIPEELIKEVLPQGDFHLEEERRLFYVGMTRARDRLFLTGANFYGEGKREKKVSVFVKEALGNIKNQISNIKNKENQLSIFDFKPTTEVKLPTSSFQLPTSVPISYLSYSQIETFNTCPLQYKYRYLLRIPTPPSAAASFGETIHETMKDFYQRAIAGQKPTKEDLVKILSENWSPSGYPSKAHEEKYKKEGEKILSEFFEKSFNPKNVPLTLEQVFSVKISPTLKVGGRIDRIDRVKRDSGREEIEIIDYKTGKSPTKKDVEEDLQLTLYALAATDGTLTYMGIFKKTPQPEEVKISFYFFDNQEKISSFRKKEDFPKIKEELIKKAEEISRSTFSPTPGKLCDFCEFKLICEAWS

Nearest PDB structures (foldseek):
  2is6-assembly1_A  TM=5.412E-01  e=6.988E-18  Escherichia coli
  2is1-assembly2_B  TM=5.618E-01  e=3.335E-17  Escherichia coli
  3lfu-assembly1_A  TM=5.139E-01  e=3.899E-17  Escherichia coli
  2is6-assembly1_B  TM=5.013E-01  e=8.170E-18  Escherichia coli
  2is4-assembly1_B  TM=4.990E-01  e=4.063E-16  Escherichia coli

pLDDT: mean 83.04, std 11.44, range [40.88, 95.94]

Secondary structure (DSSP, 8-state):
-HHHHHHHHHHH-TT--GGGEEEEESSGGGSHHHHHHHHTTT--EEEESS--GGGSHHHHHHHHHHHHHH-TT-HHHHHHHHT-TTT---HHHHHHHHHHHHHTT--HHHHHHHHTT-TTS---HHHHHHHHHHHHHHHHHHHHTTTS-HHHHHHHHHHHHSHHHHHTS--SHHHHHHHHHHHHHHHHHHHHHHH-S--SHHHHHHHHHHHHHHT--PPPP-S-TTTS-SEEEEETTTTTT--EEEEEE---BTBBTTBPP---SSPPPGGG--S---SS-HHHHHHHHHHHHHHTTEEEEEEE---S--TT--SPPPBPHHHHHHH--GGGT-----------GGGGG--S----------PPPS-----EEEHHHHHHHHH-HHHHIIIIIS----PPPHHHHHHHHHHHHHHHHHHHHHTT----HHHHHHHHHHS---TT-SSHHHHHHHHHHHHHHHHHHHHHT--TT--EEEEEEEEEEESSSS-EEEEEEEEEEEEEPTTS-EEEEEEEEE-SPPPPHHHHHH-HHHHHHHHHHHSSHHHHTTS-SSPPPGGGEEEEEEETTTTEEEEE---TTHHHHHHHHHHHHHHHHHH-------SGGGGG-TTGGG-TT--

Radius of gyration: 36.44 Å; Cα contacts (8 Å, |Δi|>4): 774; chains: 1; bounding box: 92×65×102 Å

Organism: NCBI:txid1974879

Mean predicted aligned error: 15.05 Å

Solvent-accessible surface area (backbone atoms only — not comparable to full-atom values): 35908 Å² total; per-residue (Å²): 108,70,66,55,53,53,52,51,51,37,74,75,34,84,86,54,57,42,52,38,33,34,39,35,28,79,47,79,90,67,44,60,71,55,54,55,50,26,59,78,68,70,47,57,66,42,79,56,62,81,22,52,33,68,73,36,72,74,42,39,46,53,50,20,51,43,41,32,75,63,34,58,70,43,39,66,28,42,49,52,52,56,63,35,76,88,72,65,56,50,73,66,48,53,48,49,40,48,49,53,4,56,42,57,58,40,33,47,50,57,19,53,60,46,52,73,74,37,84,88,58,88,57,58,67,70,50,51,54,50,51,51,54,50,51,55,49,49,59,54,49,60,70,39,50,84,80,42,41,37,61,56,52,50,50,50,48,33,54,78,73,46,50,49,67,54,59,74,63,58,88,47,75,68,48,48,46,51,44,45,36,47,50,53,51,51,52,51,45,53,49,47,48,73,77,34,95,68,38,33,42,56,52,49,46,51,51,52,52,53,30,54,74,73,65,51,38,55,72,49,70,75,84,47,79,89,70,48,72,20,29,37,33,30,31,40,76,72,41,67,96,49,75,28,47,32,29,34,44,46,54,40,18,56,67,53,37,50,61,68,85,74,78,66,94,73,72,77,60,71,91,74,54,90,62,85,78,73,93,72,65,62,66,61,54,50,43,50,49,48,51,50,55,49,58,70,25,30,74,76,39,77,42,82,39,62,62,51,59,61,92,89,48,87,63,74,46,51,71,13,65,65,58,40,69,76,67,44,88,55,87,87,72,72,80,74,77,73,74,72,95,71,73,67,76,71,65,81,69,60,68,96,70,81,77,83,73,81,80,79,83,79,74,77,74,92,58,54,87,60,50,68,46,36,60,70,56,52,52,38,33,74,63,20,31,35,57,30,42,42,51,70,72,67,55,59,86,73,84,58,46,42,68,55,33,52,43,51,27,50,52,55,26,53,47,56,49,50,51,42,40,62,73,70,46,83,75,52,70,68,52,50,50,50,41,38,65,72,48,57,60,56,40,40,39,95,39,56,72,56,42,53,49,53,50,56,49,51,48,48,42,52,49,50,39,52,75,76,69,61,51,96,87,69,58,58,75,49,59,62,46,71,50,70,41,76,71,49,101,63,32,33,41,35,55,69,43,52,33,33,35,71,45,78,47,97,83,77,51,76,32,37,37,40,39,41,81,36,78,55,87,80,76,56,74,67,56,62,64,70,35,64,63,59,49,51,51,52,46,37,47,45,72,33,52,40,28,75,72,64,75,36,97,61,61,50,54,45,86,35,38,39,36,28,44,36,24,50,76,78,70,45,75,54,71,41,70,54,61,78,80,53,54,65,59,51,50,53,52,52,51,53,49,44,52,50,62,26,68,48,88,40,62,75,57,90,56,86,64,54,85,75,40,92,58,42,92,81,34,92,87,60,128